Protein AF-A0A973D504-F1 (afdb_monomer_lite)

Radius of gyration: 24.79 Å; chains: 1; bounding box: 68×48×68 Å

Secondary structure (DSSP, 8-state):
--S-BTTBPTT---GGGPEEETTEEE----TTSPPPSEEEEEEE--B-TT-PBPPPEEEEEEE----GGGSS-SS-EEEEEE------EEEEEE-TTS-EEEEEESS--SS-HHHHHHHHTTSS-SS--HHHHHTTHHHHHHHHHHHHHHHHHHHHTT-S--TTSPPP--SEEEESS-TT--EEEEBSS---STT---SEE----GGG-S--EE-STTSEE-HHHHHHHHTT-HHHHHHSTTTSTTTS--TTTSTTHHHHTSTT--TT-TTS-HHHHHHHHHHHHHHHHHHHHHHHHHHHHHHHHTTTT--SSTTT-SSTT-TT-TTT-SEEETTEEE-SS-BTT-S---HHHHT--GGGS-B--HHHHHHHTT-S----

Foldseek 3Di:
DCPQFPNDHGPDDPQVQWDDDDPDTDHDRDPVTDDDAAKDKDKDWDAPPVRHIDDIDIDIDGDDPDDCLFFLAVAQAEEEEAQQFFQWDKDWDQDPVRDIAIDIDGHGDNGRQNLSLCCQLQLAHPDFDPLLVVQPFSVLSVVLLVVLLQVLLCVQLQVDADPVRDGLPFSYHYDNDPVVHQEYAYAGAAAPDPPDLDQFAFDADGNPPHYGYQSDNNGHGHSSSVCRVCVPPPLSCVLLQQRHPPRHNGGRHDPLSSPLSHPPHDLPPPPDDPVNNVSNNSSVSNSNLSSLVNNLSRSLNVCRHSAVLAADAFPRHQQNNDQCSVVQDRHHDSQAGDHPAAESRHPDDDSVQSNDDDPRHYHHDPSSSCSSSSVGTRHD

Sequence (380 aa):
ADQEVAGRVPGTELADLFTVTGNTAHWKVPADSPLPLGSMMVSASIADVNGNPAPEMQYLFQVTPGSASARPFDWHDRWNLNFDRDNFTITIEVDSQGNISPNAVANSDGQPDHRQDLVTVGLQSNQPLPSASAVGANNTVNAWVEETIFDQVRAYFGEGSQPDGSHLQPQLSFQSTTSNATSFIGIGGDDLQTSSYALGRASFDLRNSTTNDERSPQRGVFTSNVAQFYWNSWTFRNRFAGVLPGLGTPVGEDVLDASVLTSGFERLNPTNSSSQNARYDEIWLAIDAWSRIVAVIACHEIGHAVGLCANNHPPTGLFGGVDEADFVGPFTTPYHVDTPGLNIMASALGLTSALVEGDSGYDFNELNRAYLAEWITLEP

Structure (mmCIF, N/CA/C/O backbone):
data_AF-A0A973D504-F1
#
_entry.id   AF-A0A973D504-F1
#
loop_
_atom_site.group_PDB
_atom_site.id
_atom_site.type_symbol
_atom_site.label_atom_id
_atom_site.label_alt_id
_atom_site.label_comp_id
_atom_site.label_asym_id
_atom_site.label_entity_id
_atom_site.label_seq_id
_atom_site.pdbx_PDB_ins_code
_atom_site.Cartn_x
_atom_site.Cartn_y
_atom_site.Cartn_z
_atom_site.occupancy
_atom_site.B_iso_or_equiv
_atom_site.auth_seq_id
_atom_site.auth_comp_id
_atom_site.auth_asym_id
_atom_site.auth_atom_id
_atom_site.pdbx_PDB_model_num
ATOM 1 N N . ALA A 1 1 ? -28.043 12.447 31.102 1.00 87.94 1 ALA A N 1
ATOM 2 C CA . ALA A 1 1 ? -27.408 11.236 31.662 1.00 87.94 1 ALA A CA 1
ATOM 3 C C . ALA A 1 1 ? -27.939 10.984 33.068 1.00 87.94 1 ALA A C 1
ATOM 5 O O . ALA A 1 1 ? -28.427 11.924 33.687 1.00 87.94 1 ALA A O 1
ATOM 6 N N . ASP A 1 2 ? -27.870 9.754 33.562 1.00 93.25 2 ASP A N 1
ATOM 7 C CA . ASP A 1 2 ? -28.263 9.371 34.930 1.00 93.25 2 ASP A CA 1
ATOM 8 C C . ASP A 1 2 ? -27.176 9.631 35.993 1.00 93.25 2 ASP A C 1
ATOM 10 O O . ASP A 1 2 ? -27.455 9.556 37.188 1.00 93.25 2 ASP A O 1
ATOM 14 N N . GLN A 1 3 ? -25.967 9.993 35.563 1.00 92.94 3 GLN A N 1
ATOM 15 C CA . GLN A 1 3 ? -24.850 10.415 36.408 1.00 92.94 3 GLN A CA 1
ATOM 16 C C . GLN A 1 3 ? -24.501 11.897 36.194 1.00 92.94 3 GLN A C 1
ATOM 18 O O . GLN A 1 3 ? -24.939 12.521 35.222 1.00 92.94 3 GLN A O 1
ATOM 23 N N . GLU A 1 4 ? -23.702 12.460 37.106 1.00 92.25 4 GLU A N 1
ATOM 24 C CA . GLU A 1 4 ? -23.153 13.811 36.955 1.00 92.25 4 GLU A CA 1
ATOM 25 C C . GLU A 1 4 ? -22.135 13.863 35.805 1.00 92.25 4 GLU A C 1
ATOM 27 O O . GLU A 1 4 ? -21.223 13.042 35.733 1.00 92.25 4 GLU A O 1
ATOM 32 N N . VAL A 1 5 ? -22.280 14.836 34.904 1.00 90.50 5 VAL A N 1
ATOM 33 C CA . VAL A 1 5 ? -21.436 14.991 33.709 1.00 90.50 5 VAL A CA 1
ATOM 34 C C . VAL A 1 5 ? -21.061 16.451 33.533 1.00 90.50 5 VAL A C 1
ATOM 36 O O . VAL A 1 5 ? -21.949 17.296 33.463 1.00 90.50 5 VAL A O 1
ATOM 39 N N . ALA A 1 6 ? -19.768 16.763 33.411 1.00 87.88 6 ALA A N 1
ATOM 40 C CA . ALA A 1 6 ? -19.300 18.134 33.188 1.00 87.88 6 ALA A CA 1
ATOM 41 C C . ALA A 1 6 ? -19.870 19.151 34.206 1.00 87.88 6 ALA A C 1
ATOM 43 O O . ALA A 1 6 ? -20.260 20.262 33.846 1.00 87.88 6 ALA A O 1
ATOM 44 N N . GLY A 1 7 ? -19.984 18.739 35.478 1.00 87.81 7 GLY A N 1
ATOM 45 C CA . GLY A 1 7 ? -20.566 19.539 36.564 1.00 87.81 7 GLY A CA 1
ATOM 46 C C . GLY A 1 7 ? -22.093 19.688 36.515 1.00 87.81 7 GLY A C 1
ATOM 47 O O . GLY A 1 7 ? -22.655 20.524 37.224 1.00 87.81 7 GLY A O 1
ATOM 48 N N . ARG A 1 8 ? -22.782 18.918 35.666 1.00 90.50 8 ARG A N 1
ATOM 49 C CA . ARG A 1 8 ? -24.243 18.928 35.528 1.00 90.50 8 ARG A CA 1
ATOM 50 C C . ARG A 1 8 ? -24.851 17.765 36.282 1.00 90.50 8 ARG A C 1
ATOM 52 O O . ARG A 1 8 ? -24.479 16.620 36.047 1.00 90.50 8 ARG A O 1
ATOM 59 N N . VAL A 1 9 ? -25.834 18.062 37.125 1.00 94.25 9 VAL A N 1
ATOM 60 C CA . VAL A 1 9 ? -26.564 17.048 37.893 1.00 94.25 9 VAL A CA 1
ATOM 61 C C . VAL A 1 9 ? -27.298 16.053 36.974 1.00 94.25 9 VAL A C 1
ATOM 63 O O . VAL A 1 9 ? -27.681 16.425 35.857 1.00 94.25 9 VAL A O 1
ATOM 66 N N . PRO A 1 10 ? -27.543 14.811 37.432 1.00 94.38 10 PRO A N 1
ATOM 67 C CA . PRO A 1 10 ? -28.315 13.819 36.688 1.00 94.38 10 PRO A CA 1
ATOM 68 C C . PRO A 1 10 ? -29.633 14.359 36.120 1.00 94.38 10 PRO A C 1
ATOM 70 O O . PRO A 1 10 ? -30.333 15.142 36.763 1.00 94.38 10 PRO A O 1
ATOM 73 N N . GLY A 1 11 ? -29.976 13.929 34.908 1.00 91.69 11 GLY A N 1
ATOM 74 C CA . GLY A 1 11 ? -31.174 14.357 34.180 1.00 91.69 11 GLY A CA 1
ATOM 75 C C . GLY A 1 11 ? -31.052 15.709 33.469 1.00 91.69 11 GLY A C 1
ATOM 76 O O . GLY A 1 11 ? -31.959 16.074 32.727 1.00 91.69 11 GLY A O 1
ATOM 77 N N . THR A 1 12 ? -29.944 16.437 33.640 1.00 93.44 12 THR A N 1
ATOM 78 C CA . THR A 1 12 ? -29.706 17.683 32.894 1.00 93.44 12 THR A CA 1
ATOM 79 C C . THR A 1 12 ? -29.459 17.387 31.414 1.00 93.44 12 THR A C 1
ATOM 81 O O . THR A 1 12 ? -28.777 16.417 31.067 1.00 93.44 12 THR A O 1
ATOM 84 N N . GLU A 1 13 ? -30.000 18.241 30.544 1.00 91.25 13 GLU A N 1
ATOM 85 C CA . GLU A 1 13 ? -29.749 18.201 29.104 1.00 91.25 13 GLU A CA 1
ATOM 86 C C . GLU A 1 13 ? -28.252 18.390 28.814 1.00 91.25 13 GLU A C 1
ATOM 88 O O . GLU A 1 13 ? -27.587 19.221 29.434 1.00 91.25 13 GLU A O 1
ATOM 93 N N . LEU A 1 14 ? -27.715 17.587 27.892 1.00 90.81 14 LEU A N 1
ATOM 94 C CA . LEU A 1 14 ? -26.302 17.611 27.491 1.00 90.81 14 LEU A CA 1
ATOM 95 C C . LEU A 1 14 ? -26.113 18.081 26.042 1.00 90.81 14 LEU A C 1
ATOM 97 O O . LEU A 1 14 ? -24.995 18.033 25.551 1.00 90.81 14 LEU A O 1
ATOM 101 N N . ALA A 1 15 ? -27.180 18.493 25.348 1.00 88.06 15 ALA A N 1
ATOM 102 C CA . ALA A 1 15 ? -27.187 18.709 23.898 1.00 88.06 15 ALA A CA 1
ATOM 103 C C . ALA A 1 15 ? -26.124 19.708 23.408 1.00 88.06 15 ALA A C 1
ATOM 105 O O . ALA A 1 15 ? -25.556 19.528 22.339 1.00 88.06 15 ALA A O 1
ATOM 106 N N . ASP A 1 16 ? -25.803 20.723 24.206 1.00 89.62 16 ASP A N 1
ATOM 107 C CA . ASP A 1 16 ? -24.771 21.723 23.915 1.00 89.62 16 ASP A CA 1
ATOM 108 C C . ASP A 1 16 ? -23.329 21.205 24.068 1.00 89.62 16 ASP A C 1
ATOM 110 O O . ASP A 1 16 ? -22.397 21.863 23.612 1.00 89.62 16 ASP A O 1
ATOM 114 N N . LEU A 1 17 ? -23.128 20.033 24.679 1.00 89.94 17 LEU A N 1
ATOM 115 C CA . LEU A 1 17 ? -21.837 19.336 24.686 1.00 89.94 17 LEU A CA 1
ATOM 116 C C . LEU A 1 17 ? -21.584 18.568 23.379 1.00 89.94 17 LEU A C 1
ATOM 118 O O . LEU A 1 17 ? -20.456 18.134 23.136 1.00 89.94 17 LEU A O 1
ATOM 122 N N . PHE A 1 18 ? -22.617 18.387 22.552 1.00 89.31 18 PHE A N 1
ATOM 123 C CA . PHE A 1 18 ? -22.539 17.649 21.301 1.00 89.31 18 PHE A CA 1
ATOM 124 C C . PHE A 1 18 ? -22.462 18.595 20.102 1.00 89.31 18 PHE A C 1
ATOM 126 O O . PHE A 1 18 ? -23.216 19.558 19.979 1.00 89.31 18 PHE A O 1
ATOM 133 N N . THR A 1 19 ? -21.602 18.250 19.152 1.00 88.38 19 THR A N 1
ATOM 134 C CA . THR A 1 19 ? -21.633 18.787 17.794 1.00 88.38 19 THR A CA 1
ATOM 135 C C . THR A 1 19 ? -22.471 17.850 16.932 1.00 88.38 19 THR A C 1
ATOM 137 O O . THR A 1 19 ? -22.111 16.686 16.753 1.00 88.38 19 THR A O 1
ATOM 140 N N . VAL A 1 20 ? -23.584 18.345 16.388 1.00 83.38 20 VAL A N 1
ATOM 141 C CA . VAL A 1 20 ? -24.473 17.571 15.505 1.00 83.38 20 VAL A CA 1
ATOM 142 C C . VAL A 1 20 ? -24.139 17.871 14.046 1.00 83.38 20 VAL A C 1
ATOM 144 O O . VAL A 1 20 ? -24.159 19.030 13.636 1.00 83.38 20 VAL A O 1
ATOM 147 N N . THR A 1 21 ? -23.836 16.839 13.257 1.00 78.38 21 THR A N 1
ATOM 148 C CA . THR A 1 21 ? -23.553 16.956 11.818 1.00 78.38 21 THR A CA 1
ATOM 149 C C . THR A 1 21 ? -24.381 15.937 11.044 1.00 78.38 21 THR A C 1
ATOM 151 O O . THR A 1 21 ? -24.147 14.736 11.117 1.00 78.38 21 THR A O 1
ATOM 154 N N . GLY A 1 22 ? -25.378 16.412 10.292 1.00 79.00 22 GLY A N 1
ATOM 155 C CA . GLY A 1 22 ? -26.300 15.529 9.577 1.00 79.00 22 GLY A CA 1
ATOM 156 C C . GLY A 1 22 ? -27.039 14.596 10.539 1.00 79.00 22 GLY A C 1
ATOM 157 O O . GLY A 1 22 ? -27.847 15.057 11.341 1.00 79.00 22 GLY A O 1
ATOM 158 N N . ASN A 1 23 ? -26.736 13.299 10.458 1.00 71.44 23 ASN A N 1
ATOM 159 C CA . ASN A 1 23 ? -27.371 12.253 11.264 1.00 71.44 23 ASN A CA 1
ATOM 160 C C . ASN A 1 23 ? -26.496 11.774 12.439 1.00 71.44 23 ASN A C 1
ATOM 162 O O . ASN A 1 23 ? -26.852 10.790 13.084 1.00 71.44 23 ASN A O 1
ATOM 166 N N . THR A 1 24 ? -25.360 12.424 12.716 1.00 69.62 24 THR A N 1
ATOM 167 C CA . THR A 1 24 ? -24.455 12.058 13.816 1.00 69.62 24 THR A CA 1
ATOM 168 C C . THR A 1 24 ? -24.361 13.165 14.862 1.00 69.62 24 THR A C 1
ATOM 170 O O . THR A 1 24 ? -24.502 14.353 14.564 1.00 69.62 24 THR A O 1
ATOM 173 N N . ALA A 1 25 ? -24.114 12.770 16.112 1.00 75.56 25 ALA A N 1
ATOM 174 C CA . ALA A 1 25 ? -23.827 13.672 17.220 1.00 75.56 25 ALA A CA 1
ATOM 175 C C . ALA A 1 25 ? -22.520 13.232 17.887 1.00 75.56 25 ALA A C 1
ATOM 177 O O . ALA A 1 25 ? -22.387 12.081 18.295 1.00 75.56 25 ALA A O 1
ATOM 178 N N . HIS A 1 26 ? -21.564 14.150 18.004 1.00 79.81 26 HIS A N 1
ATOM 179 C CA . HIS A 1 26 ? -20.241 13.877 18.561 1.00 79.81 26 HIS A CA 1
ATOM 180 C C . HIS A 1 26 ? -20.019 14.705 19.819 1.00 79.81 26 HIS A C 1
ATOM 182 O O . HIS A 1 26 ? -20.193 15.920 19.792 1.00 79.81 26 HIS A O 1
ATOM 188 N N . TRP A 1 27 ? -19.566 14.075 20.900 1.00 85.12 27 TRP A N 1
ATOM 189 C CA . TRP A 1 27 ? -19.125 14.773 22.104 1.00 85.12 27 TRP A CA 1
ATOM 190 C C . TRP A 1 27 ? -17.684 14.390 22.428 1.00 85.12 27 TRP A C 1
ATOM 192 O O . TRP A 1 27 ? -17.368 13.224 22.659 1.00 85.12 27 TRP A O 1
ATOM 202 N N . LYS A 1 28 ? -16.800 15.392 22.460 1.00 82.19 28 LYS A N 1
ATOM 203 C CA . LYS A 1 28 ? -15.432 15.235 22.953 1.00 82.19 28 LYS A CA 1
ATOM 204 C C . LYS A 1 28 ? -15.416 15.490 24.457 1.00 82.19 28 LYS A C 1
ATOM 206 O O . LYS A 1 28 ? -15.507 16.639 24.886 1.00 82.19 28 LYS A O 1
ATOM 211 N N . VAL A 1 29 ? -15.296 14.424 25.244 1.00 83.62 29 VAL A N 1
ATOM 212 C CA . VAL A 1 29 ? -15.186 14.518 26.706 1.00 83.62 29 VAL A CA 1
ATOM 213 C C . VAL A 1 29 ? -13.866 15.219 27.070 1.00 83.62 29 VAL A C 1
ATOM 215 O O . VAL A 1 29 ? -12.799 14.740 26.675 1.00 83.62 29 VAL A O 1
ATOM 218 N N . PRO A 1 30 ? -13.897 16.355 27.789 1.00 81.75 30 PRO A N 1
ATOM 219 C CA . PRO A 1 30 ? -12.684 17.049 28.213 1.00 81.75 30 PRO A CA 1
ATOM 220 C C . PRO A 1 30 ? -11.878 16.231 29.231 1.00 81.75 30 PRO A C 1
ATOM 222 O O . PRO A 1 30 ? -12.445 15.607 30.127 1.00 81.75 30 PRO A O 1
ATOM 225 N N . ALA A 1 31 ? -10.546 16.267 29.140 1.00 78.19 31 ALA A N 1
ATOM 226 C CA . ALA A 1 31 ? -9.670 15.530 30.059 1.00 78.19 31 ALA A CA 1
ATOM 227 C C . ALA A 1 31 ? -9.767 16.019 31.519 1.00 78.19 31 ALA A C 1
ATOM 229 O O . ALA A 1 31 ? -9.524 15.258 32.451 1.00 78.19 31 ALA A O 1
ATOM 230 N N . ASP A 1 32 ? -10.130 17.285 31.720 1.00 83.94 32 ASP A N 1
ATOM 231 C CA . ASP A 1 32 ? -10.377 17.912 33.020 1.00 83.94 32 ASP A CA 1
ATOM 232 C C . ASP A 1 32 ? -11.797 17.660 33.557 1.00 83.94 32 ASP A C 1
ATOM 234 O O . ASP A 1 32 ? -12.103 18.028 34.692 1.00 83.94 32 ASP A O 1
ATOM 238 N N . SER A 1 33 ? -12.656 16.997 32.778 1.00 86.12 33 SER A N 1
ATOM 239 C CA . SER A 1 33 ? -14.004 16.606 33.185 1.00 86.12 33 SER A CA 1
ATOM 240 C C . SER A 1 33 ? -14.353 15.194 32.688 1.00 86.12 33 SER A C 1
ATOM 242 O O . SER A 1 33 ? -15.222 15.029 31.828 1.00 86.12 33 SER A O 1
ATOM 244 N N . PRO A 1 34 ? -13.652 14.160 33.199 1.00 86.31 34 PRO A N 1
ATOM 245 C CA . PRO A 1 34 ? -13.872 12.784 32.778 1.00 86.31 34 PRO A CA 1
ATOM 246 C C . PRO A 1 34 ? -15.269 12.295 33.168 1.00 86.31 34 PRO A C 1
ATOM 248 O O . PRO A 1 34 ? -15.879 12.781 34.124 1.00 86.31 34 PRO A O 1
ATOM 251 N N . LEU A 1 35 ? -15.753 11.285 32.445 1.00 89.81 35 LEU A N 1
ATOM 252 C CA . LEU A 1 35 ? -16.981 10.592 32.820 1.00 89.81 35 LEU A CA 1
ATOM 253 C C . LEU A 1 35 ? -16.824 9.917 34.195 1.00 89.81 35 LEU A C 1
ATOM 255 O O . LEU A 1 35 ? -15.743 9.401 34.506 1.00 89.81 35 LEU A O 1
ATOM 259 N N . PRO A 1 36 ? -17.882 9.893 35.022 1.00 90.25 36 PRO A N 1
ATOM 260 C CA . PRO A 1 36 ? -17.852 9.203 36.303 1.00 90.25 36 PRO A CA 1
ATOM 261 C C . PRO A 1 36 ? -17.707 7.694 36.092 1.00 90.25 36 PRO A C 1
ATOM 263 O O . PRO A 1 36 ? -18.371 7.115 35.237 1.00 90.25 36 PRO A O 1
ATOM 266 N N . LEU A 1 37 ? -16.856 7.056 36.899 1.00 89.69 37 LEU A N 1
ATOM 267 C CA . LEU A 1 37 ? -16.698 5.601 36.890 1.00 89.69 37 LEU A CA 1
ATOM 268 C C . LEU A 1 37 ? -18.001 4.912 37.310 1.00 89.69 37 LEU A C 1
ATOM 270 O O . LEU A 1 37 ? -18.658 5.346 38.258 1.00 89.69 37 LEU A O 1
ATOM 274 N N . GLY A 1 38 ? -18.314 3.784 36.678 1.00 88.62 38 GLY A N 1
ATOM 275 C CA . GLY A 1 38 ? -19.523 3.016 36.956 1.00 88.62 38 GLY A CA 1
ATOM 276 C C . GLY A 1 38 ? -20.437 2.886 35.743 1.00 88.62 38 GLY A C 1
ATOM 277 O O . GLY A 1 38 ? -20.068 3.220 34.621 1.00 88.62 38 GLY A O 1
ATOM 278 N N . SER A 1 39 ? -21.634 2.362 35.987 1.00 92.06 39 SER A N 1
ATOM 279 C CA . SER A 1 39 ? -22.662 2.260 34.957 1.00 92.06 39 SER A CA 1
ATOM 280 C C . SER A 1 39 ? -23.271 3.638 34.707 1.00 92.06 39 SER A C 1
ATOM 282 O O . SER A 1 39 ? -23.597 4.357 35.656 1.00 92.06 39 SER A O 1
ATOM 284 N N . MET A 1 40 ? -23.392 3.997 33.435 1.00 93.06 40 MET A N 1
ATOM 285 C CA . MET A 1 40 ? -23.894 5.281 32.982 1.00 93.06 40 MET A CA 1
ATOM 286 C C . MET A 1 40 ? -24.890 5.076 31.845 1.00 93.06 40 MET A C 1
ATOM 288 O O . MET A 1 40 ? -24.624 4.370 30.874 1.00 93.06 40 MET A O 1
ATOM 292 N N . MET A 1 41 ? -26.038 5.727 31.959 1.00 92.75 41 MET A N 1
ATOM 293 C CA . MET A 1 41 ? -27.082 5.770 30.951 1.00 92.75 41 MET A CA 1
ATOM 294 C C . MET A 1 41 ? -27.189 7.178 30.368 1.00 92.75 41 MET A C 1
ATOM 296 O O . MET A 1 41 ? -27.367 8.177 31.078 1.00 92.75 41 MET A O 1
ATOM 300 N N . VAL A 1 42 ? -27.126 7.267 29.044 1.00 90.44 42 VAL A N 1
ATOM 301 C CA . VAL A 1 42 ? -27.422 8.487 28.292 1.00 90.44 42 VAL A CA 1
ATOM 302 C C . VAL A 1 42 ? -28.712 8.270 27.514 1.00 90.44 42 VAL A C 1
ATOM 304 O O . VAL A 1 42 ? -28.828 7.317 26.750 1.00 90.44 42 VAL A O 1
ATOM 307 N N . SER A 1 43 ? -29.675 9.167 27.713 1.00 91.00 43 SER A N 1
ATOM 308 C CA . SER A 1 43 ? -30.910 9.206 26.933 1.00 91.00 43 SER A CA 1
ATOM 309 C C . SER A 1 43 ? -30.804 10.281 25.859 1.00 91.00 43 SER A C 1
ATOM 311 O O . SER A 1 43 ? -30.373 11.401 26.147 1.00 91.00 43 SER A O 1
ATOM 313 N N . ALA A 1 44 ? -31.216 9.950 24.640 1.00 88.75 44 ALA A N 1
ATOM 314 C CA . ALA A 1 44 ? -31.306 10.871 23.520 1.00 88.75 44 ALA A CA 1
ATOM 315 C C . ALA A 1 44 ? -32.766 11.005 23.078 1.00 88.75 44 ALA A C 1
ATOM 317 O O . ALA A 1 44 ? -33.448 10.016 22.808 1.00 88.75 44 ALA A O 1
ATOM 318 N N . SER A 1 45 ? -33.223 12.251 22.986 1.00 87.69 45 SER A N 1
ATOM 319 C CA . SER A 1 45 ? -34.509 12.622 22.404 1.00 87.69 45 SER A CA 1
ATOM 320 C C . SER A 1 45 ? -34.246 13.517 21.201 1.00 87.69 45 SER A C 1
ATOM 322 O O . SER A 1 45 ? -33.542 14.517 21.313 1.00 87.69 45 SER A O 1
ATOM 324 N N . ILE A 1 46 ? -34.804 13.153 20.054 1.00 85.94 46 ILE A N 1
ATOM 325 C CA . ILE A 1 46 ? -34.693 13.906 18.801 1.00 85.94 46 ILE A CA 1
ATOM 326 C C . ILE A 1 46 ? -36.092 14.246 18.306 1.00 85.94 46 ILE A C 1
ATOM 328 O O . ILE A 1 46 ? -37.022 13.457 18.465 1.00 85.94 46 ILE A O 1
ATOM 332 N N . ALA A 1 47 ? -36.239 15.422 17.708 1.00 86.38 47 ALA A N 1
ATOM 333 C CA . ALA A 1 47 ? -37.466 15.846 17.053 1.00 86.38 47 ALA A CA 1
ATOM 334 C C . ALA A 1 47 ? -37.168 16.249 15.607 1.00 86.38 47 ALA A C 1
ATOM 336 O O . ALA A 1 47 ? -36.080 16.745 15.310 1.00 86.38 47 ALA A O 1
ATOM 337 N N . ASP A 1 48 ? -38.122 16.022 14.705 1.00 83.88 48 ASP A N 1
ATOM 338 C CA . ASP A 1 48 ? -38.000 16.486 13.324 1.00 83.88 48 ASP A CA 1
ATOM 339 C C . ASP A 1 48 ? -38.092 18.023 13.224 1.00 83.88 48 ASP A C 1
ATOM 341 O O . ASP A 1 48 ? -38.347 18.730 14.201 1.00 83.88 48 ASP A O 1
ATOM 345 N N . VAL A 1 49 ? -37.922 18.560 12.010 1.00 83.44 49 VAL A N 1
ATOM 346 C CA . VAL A 1 49 ? -38.017 20.009 11.743 1.00 83.44 49 VAL A CA 1
ATOM 347 C C . VAL A 1 49 ? -39.380 20.617 12.121 1.00 83.44 49 VAL A C 1
ATOM 349 O O . VAL A 1 49 ? -39.488 21.829 12.294 1.00 83.44 49 VAL A O 1
ATOM 352 N N . ASN A 1 50 ? -40.418 19.790 12.270 1.00 90.69 50 ASN A N 1
ATOM 353 C CA . ASN A 1 50 ? -41.763 20.194 12.673 1.00 90.69 50 ASN A CA 1
ATOM 354 C C . ASN A 1 50 ? -42.018 19.992 14.179 1.00 90.69 50 ASN A C 1
ATOM 356 O O . ASN A 1 50 ? -43.126 20.258 14.645 1.00 90.69 50 ASN A O 1
ATOM 360 N N . GLY A 1 51 ? -41.020 19.537 14.941 1.00 89.88 51 GLY A N 1
ATOM 361 C CA . GLY A 1 51 ? -41.124 19.276 16.373 1.00 89.88 51 GLY A CA 1
ATOM 362 C C . GLY A 1 51 ? -41.785 17.942 16.730 1.00 89.88 51 GLY A C 1
ATOM 363 O O . GLY A 1 51 ? -42.143 17.751 17.891 1.00 89.88 51 GLY A O 1
ATOM 364 N N . ASN A 1 52 ? -41.962 17.019 15.778 1.00 90.62 52 ASN A N 1
ATOM 365 C CA . ASN A 1 52 ? -42.471 15.683 16.084 1.00 90.62 52 ASN A CA 1
ATOM 366 C C . ASN A 1 52 ? -41.362 14.862 16.758 1.00 90.62 52 ASN A C 1
ATOM 368 O O . ASN A 1 52 ? -40.322 14.644 16.129 1.00 90.62 52 ASN A O 1
ATOM 372 N N . PRO A 1 53 ? -41.553 14.396 18.004 1.00 90.81 53 PRO A N 1
ATOM 373 C CA . PRO A 1 53 ? -40.531 13.633 18.704 1.00 90.81 53 PRO A CA 1
ATOM 374 C C . PRO A 1 53 ? -40.423 12.218 18.128 1.00 90.81 53 PRO A C 1
ATOM 376 O O . PRO A 1 53 ? -41.433 11.552 17.885 1.00 90.81 53 PRO A O 1
ATOM 379 N N . ALA A 1 54 ? -39.196 11.737 17.954 1.00 87.62 54 ALA A N 1
ATOM 380 C CA . ALA A 1 54 ? -38.930 10.315 17.800 1.00 87.62 54 ALA A CA 1
ATOM 381 C C . ALA A 1 54 ? -38.976 9.621 19.178 1.00 87.62 54 ALA A C 1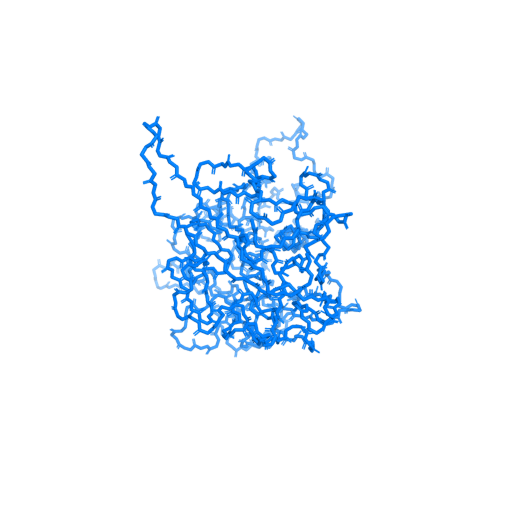
ATOM 383 O O . ALA A 1 54 ? -38.902 10.294 20.212 1.00 87.62 54 ALA A O 1
ATOM 384 N N . PRO A 1 55 ? -39.086 8.282 19.219 1.00 90.38 55 PRO A N 1
ATOM 385 C CA . PRO A 1 55 ? -38.919 7.530 20.458 1.00 90.38 55 PRO A CA 1
ATOM 386 C C . PRO A 1 55 ? -37.589 7.863 21.149 1.00 90.38 55 PRO A C 1
ATOM 388 O O . PRO A 1 55 ? -36.559 7.978 20.484 1.00 90.38 55 PRO A O 1
ATOM 391 N N . GLU A 1 56 ? -37.617 8.004 22.477 1.00 89.38 56 GLU A N 1
ATOM 392 C CA . GLU A 1 56 ? -36.394 8.165 23.268 1.00 89.38 56 GLU A CA 1
ATOM 393 C C . GLU A 1 56 ? -35.526 6.912 23.124 1.00 89.38 56 GLU A C 1
ATOM 395 O O . GLU A 1 56 ? -36.006 5.787 23.280 1.00 89.38 56 GLU A O 1
ATOM 400 N N . MET A 1 57 ? -34.241 7.121 22.859 1.00 88.75 57 MET A N 1
ATOM 401 C CA . MET A 1 57 ? -33.242 6.061 22.847 1.00 88.75 57 MET A CA 1
ATOM 402 C C . MET A 1 57 ? -32.404 6.147 24.113 1.00 88.75 57 MET A C 1
ATOM 404 O O . MET A 1 57 ? -31.970 7.230 24.501 1.00 88.75 57 MET A O 1
ATOM 408 N N . GLN A 1 58 ? -32.161 5.002 24.743 1.00 90.06 58 GLN A N 1
ATOM 409 C CA . GLN A 1 58 ? -31.319 4.891 25.928 1.00 90.06 58 GLN A CA 1
ATOM 410 C C . GLN A 1 58 ? -30.086 4.069 25.585 1.00 90.06 58 GLN A C 1
ATOM 412 O O . GLN A 1 58 ? -30.196 2.974 25.033 1.00 90.06 58 GLN A O 1
ATOM 417 N N . TYR A 1 59 ? -28.919 4.605 25.917 1.00 85.69 59 TYR A N 1
ATOM 418 C CA . TYR A 1 59 ? -27.642 3.937 25.744 1.00 85.69 59 TYR A CA 1
ATOM 419 C C . TYR A 1 59 ? -26.986 3.756 27.108 1.00 85.69 59 TYR A C 1
ATOM 421 O O . TYR A 1 59 ? -26.628 4.734 27.769 1.00 85.69 59 TYR A O 1
ATOM 429 N N . LEU A 1 60 ? -26.881 2.500 27.536 1.00 86.19 60 LEU A N 1
ATOM 430 C CA . LEU A 1 60 ? -26.236 2.102 28.779 1.00 86.19 60 LEU A CA 1
ATOM 431 C C . LEU A 1 60 ? -24.816 1.635 28.468 1.00 86.19 60 LEU A C 1
ATOM 433 O O . LEU A 1 60 ? -24.626 0.758 27.630 1.00 86.19 60 LEU A O 1
ATOM 437 N N . PHE A 1 61 ? -23.836 2.180 29.173 1.00 82.00 61 PHE A N 1
ATOM 438 C CA . PHE A 1 61 ? -22.444 1.764 29.068 1.00 82.00 61 PHE A CA 1
ATOM 439 C C . PHE A 1 61 ? -21.770 1.786 30.437 1.00 82.00 61 PHE A C 1
ATOM 441 O O . PHE A 1 61 ? -22.273 2.362 31.403 1.00 82.00 61 PHE A O 1
ATOM 448 N N . GLN A 1 62 ? -20.631 1.111 30.526 1.00 83.56 62 GLN A N 1
ATOM 449 C CA . GLN A 1 62 ? -19.797 1.092 31.714 1.00 83.56 62 GLN A CA 1
ATOM 450 C C . GLN A 1 62 ? -18.596 2.008 31.484 1.00 83.56 62 GLN A C 1
ATOM 452 O O . GLN A 1 62 ? -17.942 1.938 30.450 1.00 83.56 62 GLN A O 1
ATOM 457 N N . VAL A 1 63 ? -18.300 2.866 32.455 1.00 84.31 63 VAL A N 1
ATOM 458 C CA . VAL A 1 63 ? -17.071 3.658 32.494 1.00 84.31 63 VAL A CA 1
ATOM 459 C C . VAL A 1 63 ? -16.128 2.995 33.485 1.00 84.31 63 VAL A C 1
ATOM 461 O O . VAL A 1 63 ? -16.420 2.910 34.685 1.00 84.31 63 VAL A O 1
ATOM 464 N N . THR A 1 64 ? -14.988 2.523 32.999 1.00 76.50 64 THR A N 1
ATOM 465 C CA . THR A 1 64 ? -13.950 1.909 33.828 1.00 76.50 64 THR A CA 1
ATOM 466 C C . THR A 1 64 ? -12.680 2.768 33.841 1.00 76.50 64 THR A C 1
ATOM 468 O O . THR A 1 64 ? -12.477 3.611 32.962 1.00 76.50 64 THR A O 1
ATOM 471 N N . PRO A 1 65 ? -11.805 2.624 34.855 1.00 75.25 65 PRO A N 1
ATOM 472 C CA . PRO A 1 65 ? -10.464 3.183 34.774 1.00 75.25 65 PRO A CA 1
ATOM 473 C C . PRO A 1 65 ? -9.732 2.582 33.572 1.00 75.25 65 PRO A C 1
ATOM 475 O O . PRO A 1 65 ? -9.678 1.360 33.437 1.00 75.25 65 PRO A O 1
ATOM 478 N N . GLY A 1 66 ? -9.105 3.424 32.749 1.00 70.19 66 GLY A N 1
ATOM 479 C CA . GLY A 1 66 ? -8.240 2.942 31.676 1.00 70.19 66 GLY A CA 1
ATOM 480 C C . GLY A 1 66 ? -7.157 2.013 32.233 1.00 70.19 66 GLY A C 1
ATOM 481 O O . GLY A 1 66 ? -6.361 2.419 33.082 1.00 70.19 66 GLY A O 1
ATOM 482 N N . SER A 1 67 ? -7.127 0.765 31.765 1.00 71.31 67 SER A N 1
ATOM 483 C CA . SER A 1 67 ? -6.104 -0.219 32.130 1.00 71.31 67 SER A CA 1
ATOM 484 C C . SER A 1 67 ? -5.229 -0.531 30.922 1.00 71.31 67 SER A C 1
ATOM 486 O O . SER A 1 67 ? -5.715 -0.551 29.795 1.00 71.31 67 SER A O 1
ATOM 488 N N . ALA A 1 68 ? -3.938 -0.796 31.145 1.00 72.75 68 ALA A N 1
ATOM 489 C CA . ALA A 1 68 ? -3.045 -1.229 30.066 1.00 72.75 68 ALA A CA 1
ATOM 490 C C . ALA A 1 68 ? -3.553 -2.521 29.397 1.00 72.75 68 ALA A C 1
ATOM 492 O O . ALA A 1 68 ? -3.467 -2.657 28.185 1.00 72.75 68 ALA A O 1
ATOM 493 N N . SER A 1 69 ? -4.175 -3.417 30.171 1.00 74.00 69 SER A N 1
ATOM 494 C CA . SER A 1 69 ? -4.803 -4.646 29.670 1.00 74.00 69 SER A CA 1
ATOM 495 C C . SER A 1 69 ? -6.013 -4.417 28.765 1.00 74.00 69 SER A C 1
ATOM 497 O O . SER A 1 69 ? -6.370 -5.318 28.019 1.00 74.00 69 SER A O 1
ATOM 499 N N . ALA A 1 70 ? -6.642 -3.240 28.829 1.00 75.44 70 ALA A N 1
ATOM 500 C CA . ALA A 1 70 ? -7.754 -2.874 27.959 1.00 75.44 70 ALA A CA 1
ATOM 501 C C . ALA A 1 70 ? -7.295 -2.094 26.721 1.00 75.44 70 ALA A C 1
ATOM 503 O O . ALA A 1 70 ? -8.128 -1.580 25.983 1.00 75.44 70 ALA A O 1
ATOM 504 N N . ARG A 1 71 ? -5.987 -1.946 26.488 1.00 80.06 71 ARG A N 1
ATOM 505 C CA . ARG A 1 71 ? -5.489 -1.249 25.302 1.00 80.06 71 ARG A CA 1
ATOM 506 C C . ARG A 1 71 ? -5.354 -2.184 24.100 1.00 80.06 71 ARG A C 1
ATOM 508 O O . ARG A 1 71 ? -5.000 -3.352 24.302 1.00 80.06 71 ARG A O 1
ATOM 515 N N . PRO A 1 72 ? -5.577 -1.670 22.876 1.00 81.69 72 PRO A N 1
ATOM 516 C CA . PRO A 1 72 ? -5.374 -2.413 21.637 1.00 81.69 72 PRO A CA 1
ATOM 517 C C . PRO A 1 72 ? -3.965 -2.967 21.435 1.00 81.69 72 PRO A C 1
ATOM 519 O O . PRO A 1 72 ? -3.835 -3.976 20.759 1.00 81.69 72 PRO A O 1
ATOM 522 N N . PHE A 1 73 ? -2.934 -2.355 22.021 1.00 86.56 73 PHE A N 1
ATOM 523 C CA . PHE A 1 73 ? -1.542 -2.770 21.844 1.00 86.56 73 PHE A CA 1
ATOM 524 C C . PHE A 1 73 ? -0.858 -2.999 23.192 1.00 86.56 73 PHE A C 1
ATOM 526 O O . PHE A 1 73 ? -1.082 -2.256 24.152 1.00 86.56 73 PHE A O 1
ATOM 533 N N . ASP A 1 74 ? -0.007 -4.020 23.272 1.00 85.94 74 ASP A N 1
ATOM 534 C CA . ASP A 1 74 ? 0.814 -4.284 24.455 1.00 85.94 74 ASP A CA 1
ATOM 535 C C . ASP A 1 74 ? 2.094 -3.432 24.479 1.00 85.94 74 ASP A C 1
ATOM 537 O O . ASP A 1 74 ? 2.593 -3.090 25.557 1.00 85.94 74 ASP A O 1
ATOM 541 N N . TRP A 1 75 ? 2.643 -3.083 23.313 1.00 87.06 75 TRP A N 1
ATOM 542 C CA . TRP A 1 75 ? 3.878 -2.303 23.178 1.00 87.06 75 TRP A CA 1
ATOM 543 C C . TRP A 1 75 ? 4.012 -1.676 21.776 1.00 87.06 75 TRP A C 1
ATOM 545 O O . TRP A 1 75 ? 3.216 -1.945 20.883 1.00 87.06 75 TRP A O 1
ATOM 555 N N . HIS A 1 76 ? 5.022 -0.817 21.587 1.00 90.00 76 HIS A N 1
ATOM 556 C CA . HIS A 1 76 ? 5.286 -0.141 20.308 1.00 90.00 76 HIS A CA 1
ATOM 557 C C . HIS A 1 76 ? 5.993 -1.055 19.295 1.00 90.00 76 HIS A C 1
ATOM 559 O O . HIS A 1 76 ? 7.190 -1.325 19.450 1.00 90.00 76 HIS A O 1
ATOM 565 N N . ASP A 1 77 ? 5.299 -1.454 18.232 1.00 91.38 77 ASP A N 1
ATOM 566 C CA . ASP A 1 77 ? 5.790 -2.352 17.189 1.00 91.38 77 ASP A CA 1
ATOM 567 C C . ASP A 1 77 ? 6.451 -1.620 16.007 1.00 91.38 77 ASP A C 1
ATOM 569 O O . ASP A 1 77 ? 5.908 -0.700 15.396 1.00 91.38 77 ASP A O 1
ATOM 573 N N . ARG A 1 78 ? 7.675 -2.032 15.678 1.00 93.31 78 ARG A N 1
ATOM 574 C CA . ARG A 1 78 ? 8.508 -1.479 14.607 1.00 93.31 78 ARG A CA 1
ATOM 575 C C . ARG A 1 78 ? 8.529 -2.446 13.430 1.00 93.31 78 ARG A C 1
ATOM 577 O O . ARG A 1 78 ? 9.300 -3.410 13.428 1.00 93.31 78 ARG A O 1
ATOM 584 N N . TRP A 1 79 ? 7.716 -2.151 12.424 1.00 95.38 79 TRP A N 1
ATOM 585 C CA . TRP A 1 79 ? 7.567 -2.948 11.215 1.00 95.38 79 TRP A CA 1
ATOM 586 C C . TRP A 1 79 ? 8.645 -2.625 10.185 1.00 95.38 79 TRP A C 1
ATOM 588 O O . TRP A 1 79 ? 8.880 -1.467 9.834 1.00 95.38 79 TRP A O 1
ATOM 598 N N . ASN A 1 80 ? 9.272 -3.666 9.649 1.00 96.81 80 ASN A N 1
ATOM 599 C CA . ASN A 1 80 ? 10.093 -3.576 8.453 1.00 96.81 80 ASN A CA 1
ATOM 600 C C . ASN A 1 80 ? 9.313 -4.070 7.231 1.00 96.81 80 ASN A C 1
ATOM 602 O O . ASN A 1 80 ? 8.831 -5.205 7.224 1.00 96.81 80 ASN A O 1
ATOM 606 N N . LEU A 1 81 ? 9.227 -3.233 6.192 1.00 97.25 81 LEU A N 1
ATOM 607 C CA . LEU A 1 81 ? 8.810 -3.688 4.865 1.00 97.25 81 LEU A CA 1
ATOM 608 C C . LEU A 1 81 ? 10.041 -4.303 4.187 1.00 97.25 81 LEU A C 1
ATOM 610 O O . LEU A 1 81 ? 11.022 -3.604 3.926 1.00 97.25 81 LEU A O 1
ATOM 614 N N . ASN A 1 82 ? 10.022 -5.619 3.986 1.00 96.25 82 ASN A N 1
ATOM 615 C CA . ASN A 1 82 ? 11.148 -6.383 3.466 1.00 96.25 82 ASN A CA 1
ATOM 616 C C . ASN A 1 82 ? 10.933 -6.725 1.987 1.00 96.25 82 ASN A C 1
ATOM 618 O O . ASN A 1 82 ? 10.049 -7.511 1.654 1.00 96.25 82 ASN A O 1
ATOM 622 N N . PHE A 1 83 ? 11.784 -6.174 1.124 1.00 97.06 83 PHE A N 1
ATOM 623 C CA . PHE A 1 83 ? 11.756 -6.387 -0.329 1.00 97.06 83 PHE A CA 1
ATOM 624 C C . PHE A 1 83 ? 12.768 -7.445 -0.804 1.00 97.06 83 PHE A C 1
ATOM 626 O O . PHE A 1 83 ? 12.860 -7.725 -1.994 1.00 97.06 83 PHE A O 1
ATOM 633 N N . ASP A 1 84 ? 13.519 -8.049 0.126 1.00 95.19 84 ASP A N 1
ATOM 634 C CA . ASP A 1 84 ? 14.634 -8.968 -0.159 1.00 95.19 84 ASP A CA 1
ATOM 635 C C . ASP A 1 84 ? 14.203 -10.431 -0.334 1.00 95.19 84 ASP A C 1
ATOM 637 O O . ASP A 1 84 ? 15.041 -11.325 -0.470 1.00 95.19 84 ASP A O 1
ATOM 641 N N . ARG A 1 85 ? 12.901 -10.708 -0.256 1.00 92.56 85 ARG A N 1
ATOM 642 C CA . ARG A 1 85 ? 12.370 -12.067 -0.328 1.00 92.56 85 ARG A CA 1
ATOM 643 C C . ARG A 1 85 ? 12.685 -12.685 -1.688 1.00 92.56 85 ARG A C 1
ATOM 645 O O . ARG A 1 85 ? 12.396 -12.066 -2.697 1.00 92.56 85 ARG A O 1
ATOM 652 N N . ASP A 1 86 ? 13.218 -13.901 -1.699 1.00 95.88 86 ASP A N 1
ATOM 653 C CA . ASP A 1 86 ? 13.541 -14.681 -2.904 1.00 95.88 86 ASP A CA 1
ATOM 654 C C . ASP A 1 86 ? 12.987 -16.094 -2.711 1.00 95.88 86 ASP A C 1
ATOM 656 O O . ASP A 1 86 ? 13.646 -16.989 -2.174 1.00 95.88 86 ASP A O 1
ATOM 660 N N . ASN A 1 87 ? 11.708 -16.250 -3.036 1.00 94.75 87 ASN A N 1
ATOM 661 C CA . ASN A 1 87 ? 10.978 -17.510 -2.924 1.00 94.75 87 ASN A CA 1
ATOM 662 C C . ASN A 1 87 ? 10.490 -18.008 -4.291 1.00 94.75 87 ASN A C 1
ATOM 664 O O . ASN A 1 87 ? 10.097 -19.175 -4.399 1.00 94.75 87 ASN A O 1
ATOM 668 N N . PHE A 1 88 ? 10.488 -17.143 -5.308 1.00 95.69 88 PHE A N 1
ATOM 669 C CA . PHE A 1 88 ? 9.901 -17.391 -6.613 1.00 95.69 88 PHE A CA 1
ATOM 670 C C . PHE A 1 88 ? 10.831 -16.969 -7.749 1.00 95.69 88 PHE A C 1
ATOM 672 O O . PHE A 1 88 ? 11.597 -16.017 -7.658 1.00 95.69 88 PHE A O 1
ATOM 679 N N . THR A 1 89 ? 10.693 -17.662 -8.875 1.00 96.31 89 THR A N 1
ATOM 680 C CA . THR A 1 89 ? 11.243 -17.231 -10.156 1.00 96.31 89 THR A CA 1
ATOM 681 C C . THR A 1 89 ? 10.102 -16.640 -10.956 1.00 96.31 89 THR A C 1
ATOM 683 O O . THR A 1 89 ? 9.129 -17.336 -11.263 1.00 96.31 89 THR A O 1
ATOM 686 N N . ILE A 1 90 ? 10.211 -15.359 -11.283 1.00 95.94 90 ILE A N 1
ATOM 687 C CA . ILE A 1 90 ? 9.161 -14.583 -11.935 1.00 95.94 90 ILE A CA 1
ATOM 688 C C . ILE A 1 90 ? 9.632 -14.218 -13.336 1.00 95.94 90 ILE A C 1
ATOM 690 O O . ILE A 1 90 ? 10.734 -13.712 -13.557 1.00 95.94 90 ILE A O 1
ATOM 694 N N . THR A 1 91 ? 8.789 -14.507 -14.318 1.00 93.44 91 THR A N 1
ATOM 695 C CA . THR A 1 91 ? 9.114 -14.354 -15.735 1.00 93.44 91 THR A CA 1
ATOM 696 C C . THR A 1 91 ? 7.937 -13.781 -16.511 1.00 93.44 91 THR A C 1
ATOM 698 O O . THR A 1 91 ? 6.804 -13.744 -16.035 1.00 93.44 91 THR A O 1
ATOM 701 N N . ILE A 1 92 ? 8.215 -13.336 -17.736 1.00 92.44 92 ILE A N 1
ATOM 702 C CA . ILE A 1 92 ? 7.187 -13.032 -18.728 1.00 92.44 92 ILE A CA 1
ATOM 703 C C . ILE A 1 92 ? 7.146 -14.199 -19.710 1.00 92.44 92 ILE A C 1
ATOM 705 O O . ILE A 1 92 ? 8.141 -14.497 -20.375 1.00 92.44 92 ILE A O 1
ATOM 709 N N . GLU A 1 93 ? 5.992 -14.841 -19.818 1.00 92.06 93 GLU A N 1
ATOM 710 C CA . GLU A 1 93 ? 5.715 -15.846 -20.836 1.00 92.06 93 GLU A CA 1
ATOM 711 C C . GLU A 1 93 ? 5.176 -15.190 -22.101 1.00 92.06 93 GLU A C 1
ATOM 713 O O . GLU A 1 93 ? 4.510 -14.159 -22.042 1.00 92.06 93 GLU A O 1
ATOM 718 N N . VAL A 1 94 ? 5.463 -15.802 -23.251 1.00 89.69 94 VAL A N 1
ATOM 719 C CA . VAL A 1 94 ? 4.940 -15.396 -24.558 1.00 89.69 94 VAL A CA 1
ATOM 720 C C . VAL A 1 94 ? 4.142 -16.570 -25.113 1.00 89.69 94 VAL A C 1
ATOM 722 O O . VAL A 1 94 ? 4.699 -17.650 -25.330 1.00 89.69 94 VAL A O 1
ATOM 725 N N . ASP A 1 95 ? 2.847 -16.377 -25.346 1.00 88.50 95 ASP A N 1
ATOM 726 C CA . ASP A 1 95 ? 2.001 -17.403 -25.949 1.00 88.50 95 ASP A CA 1
ATOM 727 C C . ASP A 1 95 ? 2.263 -17.559 -27.461 1.00 88.50 95 ASP A C 1
ATOM 729 O O . ASP A 1 95 ? 3.022 -16.815 -28.090 1.00 88.50 95 ASP A O 1
ATOM 733 N N . SER A 1 96 ? 1.615 -18.546 -28.087 1.00 86.56 96 SER A N 1
ATOM 734 C CA . SER A 1 96 ? 1.786 -18.820 -29.523 1.00 86.56 96 SER A CA 1
ATOM 735 C C . SER A 1 96 ? 1.311 -17.692 -30.452 1.00 86.56 96 SER A C 1
ATOM 737 O O . SER A 1 96 ? 1.619 -17.706 -31.645 1.00 86.56 96 SER A O 1
ATOM 739 N N . GLN A 1 97 ? 0.553 -16.734 -29.924 1.00 86.25 97 GLN A N 1
ATOM 740 C CA . GLN A 1 97 ? 0.010 -15.570 -30.608 1.00 86.25 97 GLN A CA 1
ATOM 741 C C . GLN A 1 97 ? 0.870 -14.321 -30.360 1.00 86.25 97 GLN A C 1
ATOM 743 O O . GLN A 1 97 ? 0.600 -13.276 -30.952 1.00 86.25 97 GLN A O 1
ATOM 748 N N . GLY A 1 98 ? 1.918 -14.427 -29.537 1.00 82.62 98 GLY A N 1
ATOM 749 C CA . GLY A 1 98 ? 2.786 -13.321 -29.157 1.00 82.62 98 GLY A CA 1
ATOM 750 C C . GLY A 1 98 ? 2.234 -12.464 -28.018 1.00 82.62 98 GLY A C 1
ATOM 751 O O . GLY A 1 98 ? 2.803 -11.407 -27.744 1.00 82.62 98 GLY A O 1
ATOM 752 N N . ASN A 1 99 ? 1.147 -12.879 -27.357 1.00 85.69 99 ASN A N 1
ATOM 753 C CA . ASN A 1 99 ? 0.695 -12.200 -26.149 1.00 85.69 99 ASN A CA 1
ATOM 754 C C . ASN A 1 99 ? 1.647 -12.537 -25.012 1.00 85.69 99 ASN A C 1
ATOM 756 O O . ASN A 1 99 ? 2.035 -13.688 -24.825 1.00 85.69 99 ASN A O 1
ATOM 760 N N . ILE A 1 100 ? 1.987 -11.514 -24.246 1.00 90.00 100 ILE A N 1
ATOM 761 C CA . ILE A 1 100 ? 2.825 -11.646 -23.066 1.00 90.00 100 ILE A CA 1
ATOM 762 C C . ILE A 1 100 ? 1.968 -11.704 -21.811 1.00 90.00 100 ILE A C 1
ATOM 764 O O . ILE A 1 100 ? 0.961 -10.995 -21.723 1.00 90.00 100 ILE A O 1
ATOM 768 N N . SER A 1 101 ? 2.384 -12.503 -20.837 1.00 89.88 101 SER A N 1
ATOM 769 C CA . SER A 1 101 ? 1.774 -12.555 -19.510 1.00 89.88 101 SER A CA 1
ATOM 770 C C . SER A 1 101 ? 2.816 -12.835 -18.430 1.00 89.88 101 SER A C 1
ATOM 772 O O . SER A 1 101 ? 3.753 -13.594 -18.676 1.00 89.88 101 SER A O 1
ATOM 774 N N . PRO A 1 102 ? 2.664 -12.255 -17.234 1.00 93.06 102 PRO A N 1
ATOM 775 C CA . PRO A 1 102 ? 3.488 -12.600 -16.085 1.00 93.06 102 PRO A CA 1
ATOM 776 C C . PRO A 1 102 ? 3.232 -14.046 -15.651 1.00 93.06 102 PRO A C 1
ATOM 778 O O . PRO A 1 102 ? 2.103 -14.530 -15.728 1.00 93.06 102 PRO A O 1
ATOM 781 N N . ASN A 1 103 ? 4.276 -14.713 -15.174 1.00 92.88 103 ASN A N 1
ATOM 782 C CA . ASN A 1 103 ? 4.218 -16.036 -14.569 1.00 92.88 103 ASN A CA 1
ATOM 783 C C . ASN A 1 103 ? 5.188 -16.099 -13.386 1.00 92.88 103 ASN A C 1
ATOM 785 O O . ASN A 1 103 ? 6.295 -15.562 -13.468 1.00 92.88 103 ASN A O 1
ATOM 789 N N . ALA A 1 104 ? 4.804 -16.792 -12.319 1.00 93.81 104 ALA A N 1
ATOM 790 C CA . ALA A 1 104 ? 5.655 -17.035 -11.166 1.00 93.81 104 ALA A CA 1
ATOM 791 C C . ALA A 1 104 ? 5.676 -18.526 -10.820 1.00 93.81 104 ALA A C 1
ATOM 793 O O . ALA A 1 104 ? 4.648 -19.202 -10.775 1.00 93.81 104 ALA A O 1
ATOM 794 N N . VAL A 1 105 ? 6.871 -19.051 -10.560 1.00 93.31 105 VAL A N 1
ATOM 795 C CA . VAL A 1 105 ? 7.082 -20.446 -10.163 1.00 93.31 105 VAL A CA 1
ATOM 796 C C . VAL A 1 105 ? 7.737 -20.475 -8.789 1.00 93.31 105 VAL A C 1
ATOM 798 O O . VAL A 1 105 ? 8.645 -19.699 -8.506 1.00 93.31 105 VAL A O 1
ATOM 801 N N . ALA A 1 106 ? 7.249 -21.360 -7.918 1.00 93.88 106 ALA A N 1
ATOM 802 C CA . ALA A 1 106 ? 7.725 -21.511 -6.546 1.00 93.88 106 ALA A CA 1
ATOM 803 C C . ALA A 1 106 ? 9.123 -22.151 -6.490 1.00 93.88 106 ALA A C 1
ATOM 805 O O . ALA A 1 106 ? 9.270 -23.354 -6.252 1.00 93.88 106 ALA A O 1
ATOM 806 N N . ASN A 1 107 ? 10.150 -21.345 -6.733 1.00 93.25 107 ASN A N 1
ATOM 807 C CA . ASN A 1 107 ? 11.556 -21.693 -6.596 1.00 93.25 107 ASN A CA 1
ATOM 808 C C . ASN A 1 107 ? 12.405 -20.418 -6.527 1.00 93.25 107 ASN A C 1
ATOM 810 O O . ASN A 1 107 ? 12.255 -19.540 -7.368 1.00 93.25 107 ASN A O 1
ATOM 814 N N . SER A 1 108 ? 13.339 -20.349 -5.583 1.00 94.62 108 SER A N 1
ATOM 815 C CA . SER A 1 108 ? 14.283 -19.234 -5.516 1.00 94.62 108 SER A CA 1
ATOM 816 C C . SER A 1 108 ? 15.311 -19.288 -6.651 1.00 94.62 108 SER A C 1
ATOM 818 O O . SER A 1 108 ? 15.703 -20.377 -7.097 1.00 94.62 108 SER A O 1
ATOM 820 N N . ASP A 1 109 ? 15.763 -18.123 -7.111 1.00 95.44 109 ASP A N 1
ATOM 821 C CA . ASP A 1 109 ? 16.759 -17.985 -8.186 1.00 95.44 109 ASP A CA 1
ATOM 822 C C . ASP A 1 109 ? 17.941 -17.062 -7.836 1.00 95.44 109 ASP A C 1
ATOM 824 O O . ASP A 1 109 ? 18.845 -16.856 -8.654 1.00 95.44 109 ASP A O 1
ATOM 828 N N . GLY A 1 110 ? 17.995 -16.565 -6.600 1.00 95.88 110 GLY A N 1
ATOM 829 C CA . GLY A 1 110 ? 19.020 -15.642 -6.129 1.00 95.88 110 GLY A CA 1
ATOM 830 C C . GLY A 1 110 ? 18.712 -14.176 -6.432 1.00 95.88 110 GLY A C 1
ATOM 831 O O . GLY A 1 110 ? 19.585 -13.334 -6.201 1.00 95.88 110 GLY A O 1
ATOM 832 N N . GLN A 1 111 ? 17.533 -13.852 -6.974 1.00 96.31 111 GLN A N 1
ATOM 833 C CA . GLN A 1 111 ? 17.055 -12.486 -7.171 1.00 96.31 111 GLN A CA 1
ATOM 834 C C . GLN A 1 111 ? 15.832 -12.224 -6.289 1.00 96.31 111 GLN A C 1
ATOM 836 O O . GLN A 1 111 ? 14.895 -13.016 -6.309 1.00 96.31 111 GLN A O 1
ATOM 841 N N . PRO A 1 112 ? 15.768 -11.082 -5.580 1.00 97.00 112 PRO A N 1
ATOM 842 C CA . PRO A 1 112 ? 14.561 -10.727 -4.850 1.00 97.00 112 PRO A CA 1
ATOM 843 C C . PRO A 1 112 ? 13.324 -10.734 -5.759 1.00 97.00 112 PRO A C 1
ATOM 845 O O . PRO A 1 112 ? 13.334 -10.129 -6.836 1.00 97.00 112 PRO A O 1
ATOM 848 N N . ASP A 1 113 ? 12.257 -11.385 -5.307 1.00 97.50 113 ASP A N 1
ATOM 849 C CA . ASP A 1 113 ? 10.968 -11.499 -5.982 1.00 97.50 113 ASP A CA 1
ATOM 850 C C . ASP A 1 113 ? 10.464 -10.102 -6.392 1.00 97.50 113 ASP A C 1
ATOM 852 O O . ASP A 1 113 ? 10.104 -9.875 -7.545 1.00 97.50 113 ASP A O 1
ATOM 856 N N . HIS A 1 114 ? 10.534 -9.126 -5.471 1.00 97.25 114 HIS A N 1
ATOM 857 C CA . HIS A 1 114 ? 10.132 -7.736 -5.713 1.00 97.25 114 HIS A CA 1
ATOM 858 C C . HIS A 1 114 ? 10.828 -7.138 -6.939 1.00 97.25 114 HIS A C 1
ATOM 860 O O . HIS A 1 114 ? 10.199 -6.512 -7.791 1.00 97.25 114 HIS A O 1
ATOM 866 N N . ARG A 1 115 ? 12.135 -7.372 -7.069 1.00 97.19 115 ARG A N 1
ATOM 867 C CA . ARG A 1 115 ? 12.927 -6.876 -8.192 1.00 97.19 115 ARG A CA 1
ATOM 868 C C . ARG A 1 115 ? 12.472 -7.505 -9.510 1.00 97.19 115 ARG A C 1
ATOM 870 O O . ARG A 1 115 ? 12.426 -6.823 -10.534 1.00 97.19 115 ARG A O 1
ATOM 877 N N . GLN A 1 116 ? 12.143 -8.794 -9.506 1.00 97.81 116 GLN A N 1
ATOM 878 C CA . GLN A 1 116 ? 11.632 -9.482 -10.693 1.00 97.81 116 GLN A CA 1
ATOM 879 C C . GLN A 1 116 ? 10.205 -9.015 -11.050 1.00 97.81 116 GLN A C 1
ATOM 881 O O . GLN A 1 116 ? 9.889 -8.855 -12.233 1.00 97.81 116 GLN A O 1
ATOM 886 N N . ASP A 1 117 ? 9.374 -8.688 -10.058 1.00 97.62 117 ASP A N 1
ATOM 887 C CA . ASP A 1 117 ? 8.068 -8.052 -10.269 1.00 97.62 117 ASP A CA 1
ATOM 888 C C . ASP A 1 117 ? 8.208 -6.668 -10.923 1.00 97.62 117 ASP A C 1
ATOM 890 O O . ASP A 1 117 ? 7.489 -6.365 -11.877 1.00 97.62 117 ASP A O 1
ATOM 894 N N . LEU A 1 118 ? 9.184 -5.851 -10.501 1.00 98.38 118 LEU A N 1
ATOM 895 C CA . LEU A 1 118 ? 9.462 -4.559 -11.144 1.00 98.38 118 LEU A CA 1
ATOM 896 C C . LEU A 1 118 ? 9.874 -4.712 -12.611 1.00 98.38 118 LEU A C 1
ATOM 898 O O . LEU A 1 118 ? 9.455 -3.912 -13.447 1.00 98.38 118 LEU A O 1
ATOM 902 N N . VAL A 1 119 ? 10.658 -5.741 -12.946 1.00 97.69 119 VAL A N 1
ATOM 903 C CA . VAL A 1 119 ? 10.971 -6.061 -14.349 1.00 97.69 119 VAL A CA 1
ATOM 904 C C . VAL A 1 119 ? 9.705 -6.440 -15.114 1.00 97.69 119 VAL A C 1
ATOM 906 O O . VAL A 1 119 ? 9.487 -5.981 -16.234 1.00 97.69 119 VAL A O 1
ATOM 909 N N . THR A 1 120 ? 8.845 -7.241 -14.495 1.00 96.56 120 THR A N 1
ATOM 910 C CA . THR A 1 120 ? 7.607 -7.739 -15.098 1.00 96.56 120 THR A CA 1
ATOM 911 C C . THR A 1 120 ? 6.651 -6.608 -15.479 1.00 96.56 120 THR A C 1
ATOM 913 O O . THR A 1 120 ? 6.077 -6.621 -16.569 1.00 96.56 120 THR A O 1
ATOM 916 N N . VAL A 1 121 ? 6.519 -5.591 -14.624 1.00 97.00 121 VAL A N 1
ATOM 917 C CA . VAL A 1 121 ? 5.662 -4.419 -14.884 1.00 97.00 121 VAL A CA 1
ATOM 918 C C . VAL A 1 121 ? 6.378 -3.283 -15.629 1.00 97.00 121 VAL A C 1
ATOM 920 O O . VAL A 1 121 ? 5.770 -2.250 -15.901 1.00 97.00 121 VAL A O 1
ATOM 923 N N . GLY A 1 122 ? 7.652 -3.470 -15.992 1.00 97.94 122 GLY A N 1
ATOM 924 C CA . GLY A 1 122 ? 8.440 -2.520 -16.783 1.00 97.94 122 GLY A CA 1
ATOM 925 C C . GLY A 1 122 ? 9.090 -1.380 -15.999 1.00 97.94 122 GLY A C 1
ATOM 926 O O . GLY A 1 122 ? 9.689 -0.491 -16.599 1.00 97.94 122 GLY A O 1
ATOM 927 N N . LEU A 1 123 ? 9.016 -1.395 -14.668 1.00 98.50 123 LEU A N 1
ATOM 928 C CA . LEU A 1 123 ? 9.698 -0.436 -13.789 1.00 98.50 123 LEU A CA 1
ATOM 929 C C . LEU A 1 123 ? 11.204 -0.713 -13.648 1.00 98.50 123 LEU A C 1
ATOM 931 O O . LEU A 1 123 ? 11.944 0.124 -13.137 1.00 98.50 123 LEU A O 1
ATOM 935 N N . GLN A 1 124 ? 11.678 -1.855 -14.141 1.00 98.00 124 GLN A N 1
ATOM 936 C CA . GLN A 1 124 ? 13.092 -2.158 -14.350 1.00 98.00 124 GLN A CA 1
ATOM 937 C C . GLN A 1 124 ? 13.290 -2.971 -15.634 1.00 98.00 124 GLN A C 1
ATOM 939 O O . GLN A 1 124 ? 12.340 -3.513 -16.194 1.00 98.00 124 GLN A O 1
ATOM 944 N N . SER A 1 125 ? 14.547 -3.128 -16.055 1.00 96.94 125 SER A N 1
ATOM 945 C CA . SER A 1 125 ? 14.925 -4.036 -17.142 1.00 96.94 125 SER A CA 1
ATOM 946 C C . SER A 1 125 ? 16.064 -4.981 -16.754 1.00 96.94 125 SER A C 1
ATOM 948 O O . SER A 1 125 ? 16.972 -4.635 -15.992 1.00 96.94 125 SER A O 1
ATOM 950 N N . ASN A 1 126 ? 16.035 -6.189 -17.325 1.00 95.62 126 ASN A N 1
ATOM 951 C CA . ASN A 1 126 ? 17.148 -7.144 -17.310 1.00 95.62 126 ASN A CA 1
ATOM 952 C C . ASN A 1 126 ? 18.230 -6.823 -18.351 1.00 95.62 126 ASN A C 1
ATOM 954 O O . ASN A 1 126 ? 19.315 -7.399 -18.282 1.00 95.62 126 ASN A O 1
ATOM 958 N N . GLN A 1 127 ? 17.943 -5.963 -19.327 1.00 95.62 127 GLN A N 1
ATOM 959 C CA . GLN A 1 127 ? 18.831 -5.605 -20.437 1.00 95.62 127 GLN A CA 1
ATOM 960 C C . GLN A 1 127 ? 18.872 -4.078 -20.642 1.00 95.62 127 GLN A C 1
ATOM 962 O O . GLN A 1 127 ? 18.597 -3.598 -21.742 1.00 95.62 127 GLN A O 1
ATOM 967 N N . PRO A 1 128 ? 19.209 -3.291 -19.602 1.00 97.50 128 PRO A N 1
ATOM 968 C CA . PRO A 1 128 ? 19.250 -1.842 -19.731 1.00 97.50 128 PRO A CA 1
ATOM 969 C C . PRO A 1 128 ? 20.299 -1.397 -20.761 1.00 97.50 128 PRO A C 1
ATOM 971 O O . PRO A 1 128 ? 21.379 -1.984 -20.884 1.00 97.50 128 PRO A O 1
ATOM 974 N N . LEU A 1 129 ? 20.011 -0.304 -21.468 1.00 98.56 129 LEU A N 1
ATOM 975 C CA . LEU A 1 129 ? 20.976 0.393 -22.305 1.00 98.56 129 LEU A CA 1
ATOM 976 C C . LEU A 1 129 ? 22.186 0.822 -21.459 1.00 98.56 129 LEU A C 1
ATOM 978 O O . LEU A 1 129 ? 22.005 1.318 -20.343 1.00 98.56 129 LEU A O 1
ATOM 982 N N . PRO A 1 130 ? 23.422 0.758 -21.997 1.00 98.44 130 PRO A N 1
ATOM 983 C CA . PRO A 1 130 ? 24.620 1.142 -21.250 1.00 98.44 130 PRO A CA 1
ATOM 984 C C . PRO A 1 130 ? 24.559 2.553 -20.650 1.00 98.44 130 PRO A C 1
ATOM 986 O O . PRO A 1 130 ? 25.076 2.787 -19.560 1.00 98.44 130 PRO A O 1
ATOM 989 N N . SER A 1 131 ? 23.908 3.495 -21.340 1.00 97.94 131 SER A N 1
ATOM 990 C CA . SER A 1 131 ? 23.714 4.867 -20.864 1.00 97.94 131 SER A CA 1
ATOM 991 C C . SER A 1 131 ? 22.776 4.949 -19.658 1.00 97.94 131 SER A C 1
ATOM 993 O O . SER A 1 131 ? 23.042 5.720 -18.741 1.00 97.94 131 SER A O 1
ATOM 995 N N . ALA A 1 132 ? 21.714 4.141 -19.625 1.00 97.94 132 ALA A N 1
ATOM 996 C CA . ALA A 1 132 ? 20.802 4.067 -18.488 1.00 97.94 132 ALA A CA 1
ATOM 997 C C . ALA A 1 132 ? 21.455 3.339 -17.298 1.00 97.94 132 ALA A C 1
ATOM 999 O O . ALA A 1 132 ? 21.336 3.777 -16.153 1.00 97.94 132 ALA A O 1
ATOM 1000 N N . SER A 1 133 ? 22.231 2.279 -17.559 1.00 97.81 133 SER A N 1
ATOM 1001 C CA . SER A 1 133 ? 23.034 1.611 -16.525 1.00 97.81 133 SER A CA 1
ATOM 1002 C C . SER A 1 133 ? 24.062 2.547 -15.893 1.00 97.81 133 SER A C 1
ATOM 1004 O O . SER A 1 133 ? 24.243 2.514 -14.679 1.00 97.81 133 SER A O 1
ATOM 1006 N N . ALA A 1 134 ? 24.713 3.401 -16.690 1.00 97.56 134 ALA A N 1
ATOM 1007 C CA . ALA A 1 134 ? 25.736 4.331 -16.209 1.00 97.56 134 ALA A CA 1
ATOM 1008 C C . ALA A 1 134 ? 25.201 5.350 -15.190 1.00 97.56 134 ALA A C 1
ATOM 1010 O O . ALA A 1 134 ? 25.962 5.811 -14.342 1.00 97.56 134 ALA A O 1
ATOM 1011 N N . VAL A 1 135 ? 23.908 5.682 -15.257 1.00 97.31 135 VAL A N 1
ATOM 1012 C CA . VAL A 1 135 ? 23.244 6.585 -14.301 1.00 97.31 135 VAL A CA 1
ATOM 1013 C C . VAL A 1 135 ? 22.496 5.837 -13.196 1.00 97.31 135 VAL A C 1
ATOM 1015 O O . VAL A 1 135 ? 21.903 6.470 -12.331 1.00 97.31 135 VAL A O 1
ATOM 1018 N N . GLY A 1 136 ? 22.527 4.500 -13.205 1.00 97.50 136 GLY A N 1
ATOM 1019 C CA . GLY A 1 136 ? 21.870 3.673 -12.197 1.00 97.50 136 GLY A CA 1
ATOM 1020 C C . GLY A 1 136 ? 20.345 3.623 -12.311 1.00 97.50 136 GLY A C 1
ATOM 1021 O O . GLY A 1 136 ? 19.696 3.425 -11.292 1.00 97.50 136 GLY A O 1
ATOM 1022 N N . ALA A 1 137 ? 19.775 3.764 -13.517 1.00 97.75 137 ALA A N 1
ATOM 1023 C CA . ALA A 1 137 ? 18.327 3.868 -13.754 1.00 97.75 137 ALA A CA 1
ATOM 1024 C C . ALA A 1 137 ? 17.467 2.865 -12.952 1.00 97.75 137 ALA A C 1
ATOM 1026 O O . ALA A 1 137 ? 16.557 3.282 -12.240 1.00 97.75 137 ALA A O 1
ATOM 1027 N N . ASN A 1 138 ? 17.793 1.565 -13.005 1.00 97.44 138 ASN A N 1
ATOM 1028 C CA . ASN A 1 138 ? 17.070 0.536 -12.243 1.00 97.44 138 ASN A CA 1
ATOM 1029 C C . ASN A 1 138 ? 17.113 0.790 -10.729 1.00 97.44 138 ASN A C 1
ATOM 1031 O O . ASN A 1 138 ? 16.090 0.679 -10.064 1.00 97.44 138 ASN A O 1
ATOM 1035 N N . ASN A 1 139 ? 18.283 1.145 -10.186 1.00 96.88 139 ASN A N 1
ATOM 1036 C CA . ASN A 1 139 ? 18.455 1.382 -8.751 1.00 96.88 139 ASN A CA 1
ATOM 1037 C C . ASN A 1 139 ? 17.698 2.637 -8.304 1.00 96.88 139 ASN A C 1
ATOM 1039 O O . ASN A 1 139 ? 17.101 2.633 -7.232 1.00 96.88 139 ASN A O 1
ATOM 1043 N N . THR A 1 140 ? 17.699 3.687 -9.130 1.00 97.75 140 THR A N 1
ATOM 1044 C CA . THR A 1 140 ? 16.934 4.914 -8.878 1.00 97.75 140 THR A CA 1
ATOM 1045 C C . THR A 1 140 ? 15.441 4.611 -8.798 1.00 97.75 140 THR A C 1
ATOM 1047 O O . THR A 1 140 ? 14.799 4.982 -7.821 1.00 97.75 140 THR A O 1
ATOM 1050 N N . VAL A 1 141 ? 14.891 3.884 -9.778 1.00 98.44 141 VAL A N 1
ATOM 1051 C CA . VAL A 1 141 ? 13.461 3.541 -9.779 1.00 98.44 141 VAL A CA 1
ATOM 1052 C C . VAL A 1 141 ? 13.105 2.564 -8.659 1.00 98.44 141 VAL A C 1
ATOM 1054 O O . VAL A 1 141 ? 12.070 2.746 -8.028 1.00 98.44 141 VAL A O 1
ATOM 1057 N N . ASN A 1 142 ? 13.971 1.593 -8.340 1.00 98.06 142 ASN A N 1
ATOM 1058 C CA . ASN A 1 142 ? 13.791 0.722 -7.172 1.00 98.06 142 ASN A CA 1
ATOM 1059 C C . ASN A 1 142 ? 13.623 1.537 -5.887 1.00 98.06 142 ASN A C 1
ATOM 1061 O O . ASN A 1 142 ? 12.659 1.356 -5.154 1.00 98.06 142 ASN A O 1
ATOM 1065 N N . ALA A 1 143 ? 14.557 2.462 -5.646 1.00 97.19 143 ALA A N 1
ATOM 1066 C CA . ALA A 1 143 ? 14.551 3.295 -4.454 1.00 97.19 143 ALA A CA 1
ATOM 1067 C C . ALA A 1 143 ? 13.291 4.164 -4.384 1.00 97.19 143 ALA A C 1
ATOM 1069 O O . ALA A 1 143 ? 12.672 4.234 -3.330 1.00 97.19 143 ALA A O 1
ATOM 1070 N N . TRP A 1 144 ? 12.874 4.767 -5.503 1.00 97.94 144 TRP A N 1
ATOM 1071 C CA . TRP A 1 144 ? 11.645 5.562 -5.552 1.00 97.94 144 TRP A CA 1
ATOM 1072 C C . TRP A 1 144 ? 10.391 4.731 -5.286 1.00 97.94 144 TRP A C 1
ATOM 1074 O O . TRP A 1 144 ? 9.505 5.201 -4.580 1.00 97.94 144 TRP A O 1
ATOM 1084 N N . VAL A 1 145 ? 10.307 3.504 -5.808 1.00 98.56 145 VAL A N 1
ATOM 1085 C CA . VAL A 1 145 ? 9.189 2.595 -5.515 1.00 98.56 145 VAL A CA 1
ATOM 1086 C C . VAL A 1 145 ? 9.149 2.249 -4.030 1.00 98.56 145 VAL A C 1
ATOM 1088 O O . VAL A 1 145 ? 8.118 2.437 -3.389 1.00 98.56 145 VAL A O 1
ATOM 1091 N N . GLU A 1 146 ? 10.259 1.775 -3.466 1.00 98.06 146 GLU A N 1
ATOM 1092 C CA . GLU A 1 146 ? 10.319 1.382 -2.055 1.00 98.06 146 GLU A CA 1
ATOM 1093 C C . GLU A 1 146 ? 10.021 2.568 -1.125 1.00 98.06 146 GLU A C 1
ATOM 1095 O O . GLU A 1 146 ? 9.220 2.432 -0.200 1.00 98.06 146 GLU A O 1
ATOM 1100 N N . GLU A 1 147 ? 10.597 3.743 -1.394 1.00 96.38 147 GLU A N 1
ATOM 1101 C CA . GLU A 1 147 ? 10.343 4.983 -0.647 1.00 96.38 147 GLU A CA 1
ATOM 1102 C C . GLU A 1 147 ? 8.866 5.389 -0.716 1.00 96.38 147 GLU A C 1
ATOM 1104 O O . GLU A 1 147 ? 8.245 5.639 0.315 1.00 96.38 147 GLU A O 1
ATOM 1109 N N . THR A 1 148 ? 8.265 5.352 -1.908 1.00 96.44 148 THR A N 1
ATOM 1110 C CA . THR A 1 148 ? 6.852 5.710 -2.097 1.00 96.44 148 THR A CA 1
ATOM 1111 C C . THR A 1 148 ? 5.916 4.713 -1.404 1.00 96.44 148 THR A C 1
ATOM 1113 O O . THR A 1 148 ? 4.881 5.113 -0.870 1.00 96.44 148 THR A O 1
ATOM 1116 N N . ILE A 1 149 ? 6.253 3.417 -1.375 1.00 97.50 149 ILE A N 1
ATOM 1117 C CA . ILE A 1 149 ? 5.508 2.414 -0.596 1.00 97.50 149 ILE A CA 1
ATOM 1118 C C . ILE A 1 149 ? 5.610 2.734 0.899 1.00 97.50 149 ILE A C 1
ATOM 1120 O O . ILE A 1 149 ? 4.591 2.753 1.588 1.00 97.50 149 ILE A O 1
ATOM 1124 N N . PHE A 1 150 ? 6.815 3.016 1.403 1.00 94.81 150 PHE A N 1
ATOM 1125 C CA . PHE A 1 150 ? 7.028 3.367 2.808 1.00 94.81 150 PHE A CA 1
ATOM 1126 C C . PHE A 1 150 ? 6.228 4.595 3.229 1.00 94.81 150 PHE A C 1
ATOM 1128 O O . PHE A 1 150 ? 5.541 4.550 4.250 1.00 94.81 150 PHE A O 1
ATOM 1135 N N . ASP A 1 151 ? 6.298 5.672 2.454 1.00 92.19 151 ASP A N 1
ATOM 1136 C CA . ASP A 1 151 ? 5.615 6.923 2.771 1.00 92.19 151 ASP A CA 1
ATOM 1137 C C . ASP A 1 151 ? 4.096 6.749 2.793 1.00 92.19 151 ASP A C 1
ATOM 1139 O O . ASP A 1 151 ? 3.426 7.275 3.681 1.00 92.19 151 ASP A O 1
ATOM 1143 N N . GLN A 1 152 ? 3.548 5.946 1.880 1.00 91.94 152 GLN A N 1
ATOM 1144 C CA . GLN A 1 152 ? 2.121 5.634 1.878 1.00 91.94 152 GLN A CA 1
ATOM 1145 C C . GLN A 1 152 ? 1.701 4.773 3.066 1.00 91.94 152 GLN A C 1
ATOM 1147 O O . GLN A 1 152 ? 0.704 5.087 3.713 1.00 91.94 152 GLN A O 1
ATOM 1152 N N . VAL A 1 153 ? 2.463 3.726 3.397 1.00 94.00 153 VAL A N 1
ATOM 1153 C CA . VAL A 1 153 ? 2.172 2.893 4.575 1.00 94.00 153 VAL A CA 1
ATOM 1154 C C . VAL A 1 153 ? 2.184 3.748 5.844 1.00 94.00 153 VAL A C 1
ATOM 1156 O O . VAL A 1 153 ? 1.240 3.696 6.633 1.00 94.00 153 VAL A O 1
ATOM 1159 N N . ARG A 1 154 ? 3.202 4.599 6.013 1.00 90.69 154 ARG A N 1
ATOM 1160 C CA . ARG A 1 154 ? 3.283 5.551 7.130 1.00 90.69 154 ARG A CA 1
ATOM 1161 C C . ARG A 1 154 ? 2.076 6.477 7.181 1.00 90.69 154 ARG A C 1
ATOM 1163 O O . ARG A 1 154 ? 1.471 6.621 8.242 1.00 90.69 154 ARG A O 1
ATOM 1170 N N . ALA A 1 155 ? 1.704 7.059 6.042 1.00 87.19 155 ALA A N 1
ATOM 1171 C CA . ALA A 1 155 ? 0.559 7.953 5.947 1.00 87.19 155 ALA A CA 1
ATOM 1172 C C . ALA A 1 155 ? -0.749 7.257 6.353 1.00 87.19 155 ALA A C 1
ATOM 1174 O O . ALA A 1 155 ? -1.505 7.817 7.146 1.00 87.19 155 ALA A O 1
ATOM 1175 N N . TYR A 1 156 ? -0.991 6.026 5.890 1.00 88.75 156 TYR A N 1
ATOM 1176 C CA . TYR A 1 156 ? -2.201 5.274 6.234 1.00 88.75 156 TYR A CA 1
ATOM 1177 C C . TYR A 1 156 ? -2.312 4.964 7.724 1.00 88.75 156 TYR A C 1
ATOM 1179 O O . TYR A 1 156 ? -3.380 5.127 8.309 1.00 88.75 156 TYR A O 1
ATOM 1187 N N . PHE A 1 157 ? -1.214 4.577 8.370 1.00 88.69 157 PHE A N 1
ATOM 1188 C CA . PHE A 1 157 ? -1.200 4.344 9.817 1.00 88.69 157 PHE A CA 1
ATOM 1189 C C . PHE A 1 157 ? -1.112 5.632 10.650 1.00 88.69 157 PHE A C 1
ATOM 1191 O O . PHE A 1 157 ? -1.112 5.569 11.880 1.00 88.69 157 PHE A O 1
ATOM 1198 N N . GLY A 1 158 ? -1.063 6.801 10.007 1.00 80.00 158 GLY A N 1
ATOM 1199 C CA . GLY A 1 158 ? -0.977 8.088 10.687 1.00 80.00 158 GLY A CA 1
ATOM 1200 C C . GLY A 1 158 ? 0.377 8.350 11.346 1.00 80.00 158 GLY A C 1
ATOM 1201 O O . GLY A 1 158 ? 0.445 9.162 12.268 1.00 80.00 158 GLY A O 1
ATOM 1202 N N . GLU A 1 159 ? 1.450 7.687 10.898 1.00 75.12 159 GLU A N 1
ATOM 1203 C CA . GLU A 1 159 ? 2.818 8.030 11.290 1.00 75.12 159 GLU A CA 1
ATOM 1204 C C . GLU A 1 159 ? 3.173 9.387 10.661 1.00 75.12 159 GLU A C 1
ATOM 1206 O O . GLU A 1 159 ? 3.503 9.495 9.481 1.00 75.12 159 GLU A O 1
ATOM 1211 N N . GLY A 1 160 ? 3.038 10.452 11.452 1.00 59.06 160 GLY A N 1
ATOM 1212 C CA . GLY A 1 160 ? 3.191 11.831 10.998 1.00 59.06 160 GLY A CA 1
ATOM 1213 C C . GLY A 1 160 ? 2.232 12.780 11.715 1.00 59.06 160 GLY A C 1
ATOM 1214 O O . GLY A 1 160 ? 1.667 12.461 12.761 1.00 59.06 160 GLY A O 1
ATOM 1215 N N . SER A 1 161 ? 2.076 13.990 11.188 1.00 47.66 161 SER A N 1
ATOM 1216 C CA . SER A 1 161 ? 1.093 14.963 11.677 1.00 47.66 161 SER A CA 1
ATOM 1217 C C . SER A 1 161 ? -0.223 14.756 10.929 1.00 47.66 161 SER A C 1
ATOM 1219 O O . SER A 1 161 ? -0.215 14.762 9.698 1.00 47.66 161 SER A O 1
ATOM 1221 N N . GLN A 1 162 ? -1.356 14.645 11.626 1.00 54.03 162 GLN A N 1
ATOM 1222 C CA . GLN A 1 162 ? -2.660 14.863 10.991 1.00 54.03 162 GLN A CA 1
ATOM 1223 C C . GLN A 1 162 ? -2.716 16.291 10.409 1.00 54.03 162 GLN A C 1
ATOM 1225 O O . GLN A 1 162 ? -1.978 17.173 10.870 1.00 54.03 162 GLN A O 1
ATOM 1230 N N . PRO A 1 163 ? -3.602 16.573 9.436 1.00 42.47 163 PRO A N 1
ATOM 1231 C CA . PRO A 1 163 ? -3.783 17.919 8.881 1.00 42.47 163 PRO A CA 1
ATOM 1232 C C . PRO A 1 163 ? -4.110 18.997 9.930 1.00 42.47 163 PRO A C 1
ATOM 1234 O O . PRO A 1 163 ? -3.825 20.174 9.717 1.00 42.47 163 PRO A O 1
ATOM 1237 N N . ASP A 1 164 ? -4.682 18.607 11.073 1.00 47.84 164 ASP A N 1
ATOM 1238 C CA . ASP A 1 164 ? -4.987 19.484 12.211 1.00 47.84 164 ASP A CA 1
ATOM 1239 C C . ASP A 1 164 ? -3.833 19.608 13.230 1.00 47.84 164 ASP A C 1
ATOM 1241 O O . ASP A 1 164 ? -3.973 20.265 14.263 1.00 47.84 164 ASP A O 1
ATOM 1245 N N . GLY A 1 165 ? -2.682 18.992 12.943 1.00 41.00 165 GLY A N 1
ATOM 1246 C CA . GLY A 1 165 ? -1.508 18.963 13.811 1.00 41.00 165 GLY A CA 1
ATOM 1247 C C . GLY A 1 165 ? -1.622 18.008 15.000 1.00 41.00 165 GLY A C 1
ATOM 1248 O O . GLY A 1 165 ? -0.694 17.952 15.809 1.00 41.00 165 GLY A O 1
ATOM 1249 N N . SER A 1 166 ? -2.717 17.254 15.133 1.00 50.53 166 SER A N 1
ATOM 1250 C CA . SER A 1 166 ? -2.780 16.162 16.099 1.00 50.53 166 SER A CA 1
ATOM 1251 C C . SER A 1 166 ? -1.920 14.995 15.610 1.00 50.53 166 SER A C 1
ATOM 1253 O O . SER A 1 166 ? -1.879 14.663 14.430 1.00 50.53 166 SER A O 1
ATOM 1255 N N . HIS A 1 167 ? -1.165 14.377 16.507 1.00 51.84 167 HIS A N 1
ATOM 1256 C CA . HIS A 1 167 ? -0.515 13.116 16.184 1.00 51.84 167 HIS A CA 1
ATOM 1257 C C . HIS A 1 167 ? -1.492 12.010 16.559 1.00 51.84 167 HIS A C 1
ATOM 1259 O O . HIS A 1 167 ? -1.852 11.884 17.733 1.00 51.84 167 HIS A O 1
ATOM 1265 N N . LEU A 1 168 ? -1.877 11.179 15.588 1.00 56.34 168 LEU A N 1
ATOM 1266 C CA . LEU A 1 168 ? -2.046 9.780 15.946 1.00 56.34 168 LEU A CA 1
ATOM 1267 C C . LEU A 1 168 ? -0.665 9.370 16.461 1.00 56.34 168 LEU A C 1
ATOM 1269 O O . LEU A 1 168 ? 0.336 9.592 15.784 1.00 56.34 168 LEU A O 1
ATOM 1273 N N . GLN A 1 169 ? -0.574 8.914 17.705 1.00 61.25 169 GLN A N 1
ATOM 1274 C CA . GLN A 1 169 ? 0.628 8.237 18.180 1.00 61.25 169 GLN A CA 1
ATOM 1275 C C . GLN A 1 169 ? 0.357 6.746 18.027 1.00 61.25 169 GLN A C 1
ATOM 1277 O O . GLN A 1 169 ? 0.023 6.105 19.025 1.00 61.25 169 GLN A O 1
ATOM 1282 N N . PRO A 1 170 ? 0.387 6.202 16.791 1.00 68.00 170 PRO A N 1
ATOM 1283 C CA . PRO A 1 170 ? 0.195 4.780 16.625 1.00 68.00 170 PRO A CA 1
ATOM 1284 C C . PRO A 1 170 ? 1.294 4.066 17.410 1.00 68.00 170 PRO A C 1
ATOM 1286 O O . PRO A 1 170 ? 2.460 4.466 17.376 1.00 68.00 170 PRO A O 1
ATOM 1289 N N . GLN A 1 171 ? 0.942 2.964 18.067 1.00 85.06 171 GLN A N 1
ATOM 1290 C CA . GLN A 1 171 ? 1.917 2.023 18.633 1.00 85.06 171 GLN A CA 1
ATOM 1291 C C . GLN A 1 171 ? 2.622 1.220 17.526 1.00 85.06 171 GLN A C 1
ATOM 1293 O O . GLN A 1 171 ? 3.101 0.119 17.766 1.00 85.06 171 GLN A O 1
ATOM 1298 N N . LEU A 1 172 ? 2.644 1.746 16.299 1.00 88.81 172 LEU A N 1
ATOM 1299 C CA . LEU A 1 172 ? 3.211 1.155 15.101 1.00 88.81 172 LEU A CA 1
ATOM 1300 C C . LEU A 1 172 ? 4.125 2.194 14.452 1.00 88.81 172 LEU A C 1
ATOM 1302 O O . LEU A 1 172 ? 3.780 3.370 14.363 1.00 88.81 172 LEU A O 1
ATOM 1306 N N . SER A 1 173 ? 5.283 1.764 13.971 1.00 91.06 173 SER A N 1
ATOM 1307 C CA . SER A 1 173 ? 6.156 2.594 13.134 1.00 91.06 173 SER A CA 1
ATOM 1308 C C . SER A 1 173 ? 6.802 1.760 12.046 1.00 91.06 173 SER A C 1
ATOM 1310 O O . SER A 1 173 ? 7.110 0.589 12.282 1.00 91.06 173 SER A O 1
ATOM 1312 N N . PHE A 1 174 ? 7.087 2.373 10.904 1.00 93.12 174 PHE A N 1
ATOM 1313 C CA . PHE A 1 174 ? 7.563 1.675 9.714 1.00 93.12 174 PHE A CA 1
ATOM 1314 C C . PHE A 1 174 ? 8.972 2.116 9.340 1.00 93.12 174 PHE A C 1
ATOM 1316 O O . PHE A 1 174 ? 9.296 3.306 9.314 1.00 93.12 174 PHE A O 1
ATOM 1323 N N . GLN A 1 175 ? 9.832 1.153 9.024 1.00 90.50 175 GLN A N 1
ATOM 1324 C CA . GLN A 1 175 ? 11.240 1.415 8.739 1.00 90.50 175 GLN A CA 1
ATOM 1325 C C . GLN A 1 175 ? 11.804 0.525 7.634 1.00 90.50 175 GLN A C 1
ATOM 1327 O O . GLN A 1 175 ? 11.522 -0.669 7.556 1.00 90.50 175 GLN A O 1
ATOM 1332 N N . SER A 1 176 ? 12.675 1.105 6.811 1.00 88.44 176 SER A N 1
ATOM 1333 C CA . SER A 1 176 ? 13.393 0.397 5.745 1.00 88.44 176 SER A CA 1
ATOM 1334 C C . SER A 1 176 ? 14.502 -0.506 6.266 1.00 88.44 176 SER A C 1
ATOM 1336 O O . SER A 1 176 ? 14.846 -1.498 5.631 1.00 88.44 176 SER A O 1
ATOM 1338 N N . THR A 1 177 ? 15.040 -0.217 7.451 1.00 88.25 177 THR A N 1
ATOM 1339 C CA . THR A 1 177 ? 16.117 -1.019 8.030 1.00 88.25 177 THR A CA 1
ATOM 1340 C C . THR A 1 177 ? 15.571 -2.148 8.893 1.00 88.25 177 THR A C 1
ATOM 1342 O O . THR A 1 177 ? 14.674 -1.938 9.706 1.00 88.25 177 THR A O 1
ATOM 1345 N N . THR A 1 178 ? 16.208 -3.314 8.817 1.00 91.25 178 THR A N 1
ATOM 1346 C CA . THR A 1 178 ? 15.953 -4.439 9.731 1.00 91.25 178 THR A CA 1
ATOM 1347 C C . THR A 1 178 ? 16.477 -4.187 11.149 1.00 91.25 178 THR A C 1
ATOM 1349 O O . THR A 1 178 ? 16.098 -4.879 12.093 1.00 91.25 178 THR A O 1
ATOM 1352 N N . SER A 1 179 ? 17.347 -3.186 11.322 1.00 92.62 179 SER A N 1
ATOM 1353 C CA . SER A 1 179 ? 17.900 -2.807 12.620 1.00 92.62 179 SER A CA 1
ATOM 1354 C C . SER A 1 179 ? 16.786 -2.386 13.579 1.00 92.62 179 SER A C 1
ATOM 1356 O O . SER A 1 179 ? 15.993 -1.500 13.274 1.00 92.62 179 SER A O 1
ATOM 1358 N N . ASN A 1 180 ? 16.729 -3.024 14.750 1.00 90.44 180 ASN A N 1
ATOM 1359 C CA . ASN A 1 180 ? 15.696 -2.820 15.772 1.00 90.44 180 ASN A CA 1
ATOM 1360 C C . ASN A 1 180 ? 14.249 -3.084 15.309 1.00 90.44 180 ASN A C 1
ATOM 1362 O O . ASN A 1 180 ? 13.323 -2.740 16.046 1.00 90.44 180 ASN A O 1
ATOM 1366 N N . ALA A 1 181 ? 14.039 -3.684 14.132 1.00 92.69 181 ALA A N 1
ATOM 1367 C CA . ALA A 1 181 ? 12.718 -4.145 13.721 1.00 92.69 181 ALA A CA 1
ATOM 1368 C C . ALA A 1 181 ? 12.252 -5.257 14.656 1.00 92.69 181 ALA A C 1
ATOM 1370 O O . ALA A 1 181 ? 13.048 -6.091 15.097 1.00 92.69 181 ALA A O 1
ATOM 1371 N N . THR A 1 182 ? 10.970 -5.231 14.980 1.00 93.88 182 THR A N 1
ATOM 1372 C CA . THR A 1 182 ? 10.322 -6.241 15.814 1.00 93.88 182 THR A CA 1
ATOM 1373 C C . THR A 1 182 ? 9.380 -7.094 14.989 1.00 93.88 182 THR A C 1
ATOM 1375 O O . THR A 1 182 ? 9.367 -8.299 15.201 1.00 93.88 182 THR A O 1
ATOM 1378 N N . SER A 1 183 ? 8.716 -6.504 13.995 1.00 95.69 183 SER A N 1
ATOM 1379 C CA . SER A 1 183 ? 7.861 -7.213 13.047 1.00 95.69 183 SER A CA 1
ATOM 1380 C C . SER A 1 183 ? 8.312 -6.991 11.602 1.00 95.69 183 SER A C 1
ATOM 1382 O O . SER A 1 183 ? 8.989 -6.010 11.279 1.00 95.69 183 SER A O 1
ATOM 1384 N N . PHE A 1 184 ? 7.963 -7.919 10.715 1.00 96.56 184 PHE A N 1
ATOM 1385 C CA . PHE A 1 184 ? 8.376 -7.926 9.314 1.00 96.56 184 PHE A CA 1
ATOM 1386 C C . PHE A 1 184 ? 7.209 -8.297 8.408 1.00 96.56 184 PHE A C 1
ATOM 1388 O O . PHE A 1 184 ? 6.487 -9.251 8.689 1.00 96.56 184 PHE A O 1
ATOM 1395 N N . ILE A 1 185 ? 7.095 -7.619 7.268 1.00 97.44 185 ILE A N 1
ATOM 1396 C CA . ILE A 1 185 ? 6.231 -8.036 6.162 1.00 97.44 185 ILE A CA 1
ATOM 1397 C C . ILE A 1 185 ? 7.060 -8.213 4.894 1.00 97.44 185 ILE A C 1
ATOM 1399 O O . ILE A 1 185 ? 7.836 -7.332 4.527 1.00 97.44 185 ILE A O 1
ATOM 1403 N N . GLY A 1 186 ? 6.942 -9.377 4.251 1.00 96.69 186 GLY A N 1
ATOM 1404 C CA . GLY A 1 186 ? 7.591 -9.630 2.965 1.00 96.69 186 GLY A CA 1
ATOM 1405 C C . GLY A 1 186 ? 6.790 -9.025 1.816 1.00 96.69 186 GLY A C 1
ATOM 1406 O O . GLY A 1 186 ? 5.570 -9.165 1.784 1.00 96.69 186 GLY A O 1
ATOM 1407 N N . ILE A 1 187 ? 7.466 -8.390 0.864 1.00 97.62 187 ILE A N 1
ATOM 1408 C CA . ILE A 1 187 ? 6.882 -7.865 -0.374 1.00 97.62 187 ILE A CA 1
ATOM 1409 C C . ILE A 1 187 ? 7.583 -8.532 -1.554 1.00 97.62 187 ILE A C 1
ATOM 1411 O O . ILE A 1 187 ? 8.811 -8.534 -1.624 1.00 97.62 187 ILE A O 1
ATOM 1415 N N . GLY A 1 188 ? 6.806 -9.096 -2.475 1.00 95.81 188 GLY A N 1
ATOM 1416 C CA . GLY A 1 188 ? 7.329 -9.850 -3.614 1.00 95.81 188 GLY A CA 1
ATOM 1417 C C . GLY A 1 188 ? 6.514 -11.113 -3.867 1.00 95.81 188 GLY A C 1
ATOM 1418 O O . GLY A 1 188 ? 5.855 -11.597 -2.956 1.00 95.81 188 GLY A O 1
ATOM 1419 N N . GLY A 1 189 ? 6.590 -11.688 -5.065 1.00 93.88 189 GLY A N 1
ATOM 1420 C CA . GLY A 1 189 ? 6.253 -13.094 -5.333 1.00 93.88 189 GLY A CA 1
ATOM 1421 C C . GLY A 1 189 ? 4.759 -13.417 -5.365 1.00 93.88 189 GLY A C 1
ATOM 1422 O O . GLY A 1 189 ? 3.923 -12.527 -5.511 1.00 93.88 189 GLY A O 1
ATOM 1423 N N . ASP A 1 190 ? 4.417 -14.704 -5.260 1.00 93.44 190 ASP A N 1
ATOM 1424 C CA . ASP A 1 190 ? 3.070 -15.210 -5.574 1.00 93.44 190 ASP A CA 1
ATOM 1425 C C . ASP A 1 190 ? 2.402 -15.965 -4.407 1.00 93.44 190 ASP A C 1
ATOM 1427 O O . ASP A 1 190 ? 3.041 -16.260 -3.393 1.00 93.44 190 ASP A O 1
ATOM 1431 N N . ASP A 1 191 ? 1.114 -16.291 -4.548 1.00 91.50 191 ASP A N 1
ATOM 1432 C CA . ASP A 1 191 ? 0.388 -17.162 -3.621 1.00 91.50 191 ASP A CA 1
ATOM 1433 C C . ASP A 1 191 ? 0.632 -18.643 -3.961 1.00 91.50 191 ASP A C 1
ATOM 1435 O O . ASP A 1 191 ? 0.322 -19.128 -5.048 1.00 91.50 191 ASP A O 1
ATOM 1439 N N . LEU A 1 192 ? 1.140 -19.410 -2.992 1.00 86.94 192 LEU A N 1
ATOM 1440 C CA . LEU A 1 192 ? 1.318 -20.860 -3.133 1.00 86.94 192 LEU A CA 1
ATOM 1441 C C . LEU A 1 192 ? -0.007 -21.641 -3.144 1.00 86.94 192 LEU A C 1
ATOM 1443 O O . LEU A 1 192 ? -0.017 -22.833 -3.474 1.00 86.94 192 LEU A O 1
ATOM 1447 N N . GLN A 1 193 ? -1.122 -21.025 -2.741 1.00 83.75 193 GLN A N 1
ATOM 1448 C CA . GLN A 1 193 ? -2.421 -21.686 -2.753 1.00 83.75 193 GLN A CA 1
ATOM 1449 C C . GLN A 1 193 ? -3.010 -21.735 -4.162 1.00 83.75 193 GLN A C 1
ATOM 1451 O O . GLN A 1 193 ? -3.404 -20.734 -4.756 1.00 83.75 193 GLN A O 1
ATOM 1456 N N . THR A 1 194 ? -3.154 -22.954 -4.673 1.00 72.38 194 THR A N 1
ATOM 1457 C CA . THR A 1 194 ? -3.792 -23.207 -5.965 1.00 72.38 194 THR A CA 1
ATOM 1458 C C . THR A 1 194 ? -5.245 -22.727 -5.948 1.00 72.38 194 THR A C 1
ATOM 1460 O O . THR A 1 194 ? -6.019 -23.108 -5.074 1.00 72.38 194 THR A O 1
ATOM 1463 N N . SER A 1 195 ? -5.643 -21.955 -6.964 1.00 69.88 195 SER A N 1
ATOM 1464 C CA . SER A 1 195 ? -6.984 -21.343 -7.094 1.00 69.88 195 SER A CA 1
ATOM 1465 C C . SER A 1 195 ? -7.308 -20.244 -6.071 1.00 69.88 195 SER A C 1
ATOM 1467 O O . SER A 1 195 ? -8.477 -19.900 -5.898 1.00 69.88 195 SER A O 1
ATOM 1469 N N . SER A 1 196 ? -6.298 -19.697 -5.395 1.00 77.62 196 SER A N 1
ATOM 1470 C CA . SER A 1 196 ? -6.451 -18.514 -4.554 1.00 77.62 196 SER A CA 1
ATOM 1471 C C . SER A 1 196 ? -6.241 -17.236 -5.365 1.00 77.62 196 SER A C 1
ATOM 1473 O O . SER A 1 196 ? -5.364 -17.167 -6.221 1.00 77.62 196 SER A O 1
ATOM 1475 N N . TYR A 1 197 ? -7.040 -16.214 -5.063 1.00 78.81 197 TYR A N 1
ATOM 1476 C CA . TYR A 1 197 ? -6.897 -14.857 -5.602 1.00 78.81 197 TYR A CA 1
ATOM 1477 C C . TYR A 1 197 ? -6.378 -13.878 -4.539 1.00 78.81 197 TYR A C 1
ATOM 1479 O O . TYR A 1 197 ? -6.586 -12.672 -4.652 1.00 78.81 197 TYR A O 1
ATOM 1487 N N . ALA A 1 198 ? -5.764 -14.390 -3.467 1.00 89.88 198 ALA A N 1
ATOM 1488 C CA . ALA A 1 198 ? -5.251 -13.552 -2.393 1.00 89.88 198 ALA A CA 1
ATOM 1489 C C . ALA A 1 198 ? -4.090 -12.688 -2.897 1.00 89.88 198 ALA A C 1
ATOM 1491 O O . ALA A 1 198 ? -3.175 -13.181 -3.556 1.00 89.88 198 ALA A O 1
ATOM 1492 N N . LEU A 1 199 ? -4.123 -11.401 -2.562 1.00 93.44 199 LEU A N 1
ATOM 1493 C CA . LEU A 1 199 ? -3.042 -10.462 -2.868 1.00 93.44 199 LEU A CA 1
ATOM 1494 C C . LEU A 1 199 ? -2.053 -10.329 -1.702 1.00 93.44 199 LEU A C 1
ATOM 1496 O O . LEU A 1 199 ? -0.951 -9.821 -1.889 1.00 93.44 199 LEU A O 1
ATOM 1500 N N . GLY A 1 200 ? -2.423 -10.830 -0.526 1.00 94.38 200 GLY A N 1
ATOM 1501 C CA . GLY A 1 200 ? -1.555 -10.961 0.628 1.00 94.38 200 GLY A CA 1
ATOM 1502 C C . GLY A 1 200 ? -2.154 -11.883 1.688 1.00 94.38 200 GLY A C 1
ATOM 1503 O O . GLY A 1 200 ? -3.285 -12.361 1.543 1.00 94.38 200 GLY A O 1
ATOM 1504 N N . ARG A 1 201 ? -1.343 -12.204 2.704 1.00 92.75 201 ARG A N 1
ATOM 1505 C CA . ARG A 1 201 ? -1.753 -12.930 3.920 1.00 92.75 201 ARG A CA 1
ATOM 1506 C C . ARG A 1 201 ? -0.900 -12.512 5.114 1.00 92.75 201 ARG A C 1
ATOM 1508 O O . ARG A 1 201 ? 0.327 -12.480 5.009 1.00 92.75 201 ARG A O 1
ATOM 1515 N N . ALA A 1 202 ? -1.512 -12.379 6.283 1.00 91.75 202 ALA A N 1
ATOM 1516 C CA . ALA A 1 202 ? -0.814 -12.233 7.558 1.00 91.75 202 ALA A CA 1
ATOM 1517 C C . ALA A 1 202 ? -1.335 -13.204 8.621 1.00 91.75 202 ALA A C 1
ATOM 1519 O O . ALA A 1 202 ? -2.410 -13.797 8.495 1.00 91.75 202 ALA A O 1
ATOM 1520 N N . SER A 1 203 ? -0.559 -13.384 9.689 1.00 88.56 203 SER A N 1
ATOM 1521 C CA . SER A 1 203 ? -1.052 -14.024 10.905 1.00 88.56 203 SER A CA 1
ATOM 1522 C C . SER A 1 203 ? -1.489 -13.003 11.926 1.00 88.56 203 SER A C 1
ATOM 1524 O O . SER A 1 203 ? -0.773 -12.057 12.222 1.00 88.56 203 SER A O 1
ATOM 1526 N N . PHE A 1 204 ? -2.658 -13.253 12.498 1.00 86.06 204 PHE A N 1
ATOM 1527 C CA . PHE A 1 204 ? -3.177 -12.459 13.593 1.00 86.06 204 PHE A CA 1
ATOM 1528 C C . PHE A 1 204 ? -2.300 -12.606 14.842 1.00 86.06 204 PHE A C 1
ATOM 1530 O O . PHE A 1 204 ? -2.102 -13.720 15.336 1.00 86.06 204 PHE A O 1
ATOM 1537 N N . ASP A 1 205 ? -1.829 -11.475 15.360 1.00 82.50 205 ASP A N 1
ATOM 1538 C CA . ASP A 1 205 ? -1.228 -11.338 16.678 1.00 82.50 205 ASP A CA 1
ATOM 1539 C C . ASP A 1 205 ? -2.131 -10.468 17.554 1.00 82.50 205 ASP A C 1
ATOM 1541 O O . ASP A 1 205 ? -2.263 -9.252 17.381 1.00 82.50 205 ASP A O 1
ATOM 1545 N N . LEU A 1 206 ? -2.783 -11.120 18.515 1.00 80.12 206 LEU A N 1
ATOM 1546 C CA . LEU A 1 206 ? -3.667 -10.439 19.442 1.00 80.12 206 LEU A CA 1
ATOM 1547 C C . LEU A 1 206 ? -2.895 -9.352 20.192 1.00 80.12 206 LEU A C 1
ATOM 1549 O O . LEU A 1 206 ? -1.953 -9.642 20.925 1.00 80.12 206 LEU A O 1
ATOM 1553 N N . ARG A 1 207 ? -3.366 -8.110 20.051 1.00 79.00 207 ARG A N 1
ATOM 1554 C CA . ARG A 1 207 ? -2.830 -6.930 20.735 1.00 79.00 207 ARG A CA 1
ATOM 1555 C C . ARG A 1 207 ? -1.328 -6.752 20.549 1.00 79.00 207 ARG A C 1
ATOM 1557 O O . ARG A 1 207 ? -0.674 -6.379 21.515 1.00 79.00 207 ARG A O 1
ATOM 1564 N N . ASN A 1 208 ? -0.805 -7.114 19.370 1.00 84.44 208 ASN A N 1
ATOM 1565 C CA . ASN A 1 208 ? 0.629 -7.176 19.065 1.00 84.44 208 ASN A CA 1
ATOM 1566 C C . ASN A 1 208 ? 1.471 -7.763 20.210 1.00 84.44 208 ASN A C 1
ATOM 1568 O O . ASN A 1 208 ? 2.562 -7.290 20.512 1.00 84.44 208 ASN A O 1
ATOM 1572 N N . SER A 1 209 ? 0.938 -8.770 20.904 1.00 83.75 209 SER A N 1
ATOM 1573 C CA . SER A 1 209 ? 1.540 -9.324 22.118 1.00 83.75 209 SER A CA 1
ATOM 1574 C C . SER A 1 209 ? 2.868 -10.036 21.844 1.00 83.75 209 SER A C 1
ATOM 1576 O O . SER A 1 209 ? 3.685 -10.224 22.752 1.00 83.75 209 SER A O 1
ATOM 1578 N N . THR A 1 210 ? 3.104 -10.415 20.588 1.00 87.12 210 THR A N 1
ATOM 1579 C CA . THR A 1 210 ? 4.327 -11.034 20.090 1.00 87.12 210 THR A CA 1
ATOM 1580 C C . THR A 1 210 ? 4.884 -10.264 18.888 1.00 87.12 210 THR A C 1
ATOM 1582 O O . THR A 1 210 ? 4.474 -9.155 18.583 1.00 87.12 210 THR A O 1
ATOM 1585 N N . THR A 1 211 ? 5.886 -10.829 18.224 1.00 88.44 211 THR A N 1
ATOM 1586 C CA . THR A 1 211 ? 6.470 -10.276 16.998 1.00 88.44 211 THR A CA 1
ATOM 1587 C C . THR A 1 211 ? 5.918 -10.997 15.774 1.00 88.44 211 THR A C 1
ATOM 1589 O O . THR A 1 211 ? 5.967 -12.232 15.736 1.00 88.44 211 THR A O 1
ATOM 1592 N N . ASN A 1 212 ? 5.510 -10.265 14.739 1.00 89.25 212 ASN A N 1
ATOM 1593 C CA . ASN A 1 212 ? 5.062 -10.851 13.477 1.00 89.25 212 ASN A CA 1
ATOM 1594 C C . ASN A 1 212 ? 6.223 -11.026 12.493 1.00 89.25 212 ASN A C 1
ATOM 1596 O O . ASN A 1 212 ? 6.948 -10.084 12.189 1.00 89.25 212 ASN A O 1
ATOM 1600 N N . ASP A 1 213 ? 6.378 -12.224 11.929 1.00 92.50 213 ASP A N 1
ATOM 1601 C CA . ASP A 1 213 ? 7.270 -12.451 10.787 1.00 92.50 213 ASP A CA 1
ATOM 1602 C C . ASP A 1 213 ? 6.466 -12.977 9.597 1.00 92.50 213 ASP A C 1
ATOM 1604 O O . ASP A 1 213 ? 6.244 -14.180 9.432 1.00 92.50 213 ASP A O 1
ATOM 1608 N N . GLU A 1 214 ? 6.019 -12.046 8.759 1.00 93.19 214 GLU A N 1
ATOM 1609 C CA . GLU A 1 214 ? 5.188 -12.302 7.585 1.00 93.19 214 GLU A CA 1
ATOM 1610 C C . GLU A 1 214 ? 6.024 -12.389 6.296 1.00 93.19 214 GLU A C 1
ATOM 1612 O O . GLU A 1 214 ? 5.547 -12.077 5.207 1.00 93.19 214 GLU A O 1
ATOM 1617 N N . ARG A 1 215 ? 7.297 -12.805 6.388 1.00 93.19 215 ARG A N 1
ATOM 1618 C CA . ARG A 1 215 ? 8.190 -12.973 5.220 1.00 93.19 215 ARG A CA 1
ATOM 1619 C C . ARG A 1 215 ? 8.165 -14.369 4.601 1.00 93.19 215 ARG A C 1
ATOM 1621 O O . ARG A 1 215 ? 8.780 -14.591 3.558 1.00 93.19 215 ARG A O 1
ATOM 1628 N N . SER A 1 216 ? 7.497 -15.331 5.240 1.00 91.19 216 SER A N 1
ATOM 1629 C CA . SER A 1 216 ? 7.401 -16.694 4.706 1.00 91.19 216 SER A CA 1
ATOM 1630 C C . SER A 1 216 ? 6.724 -16.711 3.321 1.00 91.19 216 SER A C 1
ATOM 1632 O O . SER A 1 216 ? 5.892 -15.847 3.059 1.00 91.19 216 SER A O 1
ATOM 1634 N N . PRO A 1 217 ? 6.972 -17.718 2.462 1.00 88.25 217 PRO A N 1
ATOM 1635 C CA . PRO A 1 217 ? 6.371 -17.789 1.122 1.00 88.25 217 PRO A CA 1
ATOM 1636 C C . PRO A 1 217 ? 4.834 -17.769 1.085 1.00 88.25 217 PRO A C 1
ATOM 1638 O O . PRO A 1 217 ? 4.250 -17.470 0.056 1.00 88.25 217 PRO A O 1
ATOM 1641 N N . GLN A 1 218 ? 4.171 -18.129 2.188 1.00 90.50 218 GLN A N 1
ATOM 1642 C CA . GLN A 1 218 ? 2.706 -18.176 2.291 1.00 90.50 218 GLN A CA 1
ATOM 1643 C C . GLN A 1 218 ? 2.120 -16.898 2.908 1.00 90.50 218 GLN A C 1
ATOM 1645 O O . GLN A 1 218 ? 0.947 -16.893 3.275 1.00 90.50 218 GLN A O 1
ATOM 1650 N N . ARG A 1 219 ? 2.936 -15.857 3.117 1.00 93.38 219 ARG A N 1
ATOM 1651 C CA . ARG A 1 219 ? 2.565 -14.629 3.829 1.00 93.38 219 ARG A CA 1
ATOM 1652 C C . ARG A 1 219 ? 3.218 -13.390 3.211 1.00 93.38 219 ARG A C 1
ATOM 1654 O O . ARG A 1 219 ? 4.121 -13.504 2.381 1.00 93.38 219 ARG A O 1
ATOM 1661 N N . GLY A 1 220 ? 2.751 -12.221 3.625 1.00 95.50 220 GLY A N 1
ATOM 1662 C CA . GLY A 1 220 ? 3.162 -10.929 3.092 1.00 95.50 220 GLY A CA 1
ATOM 1663 C C . GLY A 1 220 ? 2.324 -10.508 1.891 1.00 95.50 220 GLY A C 1
ATOM 1664 O O . GLY A 1 220 ? 1.182 -10.934 1.757 1.00 95.50 220 GLY A O 1
ATOM 1665 N N . VAL A 1 221 ? 2.893 -9.663 1.036 1.00 97.50 221 VAL A N 1
ATOM 1666 C CA . VAL A 1 221 ? 2.256 -9.108 -0.167 1.00 97.50 221 VAL A CA 1
ATOM 1667 C C . VAL A 1 221 ? 2.717 -9.888 -1.396 1.00 97.50 221 VAL A C 1
ATOM 1669 O O . VAL A 1 221 ? 3.912 -9.919 -1.686 1.00 97.50 221 VAL A O 1
ATOM 1672 N N . PHE A 1 222 ? 1.777 -10.461 -2.146 1.00 96.44 222 PHE A N 1
ATOM 1673 C CA . PHE A 1 222 ? 2.020 -11.271 -3.344 1.00 96.44 222 PHE A CA 1
ATOM 1674 C C . PHE A 1 222 ? 1.936 -10.422 -4.619 1.00 96.44 222 PHE A C 1
ATOM 1676 O O . PHE A 1 222 ? 0.940 -10.424 -5.350 1.00 96.44 222 PHE A O 1
ATOM 1683 N N . THR A 1 223 ? 2.982 -9.648 -4.889 1.00 96.06 223 THR A N 1
ATOM 1684 C CA . THR A 1 223 ? 3.010 -8.696 -6.007 1.00 96.06 223 THR A CA 1
ATOM 1685 C C . THR A 1 223 ? 3.006 -9.341 -7.392 1.00 96.06 223 THR A C 1
ATOM 1687 O O . THR A 1 223 ? 2.446 -8.756 -8.323 1.00 96.06 223 THR A O 1
ATOM 1690 N N . SER A 1 224 ? 3.504 -10.568 -7.546 1.00 94.81 224 SER A N 1
ATOM 1691 C CA . SER A 1 224 ? 3.352 -11.315 -8.800 1.00 94.81 224 SER A CA 1
ATOM 1692 C C . SER A 1 224 ? 1.889 -11.665 -9.063 1.00 94.81 224 SER A C 1
ATOM 1694 O O . SER A 1 224 ? 1.447 -11.605 -10.211 1.00 94.81 224 SER A O 1
ATOM 1696 N N . ASN A 1 225 ? 1.111 -11.974 -8.017 1.00 93.06 225 ASN A N 1
ATOM 1697 C CA . ASN A 1 225 ? -0.320 -12.244 -8.161 1.00 93.06 225 ASN A CA 1
ATOM 1698 C C . ASN A 1 225 ? -1.084 -10.971 -8.557 1.00 93.06 225 ASN A C 1
ATOM 1700 O O . ASN A 1 225 ? -1.958 -11.006 -9.421 1.00 93.06 225 ASN A O 1
ATOM 1704 N N . VAL A 1 226 ? -0.702 -9.814 -7.998 1.00 93.75 226 VAL A N 1
ATOM 1705 C CA . VAL A 1 226 ? -1.229 -8.498 -8.410 1.00 93.75 226 VAL A CA 1
ATOM 1706 C C . VAL A 1 226 ? -1.006 -8.274 -9.907 1.00 93.75 226 VAL A C 1
ATOM 1708 O O . VAL A 1 226 ? -1.951 -7.939 -10.628 1.00 93.75 226 VAL A O 1
ATOM 1711 N N . ALA A 1 227 ? 0.227 -8.474 -10.385 1.00 93.75 227 ALA A N 1
ATOM 1712 C CA . ALA A 1 227 ? 0.560 -8.310 -11.796 1.00 93.75 227 ALA A CA 1
ATOM 1713 C C . ALA A 1 227 ? -0.252 -9.274 -12.674 1.00 93.75 227 ALA A C 1
ATOM 1715 O O . ALA A 1 227 ? -0.867 -8.828 -13.640 1.00 93.75 227 ALA A O 1
ATOM 1716 N N . GLN A 1 228 ? -0.321 -10.560 -12.316 1.00 92.06 228 GLN A N 1
ATOM 1717 C CA . GLN A 1 228 ? -1.094 -11.581 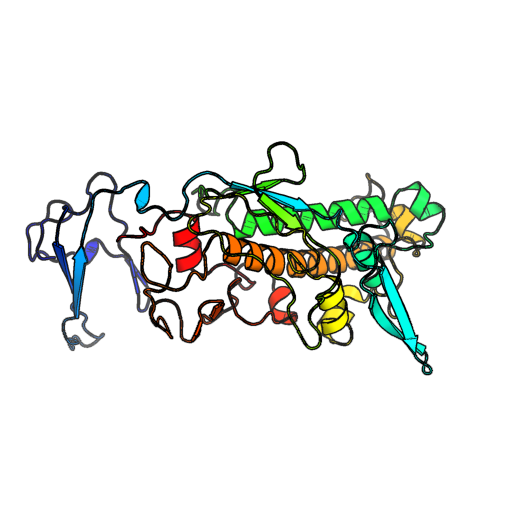-13.035 1.00 92.06 228 GLN A CA 1
ATOM 1718 C C . GLN A 1 228 ? -2.586 -11.254 -13.108 1.00 92.06 228 GLN A C 1
ATOM 1720 O O . GLN A 1 228 ? -3.181 -11.293 -14.188 1.00 92.06 228 GLN A O 1
ATOM 1725 N N . PHE A 1 229 ? -3.188 -10.879 -11.982 1.00 90.25 229 PHE A N 1
ATOM 1726 C CA . PHE A 1 229 ? -4.620 -10.628 -11.886 1.00 90.25 229 PHE A CA 1
ATOM 1727 C C . PHE A 1 229 ? -5.050 -9.399 -12.697 1.00 90.25 229 PHE A C 1
ATOM 1729 O O . PHE A 1 229 ? -6.085 -9.412 -13.368 1.00 90.25 229 PHE A O 1
ATOM 1736 N N . TYR A 1 230 ? -4.239 -8.337 -12.683 1.00 91.81 230 TYR A N 1
ATOM 1737 C CA . TYR A 1 230 ? -4.590 -7.067 -13.315 1.00 91.81 230 TYR A CA 1
ATOM 1738 C C . TYR A 1 230 ? -3.986 -6.839 -14.699 1.00 91.81 230 TYR A C 1
ATOM 1740 O O . TYR A 1 230 ? -4.400 -5.883 -15.362 1.00 91.81 230 TYR A O 1
ATOM 1748 N N . TRP A 1 231 ? -3.089 -7.713 -15.165 1.00 91.44 231 TRP A N 1
ATOM 1749 C CA . TRP A 1 231 ? -2.299 -7.563 -16.394 1.00 91.44 231 TRP A CA 1
ATOM 1750 C C . TRP A 1 231 ? -3.092 -7.056 -17.605 1.00 91.44 231 TRP A C 1
ATOM 1752 O O . TRP A 1 231 ? -2.687 -6.131 -18.311 1.00 91.44 231 TRP A O 1
ATOM 1762 N N . ASN A 1 232 ? -4.259 -7.661 -17.838 1.00 89.44 232 ASN A N 1
ATOM 1763 C CA . ASN A 1 232 ? -5.102 -7.380 -18.999 1.00 89.44 232 ASN A CA 1
ATOM 1764 C C . ASN A 1 232 ? -6.216 -6.363 -18.724 1.00 89.44 232 ASN A C 1
ATOM 1766 O O . ASN A 1 232 ? -7.006 -6.056 -19.619 1.00 89.44 232 ASN A O 1
ATOM 1770 N N . SER A 1 233 ? -6.295 -5.817 -17.511 1.00 92.00 233 SER A N 1
ATOM 1771 C CA . SER A 1 233 ? -7.272 -4.781 -17.194 1.00 92.00 233 SER A CA 1
ATOM 1772 C C . SER A 1 233 ? -6.908 -3.462 -17.882 1.00 92.00 233 SER A C 1
ATOM 1774 O O . SER A 1 233 ? -5.737 -3.089 -17.990 1.00 92.00 233 SER A O 1
ATOM 1776 N N . TRP A 1 234 ? -7.924 -2.726 -18.341 1.00 92.12 234 TRP A N 1
ATOM 1777 C CA . TRP A 1 234 ? -7.716 -1.424 -18.982 1.00 92.12 234 TRP A CA 1
ATOM 1778 C C . TRP A 1 234 ? -6.997 -0.443 -18.049 1.00 92.12 234 TRP A C 1
ATOM 1780 O O . TRP A 1 234 ? -6.050 0.216 -18.468 1.00 92.12 234 TRP A O 1
ATOM 1790 N N . THR A 1 235 ? -7.404 -0.395 -16.777 1.00 92.06 235 THR A N 1
ATOM 1791 C CA . THR A 1 235 ? -6.826 0.504 -15.771 1.00 92.06 235 THR A CA 1
ATOM 1792 C C . THR A 1 235 ? -5.334 0.242 -15.566 1.00 92.06 235 THR A C 1
ATOM 1794 O O . THR A 1 235 ? -4.553 1.193 -15.590 1.00 92.06 235 THR A O 1
ATOM 1797 N N . PHE A 1 236 ? -4.924 -1.025 -15.424 1.00 93.00 236 PHE A N 1
ATOM 1798 C CA . PHE A 1 236 ? -3.513 -1.389 -15.268 1.00 93.00 236 PHE A CA 1
ATOM 1799 C C . PHE A 1 236 ? -2.716 -0.985 -16.508 1.00 93.00 236 PHE A C 1
ATOM 1801 O O . PHE A 1 236 ? -1.783 -0.190 -16.431 1.00 93.00 236 PHE A O 1
ATOM 1808 N N . ARG A 1 237 ? -3.155 -1.427 -17.689 1.00 93.50 237 ARG A N 1
ATOM 1809 C CA . ARG A 1 237 ? -2.468 -1.120 -18.950 1.00 93.50 237 ARG A CA 1
ATOM 1810 C C . ARG A 1 237 ? -2.367 0.378 -19.222 1.00 93.50 237 ARG A C 1
ATOM 1812 O O . ARG A 1 237 ? -1.367 0.812 -19.772 1.00 93.50 237 ARG A O 1
ATOM 1819 N N . ASN A 1 238 ? -3.371 1.166 -18.837 1.00 93.81 238 ASN A N 1
ATOM 1820 C CA . ASN A 1 238 ? -3.356 2.616 -19.014 1.00 93.81 238 ASN A CA 1
ATOM 1821 C C . ASN A 1 238 ? -2.343 3.307 -18.089 1.00 93.81 238 ASN A C 1
ATOM 1823 O O . ASN A 1 238 ? -1.664 4.235 -18.514 1.00 93.81 238 ASN A O 1
ATOM 1827 N N . ARG A 1 239 ? -2.222 2.860 -16.835 1.00 93.81 239 ARG A N 1
ATOM 1828 C CA . ARG A 1 239 ? -1.309 3.465 -15.850 1.00 93.81 239 ARG A CA 1
ATOM 1829 C C . ARG A 1 239 ? 0.150 3.088 -16.087 1.00 93.81 239 ARG A C 1
ATOM 1831 O O . ARG A 1 239 ? 1.026 3.910 -15.861 1.00 93.81 239 ARG A O 1
ATOM 1838 N N . PHE A 1 240 ? 0.394 1.895 -16.621 1.00 96.62 240 PHE A N 1
ATOM 1839 C CA . PHE A 1 240 ? 1.734 1.427 -16.972 1.00 96.62 240 PHE A CA 1
ATOM 1840 C C . PHE A 1 240 ? 2.067 1.627 -18.460 1.00 96.62 240 PHE A C 1
ATOM 1842 O O . PHE A 1 240 ? 3.113 1.173 -18.908 1.00 96.62 240 PHE A O 1
ATOM 1849 N N . ALA A 1 241 ? 1.220 2.304 -19.248 1.00 96.56 241 ALA A N 1
ATOM 1850 C CA . ALA A 1 241 ? 1.306 2.315 -20.714 1.00 96.56 241 ALA A CA 1
ATOM 1851 C C . ALA A 1 241 ? 2.684 2.705 -21.275 1.00 96.56 241 ALA A C 1
ATOM 1853 O O . ALA A 1 241 ? 3.110 2.129 -22.271 1.00 96.56 241 ALA A O 1
ATOM 1854 N N . GLY A 1 242 ? 3.375 3.658 -20.639 1.00 97.38 242 GLY A N 1
ATOM 1855 C CA . GLY A 1 242 ? 4.692 4.126 -21.083 1.00 97.38 242 GLY A CA 1
ATOM 1856 C C . GLY A 1 242 ? 5.847 3.166 -20.782 1.00 97.38 242 GLY A C 1
ATOM 1857 O O . GLY A 1 242 ? 6.874 3.223 -21.458 1.00 97.38 242 GLY A O 1
ATOM 1858 N N . VAL A 1 243 ? 5.689 2.257 -19.811 1.00 98.19 243 VAL A N 1
ATOM 1859 C CA . VAL A 1 243 ? 6.774 1.379 -19.330 1.00 98.19 243 VAL A CA 1
ATOM 1860 C C . VAL A 1 243 ? 6.494 -0.116 -19.488 1.00 98.19 243 VAL A C 1
ATOM 1862 O O . VAL A 1 243 ? 7.430 -0.904 -19.559 1.00 98.19 243 VAL A O 1
ATOM 1865 N N . LEU A 1 244 ? 5.227 -0.523 -19.575 1.00 96.19 244 LEU A N 1
ATOM 1866 C CA . LEU A 1 244 ? 4.822 -1.925 -19.576 1.00 96.19 244 LEU A CA 1
ATOM 1867 C C . LEU A 1 244 ? 5.412 -2.658 -20.792 1.00 96.19 244 LEU A C 1
ATOM 1869 O O . LEU A 1 244 ? 5.177 -2.211 -21.922 1.00 96.19 244 LEU A O 1
ATOM 1873 N N . PRO A 1 245 ? 6.104 -3.800 -20.615 1.00 94.06 245 PRO A N 1
ATOM 1874 C CA . PRO A 1 245 ? 6.575 -4.607 -21.733 1.00 94.06 245 PRO A CA 1
ATOM 1875 C C . PRO A 1 245 ? 5.443 -4.891 -22.729 1.00 94.06 245 PRO A C 1
ATOM 1877 O O . PRO A 1 245 ? 4.288 -5.049 -22.339 1.00 94.06 245 PRO A O 1
ATOM 1880 N N . GLY A 1 246 ? 5.752 -4.900 -24.028 1.00 89.81 246 GLY A N 1
ATOM 1881 C CA . GLY A 1 246 ? 4.782 -5.131 -25.111 1.00 89.81 246 GLY A CA 1
ATOM 1882 C C . GLY A 1 246 ? 3.752 -4.016 -25.355 1.00 89.81 246 GLY A C 1
ATOM 1883 O O . GLY A 1 246 ? 2.959 -4.135 -26.290 1.00 89.81 246 GLY A O 1
ATOM 1884 N N . LEU A 1 247 ? 3.755 -2.939 -24.561 1.00 93.12 247 LEU A N 1
ATOM 1885 C CA . LEU A 1 247 ? 2.922 -1.748 -24.768 1.00 93.12 247 LEU A CA 1
ATOM 1886 C C . LEU A 1 247 ? 3.762 -0.463 -24.839 1.00 93.12 247 LEU A C 1
ATOM 1888 O O . LEU A 1 247 ? 3.574 0.321 -25.767 1.00 93.12 247 LEU A O 1
ATOM 1892 N N . GLY A 1 248 ? 4.688 -0.285 -23.899 1.00 95.81 248 GLY A N 1
ATOM 1893 C CA . GLY A 1 248 ? 5.643 0.818 -23.822 1.00 95.81 248 GLY A CA 1
ATOM 1894 C C . GLY A 1 248 ? 7.092 0.332 -23.779 1.00 95.81 248 GLY A C 1
ATOM 1895 O O . GLY A 1 248 ? 7.395 -0.794 -24.182 1.00 95.81 248 GLY A O 1
ATOM 1896 N N . THR A 1 249 ? 7.985 1.192 -23.286 1.00 97.94 249 THR A N 1
ATOM 1897 C CA . THR A 1 249 ? 9.424 0.911 -23.180 1.00 97.94 249 THR A CA 1
ATOM 1898 C C . THR A 1 249 ? 9.817 0.780 -21.708 1.00 97.94 249 THR A C 1
ATOM 1900 O O . THR A 1 249 ? 9.759 1.787 -20.989 1.00 97.94 249 THR A O 1
ATOM 1903 N N . PRO A 1 250 ? 10.250 -0.405 -21.245 1.00 98.31 250 PRO A N 1
ATOM 1904 C CA . PRO A 1 250 ? 10.682 -0.603 -19.866 1.00 98.31 250 PRO A CA 1
ATOM 1905 C C . PRO A 1 250 ? 11.757 0.387 -19.424 1.00 98.31 250 PRO A C 1
ATOM 1907 O O . PRO A 1 250 ? 12.572 0.863 -20.221 1.00 98.31 250 PRO A O 1
ATOM 1910 N N . VAL A 1 251 ? 11.769 0.699 -18.132 1.00 98.62 251 VAL A N 1
ATOM 1911 C CA . VAL A 1 251 ? 12.830 1.496 -17.516 1.00 98.62 251 VAL A CA 1
ATOM 1912 C C . VAL A 1 251 ? 14.176 0.819 -17.743 1.00 98.62 251 VAL A C 1
ATOM 1914 O O . VAL A 1 251 ? 14.353 -0.375 -17.506 1.00 98.62 251 VAL A O 1
ATOM 1917 N N . GLY A 1 252 ? 15.143 1.610 -18.185 1.00 98.12 252 GLY A N 1
ATOM 1918 C CA . GLY A 1 252 ? 16.4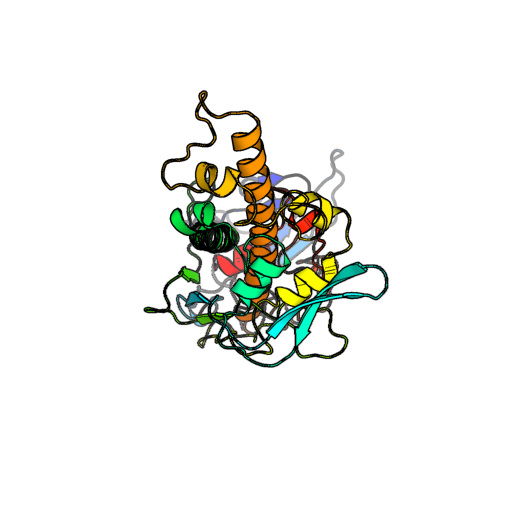71 1.159 -18.561 1.00 98.12 252 GLY A CA 1
ATOM 1919 C C . GLY A 1 252 ? 16.611 0.911 -20.058 1.00 98.12 252 GLY A C 1
ATOM 1920 O O . GLY A 1 252 ? 17.737 0.925 -20.544 1.00 98.12 252 GLY A O 1
ATOM 1921 N N . GLU A 1 253 ? 15.518 0.728 -20.800 1.00 98.50 253 GLU A N 1
ATOM 1922 C CA . GLU A 1 253 ? 15.548 0.455 -22.244 1.00 98.50 253 GLU A CA 1
ATOM 1923 C C . GLU A 1 253 ? 15.293 1.702 -23.100 1.00 98.50 253 GLU A C 1
ATOM 1925 O O . GLU A 1 253 ? 15.634 1.707 -24.285 1.00 98.50 253 GLU A O 1
ATOM 1930 N N . ASP A 1 254 ? 14.759 2.783 -22.519 1.00 98.25 254 ASP A N 1
ATOM 1931 C CA . ASP A 1 254 ? 14.575 4.048 -23.228 1.00 98.25 254 ASP A CA 1
ATOM 1932 C C . ASP A 1 254 ? 15.852 4.902 -23.181 1.00 98.25 254 ASP A C 1
ATOM 1934 O O . ASP A 1 254 ? 16.518 5.047 -22.152 1.00 98.25 254 ASP A O 1
ATOM 1938 N N . VAL A 1 255 ? 16.203 5.519 -24.310 1.00 98.00 255 VAL A N 1
ATOM 1939 C CA . VAL A 1 255 ? 17.390 6.381 -24.418 1.00 98.00 255 VAL A CA 1
ATOM 1940 C C . VAL A 1 255 ? 17.315 7.607 -23.502 1.00 98.00 255 VAL A C 1
ATOM 1942 O O . VAL A 1 255 ? 18.355 8.129 -23.093 1.00 98.00 255 VAL A O 1
ATOM 1945 N N . LEU A 1 256 ? 16.107 8.071 -23.171 1.00 98.44 256 LEU A N 1
ATOM 1946 C CA . LEU A 1 256 ? 15.876 9.224 -22.307 1.00 98.44 256 LEU A CA 1
ATOM 1947 C C . LEU A 1 256 ? 16.073 8.903 -20.824 1.00 98.44 256 LEU A C 1
ATOM 1949 O O . LEU A 1 256 ? 16.339 9.838 -20.065 1.00 98.44 256 LEU A O 1
ATOM 1953 N N . ASP A 1 257 ? 16.048 7.629 -20.419 1.00 98.50 257 ASP A N 1
ATOM 1954 C CA . ASP A 1 257 ? 16.251 7.201 -19.025 1.00 98.50 257 ASP A CA 1
ATOM 1955 C C . ASP A 1 257 ? 17.621 7.646 -18.498 1.00 98.50 257 ASP A C 1
ATOM 1957 O O . ASP A 1 257 ? 17.750 8.087 -17.358 1.00 98.50 257 ASP A O 1
ATOM 1961 N N . ALA A 1 258 ? 18.629 7.670 -19.377 1.00 97.81 258 ALA A N 1
ATOM 1962 C CA . ALA A 1 258 ? 19.964 8.193 -19.084 1.00 97.81 258 ALA A CA 1
ATOM 1963 C C . ALA A 1 258 ? 19.994 9.698 -18.756 1.00 97.81 258 ALA A C 1
ATOM 1965 O O . ALA A 1 258 ? 21.003 10.199 -18.265 1.00 97.81 258 ALA A O 1
ATOM 1966 N N . SER A 1 259 ? 18.922 10.433 -19.060 1.00 97.44 259 SER A N 1
ATOM 1967 C CA . SER A 1 259 ? 18.791 11.858 -18.754 1.00 97.44 259 SER A CA 1
ATOM 1968 C C . SER A 1 259 ? 17.818 12.114 -17.605 1.00 97.44 259 SER A C 1
ATOM 1970 O O . SER A 1 259 ? 18.161 12.849 -16.679 1.00 97.44 259 SER A O 1
ATOM 1972 N N . VAL A 1 260 ? 16.640 11.483 -17.631 1.00 98.25 260 VAL A N 1
ATOM 1973 C CA . VAL A 1 260 ? 15.539 11.792 -16.705 1.00 98.25 260 VAL A CA 1
ATOM 1974 C C . VAL A 1 260 ? 15.673 11.109 -15.344 1.00 98.25 260 VAL A C 1
ATOM 1976 O O . VAL A 1 260 ? 15.067 11.566 -14.383 1.00 98.25 260 VAL A O 1
ATOM 1979 N N . LEU A 1 261 ? 16.488 10.051 -15.240 1.00 97.88 261 LEU A N 1
ATOM 1980 C CA . LEU A 1 261 ? 16.750 9.326 -13.986 1.00 97.88 261 LEU A CA 1
ATOM 1981 C C . LEU A 1 261 ? 18.104 9.680 -13.357 1.00 97.88 261 LEU A C 1
ATOM 1983 O O . LEU A 1 261 ? 18.590 8.987 -12.463 1.00 97.88 261 LEU A O 1
ATOM 1987 N N . THR A 1 262 ? 18.736 10.756 -13.826 1.00 95.69 262 THR A N 1
ATOM 1988 C CA . THR A 1 262 ? 19.943 11.287 -13.186 1.00 95.69 262 THR A CA 1
ATOM 1989 C C . THR A 1 262 ? 19.587 11.995 -11.881 1.00 95.69 262 THR A C 1
ATOM 1991 O O . THR A 1 262 ? 18.535 12.618 -11.771 1.00 95.69 262 THR A O 1
ATOM 1994 N N . SER A 1 263 ? 20.490 11.972 -10.898 1.00 90.88 263 SER A N 1
ATOM 1995 C CA . SER A 1 263 ? 20.259 12.591 -9.581 1.00 90.88 263 SER A CA 1
ATOM 1996 C C . SER A 1 263 ? 20.024 14.109 -9.612 1.00 90.88 263 SER A C 1
ATOM 1998 O O . SER A 1 263 ? 19.540 14.666 -8.633 1.00 90.88 263 SER A O 1
ATOM 2000 N N . GLY A 1 264 ? 20.384 14.782 -10.710 1.00 91.50 264 GLY A N 1
ATOM 2001 C CA . GLY A 1 264 ? 20.186 16.220 -10.906 1.00 91.50 264 GLY A CA 1
ATOM 2002 C C . GLY A 1 264 ? 19.037 16.579 -11.848 1.00 91.50 264 GLY A C 1
ATOM 2003 O O . GLY A 1 264 ? 18.901 17.751 -12.197 1.00 91.50 264 GLY A O 1
ATOM 2004 N N . PHE A 1 265 ? 18.248 15.607 -12.319 1.00 96.31 265 PHE A N 1
ATOM 2005 C CA . PHE A 1 265 ? 17.103 15.907 -13.170 1.00 96.31 265 PHE A CA 1
ATOM 2006 C C . PHE A 1 265 ? 15.987 16.558 -12.348 1.00 96.31 265 PHE A C 1
ATOM 2008 O O . PHE A 1 265 ? 15.419 15.955 -11.443 1.00 96.31 265 PHE A O 1
ATOM 2015 N N . GLU A 1 266 ? 15.639 17.793 -12.695 1.00 96.31 266 GLU A N 1
ATOM 2016 C CA . GLU A 1 266 ? 14.529 18.519 -12.084 1.00 96.31 266 GLU A CA 1
ATOM 2017 C C . GLU A 1 266 ? 13.348 18.544 -13.054 1.00 96.31 266 GLU A C 1
ATOM 2019 O O . GLU A 1 266 ? 13.394 19.213 -14.090 1.00 96.31 266 GLU A O 1
ATOM 2024 N N . ARG A 1 267 ? 12.257 17.846 -12.719 1.00 95.31 267 ARG A N 1
ATOM 2025 C CA . ARG A 1 267 ? 11.086 17.691 -13.601 1.00 95.31 267 ARG A CA 1
ATOM 2026 C C . ARG A 1 267 ? 10.474 19.019 -14.066 1.00 95.31 267 ARG A C 1
ATOM 2028 O O . ARG A 1 267 ? 9.964 19.108 -15.181 1.00 95.31 267 ARG A O 1
ATOM 2035 N N . LEU A 1 268 ? 10.506 20.058 -13.233 1.00 96.38 268 LEU A N 1
ATOM 2036 C CA . LEU A 1 268 ? 9.929 21.371 -13.551 1.00 96.38 268 LEU A CA 1
ATOM 2037 C C . LEU A 1 268 ? 10.932 22.350 -14.179 1.00 96.38 268 LEU A C 1
ATOM 2039 O O . LEU A 1 268 ? 10.602 23.521 -14.374 1.00 96.38 268 LEU A O 1
ATOM 2043 N N . ASN A 1 269 ? 12.145 21.900 -14.511 1.00 96.44 269 ASN A N 1
ATOM 2044 C CA . ASN A 1 269 ? 13.137 22.762 -15.135 1.00 96.44 269 ASN A CA 1
ATOM 2045 C C . ASN A 1 269 ? 12.666 23.195 -16.542 1.00 96.44 269 ASN A C 1
ATOM 2047 O O . ASN A 1 269 ? 12.383 22.345 -17.391 1.00 96.44 269 ASN A O 1
ATOM 2051 N N . PRO A 1 270 ? 12.606 24.511 -16.833 1.00 95.44 270 PRO A N 1
ATOM 2052 C CA . PRO A 1 270 ? 12.080 25.024 -18.100 1.00 95.44 270 PRO A CA 1
ATOM 2053 C C . PRO A 1 270 ? 12.952 24.688 -19.320 1.00 95.44 270 PRO A C 1
ATOM 2055 O O . PRO A 1 270 ? 12.520 24.910 -20.448 1.00 95.44 270 PRO A O 1
ATOM 2058 N N . THR A 1 271 ? 14.174 24.186 -19.117 1.00 96.19 271 THR A N 1
ATOM 2059 C CA . THR A 1 271 ? 15.073 23.764 -20.203 1.00 96.19 271 THR A CA 1
ATOM 2060 C C . THR A 1 271 ? 14.865 22.316 -20.647 1.00 96.19 271 THR A C 1
ATOM 2062 O O . THR A 1 271 ? 15.399 21.927 -21.687 1.00 96.19 271 THR A O 1
ATOM 2065 N N . ASN A 1 272 ? 14.072 21.531 -19.910 1.00 97.50 272 ASN A N 1
ATOM 2066 C CA . ASN A 1 272 ? 13.745 20.164 -20.299 1.00 97.50 272 ASN A CA 1
ATOM 2067 C C . ASN A 1 272 ? 12.964 20.158 -21.616 1.00 97.50 272 ASN A C 1
ATOM 2069 O O . ASN A 1 272 ? 12.026 20.933 -21.821 1.00 97.50 272 ASN A O 1
ATOM 2073 N N . SER A 1 273 ? 13.308 19.227 -22.499 1.00 97.88 273 SER A N 1
ATOM 2074 C CA . SER A 1 273 ? 12.483 18.952 -23.673 1.00 97.88 273 SER A CA 1
ATOM 2075 C C . SER A 1 273 ? 11.138 18.337 -23.271 1.00 97.88 273 SER A C 1
ATOM 2077 O O . SER A 1 273 ? 11.010 17.680 -22.234 1.00 97.88 273 SER A O 1
ATOM 2079 N N . SER A 1 274 ? 10.127 18.489 -24.131 1.00 97.44 274 SER A N 1
ATOM 2080 C CA . SER A 1 274 ? 8.814 17.870 -23.914 1.00 97.44 274 SER A CA 1
ATOM 2081 C C . SER A 1 274 ? 8.897 16.346 -23.781 1.00 97.44 274 SER A C 1
ATOM 2083 O O . SER A 1 274 ? 8.164 15.777 -22.983 1.00 97.44 274 SER A O 1
ATOM 2085 N N . SER A 1 275 ? 9.811 15.691 -24.505 1.00 98.06 275 SER A N 1
ATOM 2086 C CA . SER A 1 275 ? 10.010 14.239 -24.435 1.00 98.06 275 SER A CA 1
ATOM 2087 C C . SER A 1 275 ? 10.657 13.787 -23.127 1.00 98.06 275 SER A C 1
ATOM 2089 O O . SER A 1 275 ? 10.282 12.749 -22.601 1.00 98.06 275 SER A O 1
ATOM 2091 N N . GLN A 1 276 ? 11.588 14.566 -22.566 1.00 98.31 276 GLN A N 1
ATOM 2092 C CA . GLN A 1 276 ? 12.166 14.263 -21.250 1.00 98.31 276 GLN A CA 1
ATOM 2093 C C . GLN A 1 276 ? 11.113 14.356 -20.147 1.00 98.31 276 GLN A C 1
ATOM 2095 O O . GLN A 1 276 ? 11.002 13.459 -19.319 1.00 98.31 276 GLN A O 1
ATOM 2100 N N . ASN A 1 277 ? 10.304 15.416 -20.163 1.00 98.12 277 ASN A N 1
ATOM 2101 C CA . ASN A 1 277 ? 9.218 15.561 -19.199 1.00 98.12 277 ASN A CA 1
ATOM 2102 C C . ASN A 1 277 ? 8.174 14.446 -19.349 1.00 98.12 277 ASN A C 1
ATOM 2104 O O . ASN A 1 277 ? 7.775 13.871 -18.344 1.00 98.12 277 ASN A O 1
ATOM 2108 N N . ALA A 1 278 ? 7.792 14.100 -20.584 1.00 98.19 278 ALA A N 1
ATOM 2109 C CA . ALA A 1 278 ? 6.858 13.006 -20.843 1.00 98.19 278 ALA A CA 1
ATOM 2110 C C . ALA A 1 278 ? 7.394 11.659 -20.337 1.00 98.19 278 ALA A C 1
ATOM 2112 O O . ALA A 1 278 ? 6.676 10.950 -19.643 1.00 98.19 278 ALA A O 1
ATOM 2113 N N . ARG A 1 279 ? 8.668 11.339 -20.604 1.00 98.31 279 ARG A N 1
ATOM 2114 C CA . ARG A 1 279 ? 9.268 10.089 -20.126 1.00 98.31 279 ARG A CA 1
ATOM 2115 C C . ARG A 1 279 ? 9.327 10.024 -18.600 1.00 98.31 279 ARG A C 1
ATOM 2117 O O . ARG A 1 279 ? 9.017 8.990 -18.022 1.00 98.31 279 ARG A O 1
ATOM 2124 N N . TYR A 1 280 ? 9.702 11.123 -17.945 1.00 98.44 280 TYR A N 1
ATOM 2125 C CA . TYR A 1 280 ? 9.677 11.190 -16.484 1.00 98.44 280 TYR A CA 1
ATOM 2126 C C . TYR A 1 280 ? 8.261 10.955 -15.937 1.00 98.44 280 TYR A C 1
ATOM 2128 O O . TYR A 1 280 ? 8.093 10.175 -15.004 1.00 98.44 280 TYR A O 1
ATOM 2136 N N . ASP A 1 281 ? 7.245 11.586 -16.536 1.00 97.88 281 ASP A N 1
ATOM 2137 C CA . ASP A 1 281 ? 5.847 11.432 -16.115 1.00 97.88 281 ASP A CA 1
ATOM 2138 C C . ASP A 1 281 ? 5.334 10.002 -16.309 1.00 97.88 281 ASP A C 1
ATOM 2140 O O . ASP A 1 281 ? 4.634 9.488 -15.443 1.00 97.88 281 ASP A O 1
ATOM 2144 N N . GLU A 1 282 ? 5.692 9.340 -17.411 1.00 98.19 282 GLU A N 1
ATOM 2145 C CA . GLU A 1 282 ? 5.345 7.936 -17.668 1.00 98.19 282 GLU A CA 1
ATOM 2146 C C . GLU A 1 282 ? 5.914 6.998 -16.599 1.00 98.19 282 GLU A C 1
ATOM 2148 O O . GLU A 1 282 ? 5.209 6.110 -16.116 1.00 98.19 282 GLU A O 1
ATOM 2153 N N . I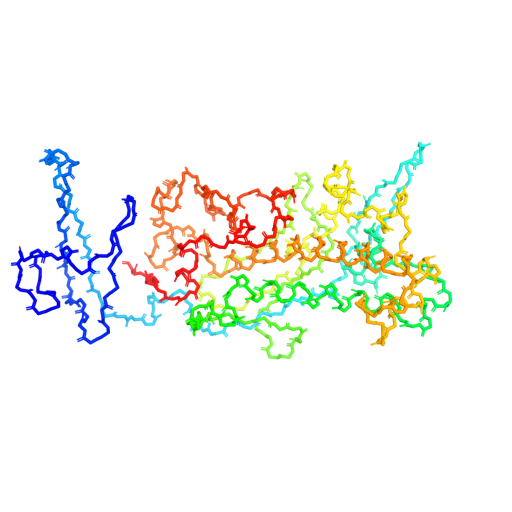LE A 1 283 ? 7.175 7.208 -16.208 1.00 98.62 283 ILE A N 1
ATOM 2154 C CA . ILE A 1 283 ? 7.832 6.427 -15.155 1.00 98.62 283 ILE A CA 1
ATOM 2155 C C . ILE A 1 283 ? 7.170 6.710 -13.808 1.00 98.62 283 ILE A C 1
ATOM 2157 O O . ILE A 1 283 ? 6.805 5.776 -13.096 1.00 98.62 283 ILE A O 1
ATOM 2161 N N . TRP A 1 284 ? 6.973 7.985 -13.466 1.00 97.69 284 TRP A N 1
ATOM 2162 C CA . TRP A 1 284 ? 6.372 8.371 -12.192 1.00 97.69 284 TRP A CA 1
ATOM 2163 C C . TRP A 1 284 ? 4.933 7.866 -12.053 1.00 97.69 284 TRP A C 1
ATOM 2165 O O . TRP A 1 284 ? 4.560 7.374 -10.994 1.00 97.69 284 TRP A O 1
ATOM 2175 N N . LEU A 1 285 ? 4.141 7.911 -13.127 1.00 96.25 285 LEU A N 1
ATOM 2176 C CA . LEU A 1 285 ? 2.777 7.382 -13.150 1.00 96.25 285 LEU A CA 1
ATOM 2177 C C . LEU A 1 285 ? 2.738 5.884 -12.816 1.00 96.25 285 LEU A C 1
ATOM 2179 O O . LEU A 1 285 ? 1.851 5.439 -12.088 1.00 96.25 285 LEU A O 1
ATOM 2183 N N . ALA A 1 286 ? 3.698 5.115 -13.333 1.00 98.06 286 ALA A N 1
ATOM 2184 C CA . ALA A 1 286 ? 3.818 3.692 -13.046 1.00 98.06 286 ALA A CA 1
ATOM 2185 C C . ALA A 1 286 ? 4.334 3.425 -11.619 1.00 98.06 286 ALA A C 1
ATOM 2187 O O . ALA A 1 286 ? 3.815 2.530 -10.951 1.00 98.06 286 ALA A O 1
ATOM 2188 N N . ILE A 1 287 ? 5.300 4.215 -11.129 1.00 98.31 287 ILE A N 1
ATOM 2189 C CA . ILE A 1 287 ? 5.801 4.136 -9.744 1.00 98.31 287 ILE A CA 1
ATOM 2190 C C . ILE A 1 287 ? 4.673 4.415 -8.755 1.00 98.31 287 ILE A C 1
ATOM 2192 O O . ILE A 1 287 ? 4.455 3.613 -7.849 1.00 98.31 287 ILE A O 1
ATOM 2196 N N . ASP A 1 288 ? 3.943 5.515 -8.935 1.00 95.75 288 ASP A N 1
ATOM 2197 C CA . ASP A 1 288 ? 2.828 5.910 -8.072 1.00 95.75 288 ASP A CA 1
ATOM 2198 C C . ASP A 1 288 ? 1.741 4.826 -8.060 1.00 95.75 288 ASP A C 1
ATOM 2200 O O . ASP A 1 288 ? 1.323 4.376 -6.992 1.00 95.75 288 ASP A O 1
ATOM 2204 N N . ALA A 1 289 ? 1.358 4.317 -9.237 1.00 95.69 289 ALA A N 1
ATOM 2205 C CA . ALA A 1 289 ? 0.349 3.271 -9.342 1.00 95.69 289 ALA A CA 1
ATOM 2206 C C . ALA A 1 289 ? 0.771 1.963 -8.659 1.00 95.69 289 ALA A C 1
ATOM 2208 O O . ALA A 1 289 ? -0.003 1.396 -7.888 1.00 95.69 289 ALA A O 1
ATOM 2209 N N . TRP A 1 290 ? 1.992 1.486 -8.917 1.00 97.69 290 TRP A N 1
ATOM 2210 C CA . TRP A 1 290 ? 2.513 0.273 -8.286 1.00 97.69 290 TRP A CA 1
ATOM 2211 C C . TRP A 1 290 ? 2.603 0.432 -6.769 1.00 97.69 290 TRP A C 1
ATOM 2213 O O . TRP A 1 290 ? 2.095 -0.403 -6.021 1.00 97.69 290 TRP A O 1
ATOM 2223 N N . SER A 1 291 ? 3.178 1.546 -6.317 1.00 97.38 291 SER A N 1
ATOM 2224 C CA . SER A 1 291 ? 3.407 1.811 -4.900 1.00 97.38 291 SER A CA 1
ATOM 2225 C C . SER A 1 291 ? 2.100 1.908 -4.116 1.00 97.38 291 SER A C 1
ATOM 2227 O O . SER A 1 291 ? 2.018 1.361 -3.022 1.00 97.38 291 SER A O 1
ATOM 2229 N N . ARG A 1 292 ? 1.054 2.530 -4.684 1.00 94.81 292 ARG A N 1
ATOM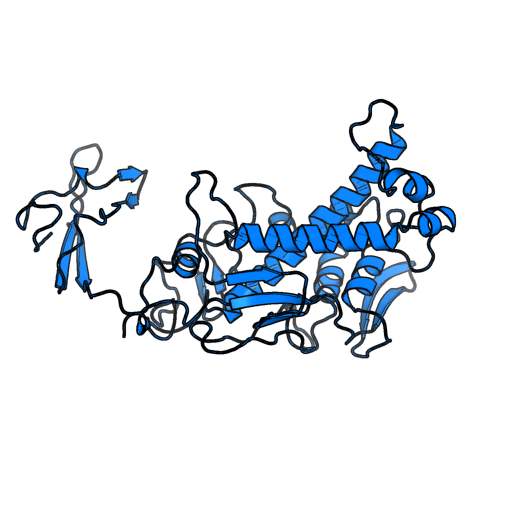 2230 C CA . ARG A 1 292 ? -0.292 2.595 -4.078 1.00 94.81 292 ARG A CA 1
ATOM 2231 C C . ARG A 1 292 ? -0.897 1.221 -3.854 1.00 94.81 292 ARG A C 1
ATOM 2233 O O . ARG A 1 292 ? -1.359 0.918 -2.758 1.00 94.81 292 ARG A O 1
ATOM 2240 N N . ILE A 1 293 ? -0.875 0.379 -4.885 1.00 95.56 293 ILE A N 1
ATOM 2241 C CA . ILE A 1 293 ? -1.449 -0.967 -4.810 1.00 95.56 293 ILE A CA 1
ATOM 2242 C C . ILE A 1 293 ? -0.728 -1.779 -3.733 1.00 95.56 293 ILE A C 1
ATOM 2244 O O . ILE A 1 293 ? -1.376 -2.366 -2.868 1.00 95.56 293 ILE A O 1
ATOM 2248 N N . VAL A 1 294 ? 0.608 -1.770 -3.755 1.00 97.62 294 VAL A N 1
ATOM 2249 C CA . VAL A 1 294 ? 1.429 -2.502 -2.784 1.00 97.62 294 VAL A CA 1
ATOM 2250 C C . VAL A 1 294 ? 1.225 -1.973 -1.366 1.00 97.62 294 VAL A C 1
ATOM 2252 O O . VAL A 1 294 ? 1.078 -2.776 -0.449 1.00 97.62 294 VAL A O 1
ATOM 2255 N N . ALA A 1 295 ? 1.165 -0.652 -1.177 1.00 96.62 295 ALA A N 1
ATOM 2256 C CA . ALA A 1 295 ? 0.950 -0.042 0.131 1.00 96.62 295 ALA A CA 1
ATOM 2257 C C . ALA A 1 295 ? -0.422 -0.394 0.720 1.00 96.62 295 ALA A C 1
ATOM 2259 O O . ALA A 1 295 ? -0.487 -0.779 1.883 1.00 96.62 295 ALA A O 1
ATOM 2260 N N . VAL A 1 296 ? -1.504 -0.336 -0.068 1.00 95.50 296 VAL A N 1
ATOM 2261 C CA . VAL A 1 296 ? -2.850 -0.713 0.404 1.00 95.50 296 VAL A CA 1
ATOM 2262 C C . VAL A 1 296 ? -2.881 -2.173 0.854 1.00 95.50 296 VAL A C 1
ATOM 2264 O O . VAL A 1 296 ? -3.394 -2.463 1.932 1.00 95.50 296 VAL A O 1
ATOM 2267 N N . ILE A 1 297 ? -2.289 -3.084 0.074 1.00 96.50 297 ILE A N 1
ATOM 2268 C CA . ILE A 1 297 ? -2.218 -4.505 0.442 1.00 96.50 297 ILE A CA 1
ATOM 2269 C C . ILE A 1 297 ? -1.346 -4.690 1.691 1.00 96.50 297 ILE A C 1
ATOM 2271 O O . ILE A 1 297 ? -1.758 -5.364 2.626 1.00 96.50 297 ILE A O 1
ATOM 2275 N N . ALA A 1 298 ? -0.174 -4.053 1.767 1.00 97.44 298 ALA A N 1
ATOM 2276 C CA . ALA A 1 298 ? 0.678 -4.125 2.954 1.00 97.44 298 ALA A CA 1
ATOM 2277 C C . ALA A 1 298 ? -0.055 -3.626 4.211 1.00 97.44 298 ALA A C 1
ATOM 2279 O O . ALA A 1 298 ? -0.016 -4.287 5.245 1.00 97.44 298 ALA A O 1
ATOM 2280 N N . CYS A 1 299 ? -0.768 -2.500 4.126 1.00 95.38 299 CYS A N 1
ATOM 2281 C CA . CYS A 1 299 ? -1.576 -1.969 5.222 1.00 95.38 299 CYS A CA 1
ATOM 2282 C C . CYS A 1 299 ? -2.726 -2.897 5.614 1.00 95.38 299 CYS A C 1
ATOM 2284 O O . CYS A 1 299 ? -2.996 -3.030 6.805 1.00 95.38 299 CYS A O 1
ATOM 2286 N N . HIS A 1 300 ? -3.370 -3.549 4.646 1.00 94.62 300 HIS A N 1
ATOM 2287 C CA . HIS A 1 300 ? -4.402 -4.554 4.894 1.00 94.62 300 HIS A CA 1
ATOM 2288 C C . HIS A 1 300 ? -3.843 -5.734 5.700 1.00 94.62 300 HIS A C 1
ATOM 2290 O O . HIS A 1 300 ? -4.363 -6.071 6.764 1.00 94.62 300 HIS A O 1
ATOM 2296 N N . GLU A 1 301 ? -2.719 -6.302 5.260 1.00 94.69 301 GLU A N 1
ATOM 2297 C CA . GLU A 1 301 ? -2.098 -7.447 5.929 1.00 94.69 301 GLU A CA 1
ATOM 2298 C C . GLU A 1 301 ? -1.542 -7.094 7.313 1.00 94.69 301 GLU A C 1
ATOM 2300 O O . GLU A 1 301 ? -1.743 -7.832 8.278 1.00 94.69 301 GLU A O 1
ATOM 2305 N N . ILE A 1 302 ? -0.896 -5.936 7.458 1.00 94.38 302 ILE A N 1
ATOM 2306 C CA . ILE A 1 302 ? -0.468 -5.438 8.774 1.00 94.38 302 ILE A CA 1
ATOM 2307 C C . ILE A 1 302 ? -1.698 -5.182 9.653 1.00 94.38 302 ILE A C 1
ATOM 2309 O O . ILE A 1 302 ? -1.691 -5.520 10.832 1.00 94.38 302 ILE A O 1
ATOM 2313 N N . GLY A 1 303 ? -2.787 -4.666 9.080 1.00 91.12 303 GLY A N 1
ATOM 2314 C CA . GLY A 1 303 ? -4.072 -4.499 9.750 1.00 91.12 303 GLY A CA 1
ATOM 2315 C C . GLY A 1 303 ? -4.624 -5.809 10.317 1.00 91.12 303 GLY A C 1
ATOM 2316 O O . GLY A 1 303 ? -5.089 -5.835 11.459 1.00 91.12 303 GLY A O 1
ATOM 2317 N N . HIS A 1 304 ? -4.519 -6.917 9.578 1.00 89.50 304 HIS A N 1
ATOM 2318 C CA . HIS A 1 304 ? -4.816 -8.251 10.109 1.00 89.50 304 HIS A CA 1
ATOM 2319 C C . HIS A 1 304 ? -3.882 -8.654 11.234 1.00 89.50 304 HIS A C 1
ATOM 2321 O O . HIS A 1 304 ? -4.364 -9.116 12.270 1.00 89.50 304 HIS A O 1
ATOM 2327 N N . ALA A 1 305 ? -2.576 -8.464 11.051 1.00 90.00 305 ALA A N 1
ATOM 2328 C CA . ALA A 1 305 ? -1.589 -8.824 12.056 1.00 90.00 305 ALA A CA 1
ATOM 2329 C C . ALA A 1 305 ? -1.864 -8.133 13.393 1.00 90.00 305 ALA A C 1
ATOM 2331 O O . ALA A 1 305 ? -1.823 -8.786 14.428 1.00 90.00 305 ALA A O 1
ATOM 2332 N N . VAL A 1 306 ? -2.249 -6.856 13.369 1.00 88.00 306 VAL A N 1
ATOM 2333 C CA . VAL A 1 306 ? -2.455 -6.050 14.581 1.00 88.00 306 VAL A CA 1
ATOM 2334 C C . VAL A 1 306 ? -3.890 -6.060 15.126 1.00 88.00 306 VAL A C 1
ATOM 2336 O O . VAL A 1 306 ? -4.176 -5.423 16.141 1.00 88.00 306 VAL A O 1
ATOM 2339 N N . GLY A 1 307 ? -4.806 -6.783 14.475 1.00 84.06 307 GLY A N 1
ATOM 2340 C CA . GLY A 1 307 ? -6.154 -7.025 14.993 1.00 84.06 307 GLY A CA 1
ATOM 2341 C C . GLY A 1 307 ? -7.255 -6.069 14.533 1.00 84.06 307 GLY A C 1
ATOM 2342 O O . GLY A 1 307 ? -8.331 -6.073 15.128 1.00 84.06 307 GLY A O 1
ATOM 2343 N N . LEU A 1 308 ? -7.067 -5.324 13.438 1.00 85.25 308 LEU A N 1
ATOM 2344 C CA . LEU A 1 308 ? -8.100 -4.442 12.863 1.00 85.25 308 LEU A CA 1
ATOM 2345 C C . LEU A 1 308 ? -9.331 -5.186 12.321 1.00 85.25 308 LEU A C 1
ATOM 2347 O O . LEU A 1 308 ? -10.328 -4.552 11.969 1.00 85.25 308 LEU A O 1
ATOM 2351 N N . CYS A 1 309 ? -9.272 -6.517 12.246 1.00 78.88 309 CYS A N 1
ATOM 2352 C CA . CYS A 1 309 ? -10.413 -7.381 11.942 1.00 78.88 309 CYS A CA 1
ATOM 2353 C C . CYS A 1 309 ? -10.599 -8.530 12.941 1.00 78.88 309 CYS A C 1
ATOM 2355 O O . CYS A 1 309 ? -11.256 -9.518 12.624 1.00 78.88 309 CYS A O 1
ATOM 2357 N N . ALA A 1 310 ? -10.006 -8.447 14.135 1.00 73.44 310 ALA A N 1
ATOM 2358 C CA . ALA A 1 310 ? -10.061 -9.552 15.083 1.00 73.44 310 ALA A CA 1
ATOM 2359 C C . ALA A 1 310 ? -11.516 -9.889 15.454 1.00 73.44 310 ALA A C 1
ATOM 2361 O O . ALA A 1 310 ? -12.257 -9.047 15.965 1.00 73.44 310 ALA A O 1
ATOM 2362 N N . ASN A 1 311 ? -11.926 -11.133 15.205 1.00 65.31 311 ASN A N 1
ATOM 2363 C CA . ASN A 1 311 ? -13.232 -11.625 15.634 1.00 65.31 311 ASN A CA 1
ATOM 2364 C C . ASN A 1 311 ? -13.286 -11.752 17.170 1.00 65.31 311 ASN A C 1
ATOM 2366 O O . ASN A 1 311 ? -12.239 -11.864 17.806 1.00 65.31 311 ASN A O 1
ATOM 2370 N N . ASN A 1 312 ? -14.493 -11.825 17.740 1.00 64.00 312 ASN A N 1
ATOM 2371 C CA . ASN A 1 312 ? -14.839 -11.795 19.175 1.00 64.00 312 ASN A CA 1
ATOM 2372 C C . ASN A 1 312 ? -15.027 -10.396 19.774 1.00 64.00 312 ASN A C 1
ATOM 2374 O O . ASN A 1 312 ? -14.704 -9.378 19.162 1.00 64.00 312 ASN A O 1
ATOM 2378 N N . HIS A 1 313 ? -15.617 -10.364 20.974 1.00 62.06 313 HIS A N 1
ATOM 2379 C CA . HIS A 1 313 ? -15.741 -9.146 21.763 1.00 62.06 313 HIS A CA 1
ATOM 2380 C C . HIS A 1 313 ? -14.387 -8.712 22.307 1.00 62.06 313 HIS A C 1
ATOM 2382 O O . HIS A 1 313 ? -13.536 -9.572 22.588 1.00 62.06 313 HIS A O 1
ATOM 2388 N N . PRO A 1 314 ? -14.201 -7.391 22.501 1.00 61.91 314 PRO A N 1
ATOM 2389 C CA . PRO A 1 314 ? -13.367 -6.889 23.584 1.00 61.91 314 PRO A CA 1
ATOM 2390 C C . PRO A 1 314 ? -13.415 -7.866 24.771 1.00 61.91 314 PRO A C 1
ATOM 2392 O O . PRO A 1 314 ? -14.518 -8.270 25.123 1.00 61.91 314 PRO A O 1
ATOM 2395 N N . PRO A 1 315 ? -12.275 -8.363 25.286 1.00 62.34 315 PRO A N 1
ATOM 2396 C CA . PRO A 1 315 ? -10.917 -7.888 25.072 1.00 62.34 315 PRO A CA 1
ATOM 2397 C C . PRO A 1 315 ? -10.159 -8.678 23.984 1.00 62.34 315 PRO A C 1
ATOM 2399 O O . PRO A 1 315 ? -8.988 -8.426 23.717 1.00 62.34 315 PRO A O 1
ATOM 2402 N N . THR A 1 316 ? -10.806 -9.693 23.406 1.00 70.31 316 THR A N 1
ATOM 2403 C CA . THR A 1 316 ? -10.190 -10.717 22.542 1.00 70.31 316 THR A CA 1
ATOM 2404 C C . THR A 1 316 ? -10.336 -10.445 21.046 1.00 70.31 316 THR A C 1
ATOM 2406 O O . THR A 1 316 ? -9.726 -11.145 20.241 1.00 70.31 316 THR A O 1
ATOM 2409 N N . GLY A 1 317 ? -11.126 -9.436 20.679 1.00 72.56 317 GLY A N 1
ATOM 2410 C CA . GLY A 1 317 ? -11.357 -9.010 19.306 1.00 72.56 317 GLY A CA 1
ATOM 2411 C C . GLY A 1 317 ? -11.958 -7.611 19.225 1.00 72.56 317 GLY A C 1
ATOM 2412 O O . GLY A 1 317 ? -12.185 -6.960 20.244 1.00 72.56 317 GLY A O 1
ATOM 2413 N N . LEU A 1 318 ? -12.208 -7.152 18.002 1.00 74.62 318 LEU A N 1
ATOM 2414 C CA . LEU A 1 318 ? -12.755 -5.833 17.695 1.00 74.62 318 LEU A CA 1
ATOM 2415 C C . LEU A 1 318 ? -14.284 -5.846 17.522 1.00 74.62 318 LEU A C 1
ATOM 2417 O O . LEU A 1 318 ? -14.941 -4.849 17.809 1.00 74.62 318 LEU A O 1
ATOM 2421 N N . PHE A 1 319 ? -14.864 -6.962 17.067 1.00 67.31 319 PHE A N 1
ATOM 2422 C CA . PHE A 1 319 ? -16.245 -7.001 16.553 1.00 67.31 319 PHE A CA 1
ATOM 2423 C C . PHE A 1 319 ? -17.316 -7.535 17.502 1.00 67.31 319 PHE A C 1
ATOM 2425 O O . PHE A 1 319 ? -18.431 -7.816 17.072 1.00 67.31 319 PHE A O 1
ATOM 2432 N N . GLY A 1 320 ? -17.041 -7.742 18.786 1.00 53.06 320 GLY A N 1
ATOM 2433 C CA . GLY A 1 320 ? -18.096 -8.229 19.690 1.00 53.06 320 GLY A CA 1
ATOM 2434 C C . GLY A 1 320 ? -18.400 -9.732 19.567 1.00 53.06 320 GLY A C 1
ATOM 2435 O O . GLY A 1 320 ? -19.156 -10.262 20.375 1.00 53.06 320 GLY A O 1
ATOM 2436 N N . GLY A 1 321 ? -17.831 -10.431 18.574 1.00 49.84 321 GLY A N 1
ATOM 2437 C CA . GLY A 1 321 ? -18.314 -11.752 18.150 1.00 49.84 321 GLY A CA 1
ATOM 2438 C C . GLY A 1 321 ? -19.650 -11.665 17.407 1.00 49.84 321 GLY A C 1
ATOM 2439 O O . GLY A 1 321 ? -20.406 -12.634 17.394 1.00 49.84 321 GLY A O 1
ATOM 2440 N N . VAL A 1 322 ? -19.953 -10.488 16.850 1.00 52.38 322 VAL A N 1
ATOM 2441 C CA . VAL A 1 322 ? -21.159 -10.206 16.079 1.00 52.38 322 VAL A CA 1
ATOM 2442 C C . VAL A 1 322 ? -20.826 -10.384 14.601 1.00 52.38 322 VAL A C 1
ATOM 2444 O O . VAL A 1 322 ? -20.014 -9.641 14.051 1.00 52.38 322 VAL A O 1
ATOM 2447 N N . ASP A 1 323 ? -21.449 -11.376 13.965 1.00 52.00 323 ASP A N 1
ATOM 2448 C CA . ASP A 1 323 ? -21.527 -11.427 12.505 1.00 52.00 323 ASP A CA 1
ATOM 2449 C C . ASP A 1 323 ? -22.392 -10.246 12.043 1.00 52.00 323 ASP A C 1
ATOM 2451 O O . ASP A 1 323 ? -23.455 -10.020 12.621 1.00 52.00 323 ASP A O 1
ATOM 2455 N N . GLU A 1 324 ? -21.941 -9.486 11.039 1.00 57.16 324 GLU A N 1
ATOM 2456 C CA . GLU A 1 324 ? -22.599 -8.238 10.613 1.00 57.16 324 GLU A CA 1
ATOM 2457 C C . GLU A 1 324 ? -22.673 -7.197 11.743 1.00 57.16 324 GLU A C 1
ATOM 2459 O O . GLU A 1 324 ? -23.740 -6.666 12.040 1.00 57.16 324 GLU A O 1
ATOM 2464 N N . ALA A 1 325 ? -21.536 -6.904 12.387 1.00 59.50 325 ALA A N 1
ATOM 2465 C CA . ALA A 1 325 ? -21.393 -5.792 13.326 1.00 59.50 325 ALA A CA 1
ATOM 2466 C C . ALA A 1 325 ? -21.839 -4.464 12.670 1.00 59.50 325 ALA A C 1
ATOM 2468 O O . ALA A 1 325 ? -21.048 -3.749 12.049 1.00 59.50 325 ALA A O 1
ATOM 2469 N N . ASP A 1 326 ? -23.130 -4.166 12.798 1.00 58.44 326 ASP A N 1
ATOM 2470 C CA . ASP A 1 326 ? -23.879 -3.102 12.126 1.00 58.44 326 ASP A CA 1
ATOM 2471 C C . ASP A 1 326 ? -23.347 -1.703 12.447 1.00 58.44 326 ASP A C 1
ATOM 2473 O O . ASP A 1 326 ? -23.398 -0.800 11.611 1.00 58.44 326 ASP A O 1
ATOM 2477 N N . PHE A 1 327 ? -22.761 -1.547 13.633 1.00 61.88 327 PHE A N 1
ATOM 2478 C CA . PHE A 1 327 ? -22.063 -0.342 14.068 1.00 61.88 327 PHE A CA 1
ATOM 2479 C C . PHE A 1 327 ? -20.741 -0.089 13.326 1.00 61.88 327 PHE A C 1
ATOM 2481 O O . PHE A 1 327 ? -20.221 1.024 13.381 1.00 61.88 327 PHE A O 1
ATOM 2488 N N . VAL A 1 328 ? -20.189 -1.097 12.644 1.00 62.50 328 VAL A N 1
ATOM 2489 C CA . VAL A 1 328 ? -18.962 -0.980 11.844 1.00 62.50 328 VAL A CA 1
ATOM 2490 C C . VAL A 1 328 ? -19.292 -0.803 10.370 1.00 62.50 328 VAL A C 1
ATOM 2492 O O . VAL A 1 328 ? -18.662 0.011 9.703 1.00 62.50 328 VAL A O 1
ATOM 2495 N N . GLY A 1 329 ? -20.271 -1.547 9.852 1.00 62.91 329 GLY A N 1
ATOM 2496 C CA . GLY A 1 329 ? -20.657 -1.493 8.448 1.00 62.91 329 GLY A CA 1
ATOM 2497 C C . GLY A 1 329 ? -21.657 -2.578 8.047 1.00 62.91 329 GLY A C 1
ATOM 2498 O O . GLY A 1 329 ? -21.937 -3.486 8.825 1.00 62.91 329 GLY A O 1
ATOM 2499 N N . PRO A 1 330 ? -22.196 -2.498 6.818 1.00 61.72 330 PRO A N 1
ATOM 2500 C CA . PRO A 1 330 ? -23.233 -3.402 6.330 1.00 61.72 330 PRO A CA 1
ATOM 2501 C C . PRO A 1 330 ? -22.752 -4.841 6.098 1.00 61.72 330 PRO A C 1
ATOM 2503 O O . PRO A 1 330 ? -23.587 -5.739 6.085 1.00 61.72 330 PRO A O 1
ATOM 2506 N N . PHE A 1 331 ? -21.446 -5.072 5.903 1.00 69.38 331 PHE A N 1
ATOM 2507 C CA . PHE A 1 331 ? -20.885 -6.416 5.763 1.00 69.38 331 PHE A CA 1
ATOM 2508 C C . PHE A 1 331 ? -19.553 -6.506 6.519 1.00 69.38 331 PHE A C 1
ATOM 2510 O O . PHE A 1 331 ? -18.574 -5.846 6.181 1.00 69.38 331 PHE A O 1
ATOM 2517 N N . THR A 1 332 ? -19.504 -7.316 7.570 1.00 66.81 332 THR A N 1
ATOM 2518 C CA . THR A 1 332 ? -18.275 -7.577 8.329 1.00 66.81 332 THR A CA 1
ATOM 2519 C C . THR A 1 332 ? -18.080 -9.075 8.493 1.00 66.81 332 THR A C 1
ATOM 2521 O O . THR A 1 332 ? -19.035 -9.837 8.635 1.00 66.81 332 THR A O 1
ATOM 2524 N N . THR A 1 333 ? -16.824 -9.508 8.427 1.00 70.69 333 THR A N 1
ATOM 2525 C CA . THR A 1 333 ? -16.413 -10.901 8.630 1.00 70.69 333 THR A CA 1
ATOM 2526 C C . THR A 1 333 ? -15.201 -10.942 9.568 1.00 70.69 333 THR A C 1
ATOM 2528 O O . THR A 1 333 ? -14.574 -9.905 9.787 1.00 70.69 333 THR A O 1
ATOM 2531 N N . PRO A 1 334 ? -14.781 -12.125 10.059 1.00 69.00 334 PRO A N 1
ATOM 2532 C CA . PRO A 1 334 ? -13.550 -12.284 10.847 1.00 69.00 334 PRO A CA 1
ATOM 2533 C C . PRO A 1 334 ? -12.263 -11.824 10.150 1.00 69.00 334 PRO A C 1
ATOM 2535 O O . PRO A 1 334 ? -11.200 -11.824 10.763 1.00 69.00 334 PRO A O 1
ATOM 2538 N N . TYR A 1 335 ? -12.352 -11.513 8.859 1.00 75.12 335 TYR A N 1
ATOM 2539 C CA . TYR A 1 335 ? -11.230 -11.117 8.030 1.00 75.12 335 TYR A CA 1
ATOM 2540 C C . TYR A 1 335 ? -11.447 -9.760 7.383 1.00 75.12 335 TYR A C 1
ATOM 2542 O O . TYR A 1 335 ? -10.502 -9.237 6.843 1.00 75.12 335 TYR A O 1
ATOM 2550 N N . HIS A 1 336 ? -12.638 -9.163 7.389 1.00 82.69 336 HIS A N 1
ATOM 2551 C CA . HIS A 1 336 ? -12.866 -7.970 6.571 1.00 82.69 336 HIS A CA 1
ATOM 2552 C C . HIS A 1 336 ? -13.910 -7.042 7.168 1.00 82.69 336 HIS A C 1
ATOM 2554 O O . HIS A 1 336 ? -14.863 -7.478 7.818 1.00 82.69 336 HIS A O 1
ATOM 2560 N N . VAL A 1 337 ? -13.751 -5.760 6.862 1.00 78.12 337 VAL A N 1
ATOM 2561 C CA . VAL A 1 337 ? -14.665 -4.683 7.216 1.00 78.12 337 VAL A CA 1
ATOM 2562 C C . VAL A 1 337 ? -15.088 -3.959 5.945 1.00 78.12 337 VAL A C 1
ATOM 2564 O O . VAL A 1 337 ? -14.393 -3.066 5.462 1.00 78.12 337 VAL A O 1
ATOM 2567 N N . ASP A 1 338 ? -16.243 -4.327 5.402 1.00 75.25 338 ASP A N 1
ATOM 2568 C CA . ASP A 1 338 ? -16.778 -3.726 4.185 1.00 75.25 338 ASP A CA 1
ATOM 2569 C C . ASP A 1 338 ? -17.757 -2.600 4.556 1.00 75.25 338 ASP A C 1
ATOM 2571 O O . ASP A 1 338 ? -18.961 -2.798 4.748 1.00 75.25 338 ASP A O 1
ATOM 2575 N N . THR A 1 339 ? -17.221 -1.383 4.675 1.00 72.44 339 THR A N 1
ATOM 2576 C CA . THR A 1 339 ? -18.007 -0.150 4.837 1.00 72.44 339 THR A CA 1
ATOM 2577 C C . THR A 1 339 ? -18.274 0.518 3.490 1.00 72.44 339 THR A C 1
ATOM 2579 O O . THR A 1 339 ? -17.494 0.336 2.554 1.00 72.44 339 THR A O 1
ATOM 2582 N N . PRO A 1 340 ? -19.325 1.354 3.359 1.00 69.69 340 PRO A N 1
ATOM 2583 C CA . PRO A 1 340 ? -19.439 2.251 2.215 1.00 69.69 340 PRO A CA 1
ATOM 2584 C C . PRO A 1 340 ? -18.163 3.093 2.060 1.00 69.69 340 PRO A C 1
ATOM 2586 O O . PRO A 1 340 ? -17.679 3.659 3.038 1.00 69.69 340 PRO A O 1
ATOM 2589 N N . GLY A 1 341 ? -17.632 3.176 0.838 1.00 75.44 341 GLY A N 1
ATOM 2590 C CA . GLY A 1 341 ? -16.353 3.835 0.549 1.00 75.44 341 GLY A CA 1
ATOM 2591 C C . GLY A 1 341 ? -15.225 2.841 0.264 1.00 75.44 341 GLY A C 1
ATOM 2592 O O . GLY A 1 341 ? -15.476 1.679 -0.048 1.00 75.44 341 GLY A O 1
ATOM 2593 N N . LEU A 1 342 ? -13.981 3.321 0.315 1.00 83.38 342 LEU A N 1
ATOM 2594 C CA . LEU A 1 342 ? -12.781 2.523 0.065 1.00 83.38 342 LEU A CA 1
ATOM 2595 C C . LEU A 1 342 ? -12.065 2.246 1.388 1.00 83.38 342 LEU A C 1
ATOM 2597 O O . LEU A 1 342 ? -11.182 2.994 1.789 1.00 83.38 342 LEU A O 1
ATOM 2601 N N . ASN A 1 343 ? -12.469 1.187 2.090 1.00 87.38 343 ASN A N 1
ATOM 2602 C CA . ASN A 1 343 ? -11.810 0.804 3.337 1.00 87.38 343 ASN A CA 1
ATOM 2603 C C . ASN A 1 343 ? -10.600 -0.096 3.065 1.00 87.38 343 ASN A C 1
ATOM 2605 O O . ASN A 1 343 ? -10.725 -1.078 2.334 1.00 87.38 343 ASN A O 1
ATOM 2609 N N . ILE A 1 344 ? -9.451 0.186 3.685 1.00 91.69 344 ILE A N 1
ATOM 2610 C CA . ILE A 1 344 ? -8.253 -0.667 3.582 1.00 91.69 344 ILE A CA 1
ATOM 2611 C C . ILE A 1 344 ? -8.566 -2.091 4.032 1.00 91.69 344 ILE A C 1
ATOM 2613 O O . ILE A 1 344 ? -8.127 -3.030 3.383 1.00 91.69 344 ILE A O 1
ATOM 2617 N N . MET A 1 345 ? -9.378 -2.269 5.077 1.00 89.81 345 MET A N 1
ATOM 2618 C CA . MET A 1 345 ? -9.745 -3.594 5.593 1.00 89.81 345 MET A CA 1
ATOM 2619 C C . MET A 1 345 ? -10.895 -4.275 4.823 1.00 89.81 345 MET A C 1
ATOM 2621 O O . MET A 1 345 ? -11.462 -5.247 5.319 1.00 89.81 345 MET A O 1
ATOM 2625 N N . ALA A 1 346 ? -11.281 -3.781 3.642 1.00 87.00 346 ALA A N 1
ATOM 2626 C CA . ALA A 1 346 ? -12.328 -4.392 2.820 1.00 87.00 346 ALA A CA 1
ATOM 2627 C C . ALA A 1 346 ? -11.882 -5.726 2.190 1.00 87.00 346 ALA A C 1
ATOM 2629 O O . ALA A 1 346 ? -10.707 -5.925 1.892 1.00 87.00 346 ALA A O 1
ATOM 2630 N N . SER A 1 347 ? -12.838 -6.615 1.918 1.00 82.25 347 SER A N 1
ATOM 2631 C CA . SER A 1 347 ? -12.620 -7.960 1.357 1.00 82.25 347 SER A CA 1
ATOM 2632 C C . SER A 1 347 ? -12.165 -7.985 -0.096 1.00 82.25 347 SER A C 1
ATOM 2634 O O . SER A 1 347 ? -11.690 -9.009 -0.592 1.00 82.25 347 SER A O 1
ATOM 2636 N N . ALA A 1 348 ? -12.318 -6.865 -0.795 1.00 80.44 348 ALA A N 1
ATOM 2637 C CA . ALA A 1 348 ? -11.961 -6.744 -2.191 1.00 80.44 348 ALA A CA 1
ATOM 2638 C C . ALA A 1 348 ? -11.150 -5.475 -2.447 1.00 80.44 348 ALA A C 1
ATOM 2640 O O . ALA A 1 348 ? -11.564 -4.354 -2.135 1.00 80.44 348 ALA A O 1
ATOM 2641 N N . LEU A 1 349 ? -10.023 -5.660 -3.132 1.00 83.75 349 LEU A N 1
ATOM 2642 C CA . LEU A 1 349 ? -9.295 -4.571 -3.759 1.00 83.75 349 LEU A CA 1
ATOM 2643 C C . LEU A 1 349 ? -9.865 -4.335 -5.161 1.00 83.75 349 LEU A C 1
ATOM 2645 O O . LEU A 1 349 ? -9.775 -5.198 -6.031 1.00 83.75 349 LEU A O 1
ATOM 2649 N N . GLY A 1 350 ? -10.432 -3.158 -5.412 1.00 83.06 350 GLY A N 1
ATOM 2650 C CA . GLY A 1 350 ? -10.736 -2.717 -6.771 1.00 83.06 350 GLY A CA 1
ATOM 2651 C C . GLY A 1 350 ? -9.564 -1.919 -7.330 1.00 83.06 350 GLY A C 1
ATOM 2652 O O . GLY A 1 350 ? -9.265 -0.859 -6.795 1.00 83.06 350 GLY A O 1
ATOM 2653 N N . LEU A 1 351 ? -8.926 -2.353 -8.423 1.00 84.44 351 LEU A N 1
ATOM 2654 C CA . LEU A 1 351 ? -7.762 -1.640 -8.980 1.00 84.44 351 LEU A CA 1
ATOM 2655 C C . LEU A 1 351 ? -8.038 -0.159 -9.279 1.00 84.44 351 LEU A C 1
ATOM 2657 O O . LEU A 1 351 ? -7.236 0.698 -8.934 1.00 84.44 351 LEU A O 1
ATOM 2661 N N . THR A 1 352 ? -9.169 0.161 -9.914 1.00 84.31 352 THR A N 1
ATOM 2662 C CA . THR A 1 352 ? -9.523 1.563 -10.200 1.00 84.31 352 THR A CA 1
ATOM 2663 C C . THR A 1 352 ? -9.625 2.380 -8.916 1.00 84.31 352 THR A C 1
ATOM 2665 O O . THR A 1 352 ? -9.173 3.519 -8.891 1.00 84.31 352 THR A O 1
ATOM 2668 N N . SER A 1 353 ? -10.158 1.776 -7.857 1.00 83.88 353 SER A N 1
ATOM 2669 C CA . SER A 1 353 ? -10.281 2.371 -6.532 1.00 83.88 353 SER A CA 1
ATOM 2670 C C . SER A 1 353 ? -8.927 2.522 -5.827 1.00 83.88 353 SER A C 1
ATOM 2672 O O . SER A 1 353 ? -8.669 3.554 -5.219 1.00 83.88 353 SER A O 1
ATOM 2674 N N . ALA A 1 354 ? -8.032 1.536 -5.959 1.00 82.19 354 ALA A N 1
ATOM 2675 C CA . ALA A 1 354 ? -6.678 1.554 -5.390 1.00 82.19 354 ALA A CA 1
ATOM 2676 C C . ALA A 1 354 ? -5.818 2.690 -5.963 1.00 82.19 354 ALA A C 1
ATOM 2678 O O . ALA A 1 354 ? -4.839 3.111 -5.357 1.00 82.19 354 ALA A O 1
ATOM 2679 N N . LEU A 1 355 ? -6.204 3.192 -7.136 1.00 85.75 355 LEU A N 1
ATOM 2680 C CA . LEU A 1 355 ? -5.530 4.267 -7.854 1.00 85.75 355 LEU A CA 1
ATOM 2681 C C . LEU A 1 355 ? -6.274 5.608 -7.772 1.00 85.75 355 LEU A C 1
ATOM 2683 O O . LEU A 1 355 ? -5.951 6.521 -8.535 1.00 85.75 355 LEU A O 1
ATOM 2687 N N . VAL A 1 356 ? -7.286 5.722 -6.904 1.00 82.44 356 VAL A N 1
ATOM 2688 C CA . VAL A 1 356 ? -7.898 7.010 -6.557 1.00 82.44 356 VAL A CA 1
ATOM 2689 C C . VAL A 1 356 ? -6.970 7.746 -5.593 1.00 82.44 356 VAL A C 1
ATOM 2691 O O . VAL A 1 356 ? -6.476 7.179 -4.621 1.00 82.44 356 VAL A O 1
ATOM 2694 N N . GLU A 1 357 ? -6.730 9.020 -5.883 1.00 73.81 357 GLU A N 1
ATOM 2695 C CA . GLU A 1 357 ? -5.827 9.885 -5.128 1.00 73.81 357 GLU A CA 1
ATOM 2696 C C . GLU A 1 357 ? -6.600 10.750 -4.114 1.00 73.81 357 GLU A C 1
ATOM 2698 O O . GLU A 1 357 ? -7.773 11.076 -4.316 1.00 73.81 357 GLU A O 1
ATOM 2703 N N . GLY A 1 358 ? -5.916 11.167 -3.044 1.00 71.69 358 GLY A N 1
ATOM 2704 C CA . GLY A 1 358 ? -6.459 12.066 -2.020 1.00 71.69 358 GLY A CA 1
ATOM 2705 C C . GLY A 1 358 ? -7.523 11.426 -1.123 1.00 71.69 358 GLY A C 1
ATOM 2706 O O . GLY A 1 358 ? -7.609 10.207 -1.017 1.00 71.69 358 GLY A O 1
ATOM 2707 N N . ASP A 1 359 ? -8.357 12.265 -0.504 1.00 70.88 359 ASP A N 1
ATOM 2708 C CA . ASP A 1 359 ? -9.334 11.886 0.538 1.00 70.88 359 ASP A CA 1
ATOM 2709 C C . ASP A 1 359 ? -10.440 10.924 0.064 1.00 70.88 359 ASP A C 1
ATOM 2711 O O . ASP A 1 359 ? -11.264 10.468 0.851 1.00 70.88 359 ASP A O 1
ATOM 2715 N N . SER A 1 360 ? -10.510 10.652 -1.241 1.00 78.38 360 SER A N 1
ATOM 2716 C CA . SER A 1 360 ? -11.444 9.686 -1.834 1.00 78.38 360 SER A CA 1
ATOM 2717 C C . SER A 1 360 ? -10.807 8.321 -2.112 1.00 78.38 360 SER A C 1
ATOM 2719 O O . SER A 1 360 ? -11.499 7.445 -2.629 1.00 78.38 360 SER A O 1
ATOM 2721 N N . GLY A 1 361 ? -9.505 8.163 -1.847 1.00 83.94 361 GLY A N 1
ATOM 2722 C CA . GLY A 1 361 ? -8.764 6.911 -1.988 1.00 83.94 361 GLY A CA 1
ATOM 2723 C C . GLY A 1 361 ? -9.059 5.911 -0.869 1.00 83.94 361 GLY A C 1
ATOM 2724 O O . GLY A 1 361 ? -9.910 6.146 -0.014 1.00 83.94 361 GLY A O 1
ATOM 2725 N N . TYR A 1 362 ? -8.357 4.775 -0.894 1.00 88.50 362 TYR A N 1
ATOM 2726 C CA . TYR A 1 362 ? -8.419 3.809 0.205 1.00 88.50 362 TYR A CA 1
ATOM 2727 C C . TYR A 1 362 ? -7.940 4.436 1.508 1.00 88.50 362 TYR A C 1
ATOM 2729 O O . TYR A 1 362 ? -6.947 5.154 1.503 1.00 88.50 362 TYR A O 1
ATOM 2737 N N . ASP A 1 363 ? -8.616 4.129 2.608 1.00 87.81 363 ASP A N 1
ATOM 2738 C CA . ASP A 1 363 ? -8.269 4.613 3.939 1.00 87.81 363 ASP A CA 1
ATOM 2739 C C . ASP A 1 363 ? -8.772 3.641 5.013 1.00 87.81 363 ASP A C 1
ATOM 2741 O O . ASP A 1 363 ? -9.663 2.831 4.759 1.00 87.81 363 ASP A O 1
ATOM 2745 N N . PHE A 1 364 ? -8.226 3.701 6.224 1.00 87.00 364 PHE A N 1
ATOM 2746 C CA . PHE A 1 364 ? -8.834 3.017 7.362 1.00 87.00 364 PHE A CA 1
ATOM 2747 C C . PHE A 1 364 ? -10.123 3.733 7.763 1.00 87.00 364 PHE A C 1
ATOM 2749 O O . PHE A 1 364 ? -10.140 4.956 7.920 1.00 87.00 364 PHE A O 1
ATOM 2756 N N . ASN A 1 365 ? -11.195 2.975 7.990 1.00 82.69 365 ASN A N 1
ATOM 2757 C CA . ASN A 1 365 ? -12.427 3.542 8.530 1.00 82.69 365 ASN A CA 1
ATOM 2758 C C . ASN A 1 365 ? -12.228 4.125 9.948 1.00 82.69 365 ASN A C 1
ATOM 2760 O O . ASN A 1 365 ? -11.210 3.906 10.612 1.00 82.69 365 ASN A O 1
ATOM 2764 N N . GLU A 1 366 ? -13.224 4.866 10.437 1.00 79.94 366 GLU A N 1
ATOM 2765 C CA . GLU A 1 366 ? -13.144 5.559 11.730 1.00 79.94 366 GLU A CA 1
ATOM 2766 C C . GLU A 1 366 ? -12.868 4.613 12.909 1.00 79.94 366 GLU A C 1
ATOM 2768 O O . GLU A 1 366 ? -12.085 4.956 13.795 1.00 79.94 366 GLU A O 1
ATOM 2773 N N . LEU A 1 367 ? -13.445 3.406 12.905 1.00 80.00 367 LEU A N 1
ATOM 2774 C CA . LEU A 1 367 ? -13.212 2.421 13.963 1.00 80.00 367 LEU A CA 1
ATOM 2775 C C . LEU A 1 367 ? -11.773 1.896 13.945 1.00 80.00 367 LEU A C 1
ATOM 2777 O O . LEU A 1 367 ? -11.140 1.798 14.994 1.00 80.00 367 LEU A O 1
ATOM 2781 N N . ASN A 1 368 ? -11.238 1.576 12.767 1.00 84.12 368 ASN A N 1
ATOM 2782 C CA . ASN A 1 368 ? -9.859 1.129 12.610 1.00 84.12 368 ASN A CA 1
ATOM 2783 C C . ASN A 1 368 ? -8.884 2.236 13.021 1.00 84.12 368 ASN A C 1
ATOM 2785 O O . ASN A 1 368 ? -7.942 1.972 13.760 1.00 84.12 368 ASN A O 1
ATOM 2789 N N . ARG A 1 369 ? -9.151 3.489 12.643 1.00 84.38 369 ARG A N 1
ATOM 2790 C CA . ARG A 1 369 ? -8.369 4.646 13.102 1.00 84.38 369 ARG A CA 1
ATOM 2791 C C . ARG A 1 369 ? -8.421 4.801 14.618 1.00 84.38 369 ARG A C 1
ATOM 2793 O O . ARG A 1 369 ? -7.380 4.993 15.236 1.00 84.38 369 ARG A O 1
ATOM 2800 N N . ALA A 1 370 ? -9.596 4.658 15.229 1.00 80.44 370 ALA A N 1
ATOM 2801 C CA . ALA A 1 370 ? -9.744 4.711 16.680 1.00 80.44 370 ALA A CA 1
ATOM 2802 C C . ALA A 1 370 ? -9.010 3.554 17.390 1.00 80.44 370 ALA A C 1
ATOM 2804 O O . ALA A 1 370 ? -8.429 3.773 18.452 1.00 80.44 370 ALA A O 1
ATOM 2805 N N . TYR A 1 371 ? -8.973 2.354 16.794 1.00 84.00 371 TYR A N 1
ATOM 2806 C CA . TYR A 1 371 ? -8.149 1.228 17.258 1.00 84.00 371 TYR A CA 1
ATOM 2807 C C . TYR A 1 371 ? -6.661 1.572 17.227 1.00 84.00 371 TYR A C 1
ATOM 2809 O O . TYR A 1 371 ? -5.988 1.486 18.252 1.00 84.00 371 TYR A O 1
ATOM 2817 N N . LEU A 1 372 ? -6.161 2.017 16.071 1.00 85.94 372 LEU A N 1
ATOM 2818 C CA . LEU A 1 372 ? -4.760 2.401 15.870 1.00 85.94 372 LEU A CA 1
ATOM 2819 C C . LEU A 1 372 ? -4.327 3.535 16.811 1.00 85.94 372 LEU A C 1
ATOM 2821 O O . LEU A 1 372 ? -3.186 3.562 17.264 1.00 85.94 372 LEU A O 1
ATOM 2825 N N . ALA A 1 373 ? -5.250 4.444 17.129 1.00 80.69 373 ALA A N 1
ATOM 2826 C CA . ALA A 1 373 ? -5.044 5.569 18.033 1.00 80.69 373 ALA A CA 1
ATOM 2827 C C . ALA A 1 373 ? -5.126 5.214 19.530 1.00 80.69 373 ALA A C 1
ATOM 2829 O O . ALA A 1 373 ? -4.961 6.102 20.367 1.00 80.69 373 ALA A O 1
ATOM 2830 N N . GLU A 1 374 ? -5.454 3.963 19.876 1.00 79.62 374 GLU A N 1
ATOM 2831 C CA . GLU A 1 374 ? -5.817 3.541 21.238 1.00 79.62 374 GLU A CA 1
ATOM 2832 C C . GLU A 1 374 ? -6.975 4.359 21.852 1.00 79.62 374 GLU A C 1
ATOM 2834 O O . GLU A 1 374 ? -7.054 4.546 23.067 1.00 79.62 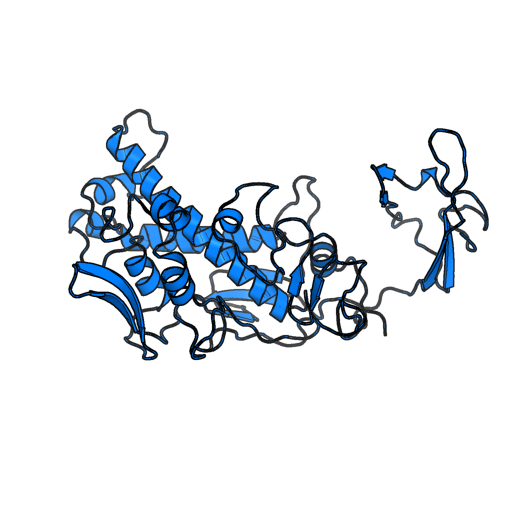374 GLU A O 1
ATOM 2839 N N . TRP A 1 375 ? -7.887 4.867 21.016 1.00 77.69 375 TRP A N 1
ATOM 2840 C CA . TRP A 1 375 ? -9.087 5.597 21.452 1.00 77.69 375 TRP A CA 1
ATOM 2841 C C . TRP A 1 375 ? -10.245 4.678 21.830 1.00 77.69 375 TRP A C 1
ATOM 2843 O O . TRP A 1 375 ? -11.224 5.136 22.418 1.00 77.69 375 TRP A O 1
ATOM 2853 N N . ILE A 1 376 ? -10.133 3.390 21.513 1.00 75.19 376 ILE A N 1
ATOM 2854 C CA . ILE A 1 376 ? -11.047 2.358 21.990 1.00 75.19 376 ILE A CA 1
ATOM 2855 C C . ILE A 1 376 ? -10.374 1.508 23.062 1.00 75.19 376 ILE A C 1
ATOM 2857 O O . ILE A 1 376 ? -9.168 1.259 23.019 1.00 75.19 376 ILE A O 1
ATOM 2861 N N . THR A 1 377 ? -11.174 1.040 24.015 1.00 72.44 377 THR A N 1
ATOM 2862 C CA . THR A 1 377 ? -10.754 0.066 25.017 1.00 72.44 377 THR A CA 1
ATOM 2863 C C . THR A 1 377 ? -11.342 -1.303 24.702 1.00 72.44 377 THR A C 1
ATOM 2865 O O . THR A 1 377 ? -12.507 -1.449 24.340 1.00 72.44 377 THR A O 1
ATOM 2868 N N . LEU A 1 378 ? -10.506 -2.322 24.847 1.00 71.38 378 LEU A N 1
ATOM 2869 C CA . LEU A 1 378 ? -10.843 -3.726 24.738 1.00 71.38 378 LEU A CA 1
ATOM 2870 C C . LEU A 1 378 ? -11.169 -4.250 26.160 1.00 71.38 378 LEU A C 1
ATOM 2872 O O . LEU A 1 378 ? -10.280 -4.739 26.851 1.00 71.38 378 LEU A O 1
ATOM 2876 N N . GLU A 1 379 ? -12.397 -4.063 26.662 1.00 64.62 379 GLU A N 1
ATOM 2877 C CA . GLU A 1 379 ? -12.803 -4.501 28.019 1.00 64.62 379 GLU A CA 1
ATOM 2878 C C . GLU A 1 379 ? -13.208 -5.994 28.098 1.00 64.62 379 GLU A C 1
ATOM 2880 O O . GLU A 1 379 ? -13.825 -6.456 27.151 1.00 64.62 379 GLU A O 1
ATOM 2885 N N . PRO A 1 380 ? -12.891 -6.729 29.193 1.00 55.91 380 PRO A N 1
ATOM 2886 C CA . PRO A 1 380 ? -13.276 -8.128 29.464 1.00 55.91 380 PRO A CA 1
ATOM 2887 C C . PRO A 1 380 ? -14.758 -8.501 29.399 1.00 55.91 380 PRO A C 1
ATOM 2889 O O . PRO A 1 380 ? -15.581 -7.734 29.950 1.00 55.91 380 PRO A O 1
#

pLDDT: mean 87.2, std 11.67, range [41.0, 98.62]